Protein AF-A0A218Z227-F1 (afdb_monomer)

InterPro domains:
  IPR012337 Ribonuclease H-like superfamily [SSF53098] (344-523)
  IPR013520 Ribonuclease H-like domain [PF00929] (346-518)
  IPR013520 Ribonuclease H-like domain [SM00479] (343-527)
  IPR015943 WD40/YVTN repeat-like-containing domain superfamily [G3DSA:2.130.10.10] (1-187)
  IPR036322 WD40-repeat-containing domain superfamily [SSF50978] (3-180)
  IPR036397 Ribonuclease H superfamily [G3DSA:3.30.420.10] (340-542)
  IPR048841 PAN2-PAN3 deadenylation complex catalytic subunit PAN2, N-terminal [PF20770] (21-177)
  IPR050785 PAN2-PAN3 complex catalytic subunit [PTHR15728] (319-557)

Organism: NCBI:txid2795749

Structure (mmCIF, N/CA/C/O backbone):
data_AF-A0A218Z227-F1
#
_entry.id   AF-A0A218Z227-F1
#
loop_
_atom_site.group_PDB
_atom_site.id
_atom_site.type_symbol
_atom_site.label_atom_id
_atom_site.label_alt_id
_atom_site.label_comp_id
_atom_site.label_asym_id
_atom_site.label_entity_id
_atom_site.label_seq_id
_atom_site.pdbx_PDB_ins_code
_atom_site.Cartn_x
_atom_site.Cartn_y
_atom_site.Cartn_z
_atom_site.occupancy
_atom_site.B_iso_or_equiv
_atom_site.auth_seq_id
_atom_site.auth_comp_id
_atom_site.auth_asym_id
_atom_site.auth_atom_id
_atom_site.pdbx_PDB_model_num
ATOM 1 N N . MET A 1 1 ? -25.440 9.801 22.089 1.00 90.06 1 MET A N 1
ATOM 2 C CA . MET A 1 1 ? -24.996 8.401 22.294 1.00 90.06 1 MET A CA 1
ATOM 3 C C . MET A 1 1 ? -24.202 7.919 21.086 1.00 90.06 1 MET A C 1
ATOM 5 O O . MET A 1 1 ? -24.587 8.231 19.963 1.00 90.06 1 MET A O 1
ATOM 9 N N . PHE A 1 2 ? -23.131 7.155 21.303 1.00 93.50 2 PHE A N 1
ATOM 10 C CA . PHE A 1 2 ? -22.362 6.497 20.241 1.00 93.50 2 PHE A CA 1
ATOM 11 C C . PHE A 1 2 ? -22.482 4.979 20.383 1.00 93.50 2 PHE A C 1
ATOM 13 O O . PHE A 1 2 ? -22.429 4.462 21.496 1.00 93.50 2 PHE A O 1
ATOM 20 N N . VAL A 1 3 ? -22.649 4.280 19.264 1.00 93.44 3 VAL A N 1
ATOM 21 C CA . VAL A 1 3 ? -22.592 2.817 19.182 1.00 93.44 3 VAL A CA 1
ATOM 22 C C . VAL A 1 3 ? -21.236 2.456 18.592 1.00 93.44 3 VAL A C 1
ATOM 24 O O . VAL A 1 3 ? -20.914 2.925 17.501 1.00 93.44 3 VAL A O 1
ATOM 27 N N . ILE A 1 4 ? -20.450 1.656 19.310 1.00 95.56 4 ILE A N 1
ATOM 28 C CA . ILE A 1 4 ? -19.076 1.290 18.945 1.00 95.56 4 ILE A CA 1
ATOM 29 C C . ILE A 1 4 ? -19.024 -0.210 18.649 1.00 95.56 4 ILE A C 1
ATOM 31 O O . ILE A 1 4 ? -19.556 -1.012 19.416 1.00 95.56 4 ILE A O 1
ATOM 35 N N . ASP A 1 5 ? -18.395 -0.571 17.533 1.00 94.81 5 ASP A N 1
ATOM 36 C CA . ASP A 1 5 ? -18.011 -1.946 17.215 1.00 94.81 5 ASP A CA 1
ATOM 37 C C . ASP A 1 5 ? -16.728 -2.269 17.997 1.00 94.81 5 ASP A C 1
ATOM 39 O O . ASP A 1 5 ? -15.672 -1.691 17.724 1.00 94.81 5 ASP A O 1
ATOM 43 N N . VAL A 1 6 ? -16.845 -3.134 19.010 1.00 95.94 6 VAL A N 1
ATOM 44 C CA . VAL A 1 6 ? -15.759 -3.449 19.955 1.00 95.94 6 VAL A CA 1
ATOM 45 C C . VAL A 1 6 ? -14.629 -4.222 19.275 1.00 95.94 6 VAL A C 1
ATOM 47 O O . VAL A 1 6 ? -13.470 -3.986 19.600 1.00 95.94 6 VAL A O 1
ATOM 50 N N . GLU A 1 7 ? -14.935 -5.082 18.300 1.00 95.75 7 GLU A N 1
ATOM 51 C CA . GLU A 1 7 ? -13.918 -5.870 17.592 1.00 95.75 7 GLU A CA 1
ATOM 52 C C . GLU A 1 7 ? -13.075 -4.991 16.664 1.00 95.75 7 GLU A C 1
ATOM 54 O O . GLU A 1 7 ? -11.865 -5.170 16.553 1.00 95.75 7 GLU A O 1
ATOM 59 N N . LYS A 1 8 ? -13.707 -4.010 16.010 1.00 94.56 8 LYS A N 1
ATOM 60 C CA . LYS A 1 8 ? -13.026 -3.111 15.062 1.00 94.56 8 LYS A CA 1
ATOM 61 C C . LYS A 1 8 ? -12.490 -1.830 15.692 1.00 94.56 8 LYS A C 1
ATOM 63 O O . LYS A 1 8 ? -11.791 -1.080 15.016 1.00 94.56 8 LYS A O 1
ATOM 68 N N . GLY A 1 9 ? -12.880 -1.520 16.927 1.00 94.69 9 GLY A N 1
ATOM 69 C CA . GLY A 1 9 ? -12.544 -0.258 17.588 1.00 94.69 9 GLY A CA 1
ATOM 70 C C . GLY A 1 9 ? -13.075 0.978 16.850 1.00 94.69 9 GLY A C 1
ATOM 71 O O . GLY A 1 9 ? -12.424 2.020 16.845 1.00 94.69 9 GLY A O 1
ATOM 72 N N . SER A 1 10 ? -14.234 0.874 16.187 1.00 95.31 10 SER A N 1
ATOM 73 C CA . SER A 1 10 ? -14.771 1.940 15.324 1.00 95.31 10 SER A CA 1
ATOM 74 C C . SER A 1 10 ? -16.199 2.347 15.696 1.00 95.31 10 SER A C 1
ATOM 76 O O . SER A 1 10 ? -16.982 1.547 16.210 1.00 95.31 10 SER A O 1
ATOM 78 N N . ILE A 1 11 ? -16.554 3.612 15.445 1.00 95.38 11 ILE A N 1
ATOM 79 C CA . ILE A 1 11 ? -17.903 4.132 15.709 1.00 95.38 11 ILE A CA 1
ATOM 80 C C . ILE A 1 11 ? -18.845 3.645 14.604 1.00 95.38 11 ILE A C 1
ATOM 82 O O . ILE A 1 11 ? -18.724 4.053 13.452 1.00 95.38 11 ILE A O 1
ATOM 86 N N . ALA A 1 12 ? -19.816 2.806 14.963 1.00 92.69 12 ALA A N 1
ATOM 87 C CA . ALA A 1 12 ? -20.803 2.259 14.040 1.00 92.69 12 ALA A CA 1
ATOM 88 C C . ALA A 1 12 ? -21.968 3.227 13.780 1.00 92.69 12 ALA A C 1
ATOM 90 O O . ALA A 1 12 ? -22.428 3.354 12.646 1.00 92.69 12 ALA A O 1
ATOM 91 N N . LYS A 1 13 ? -22.489 3.888 14.827 1.00 92.31 13 LYS A N 1
ATOM 92 C CA . LYS A 1 13 ? -23.630 4.820 14.723 1.00 92.31 13 LYS A CA 1
ATOM 93 C C . LYS A 1 13 ? -23.531 5.951 15.744 1.00 92.31 13 LYS A C 1
ATOM 95 O O . LYS A 1 13 ? -23.105 5.737 16.878 1.00 92.31 13 LYS A O 1
ATOM 100 N N . GLN A 1 14 ? -24.011 7.134 15.368 1.00 94.31 14 GLN A N 1
ATOM 101 C CA . GLN A 1 14 ? -24.204 8.273 16.265 1.00 94.31 14 GLN A CA 1
ATOM 102 C C . GLN A 1 14 ? -25.697 8.584 16.384 1.00 94.31 14 GLN A C 1
ATOM 104 O O . GLN A 1 14 ? -26.396 8.687 15.380 1.00 94.31 14 GLN A O 1
ATOM 109 N N . ILE A 1 15 ? -26.182 8.717 17.618 1.00 92.00 15 ILE A N 1
ATOM 110 C CA . ILE A 1 15 ? -27.600 8.912 17.939 1.00 92.00 15 ILE A CA 1
ATOM 111 C C . ILE A 1 15 ? -27.729 10.154 18.822 1.00 92.00 15 ILE A C 1
ATOM 113 O O . ILE A 1 15 ? -27.072 10.248 19.866 1.00 92.00 15 ILE A O 1
ATOM 117 N N . SER A 1 16 ? -28.569 11.106 18.415 1.00 90.88 16 SER A N 1
ATOM 118 C CA . SER A 1 16 ? -28.912 12.280 19.219 1.00 90.88 16 SER A CA 1
ATOM 119 C C . SER A 1 16 ? -29.872 11.898 20.350 1.00 90.88 16 SER A C 1
ATOM 121 O O . SER A 1 16 ? -30.794 11.108 20.163 1.00 90.88 16 SER A O 1
ATOM 123 N N . THR A 1 17 ? -29.640 12.436 21.546 1.00 88.75 17 THR A N 1
ATOM 124 C CA . THR A 1 17 ? -30.449 12.171 22.746 1.00 88.75 17 THR A CA 1
ATOM 125 C C . THR A 1 17 ? -30.931 13.485 23.348 1.00 88.75 17 THR A C 1
ATOM 127 O O . THR A 1 17 ? -30.180 14.457 23.354 1.00 88.75 17 THR A O 1
ATOM 130 N N . SER A 1 18 ? -32.176 13.522 23.835 1.00 85.88 18 SER A N 1
ATOM 131 C CA . SER A 1 18 ? -32.796 14.713 24.441 1.00 85.88 18 SER A CA 1
ATOM 132 C C . SER A 1 18 ? -32.270 15.018 25.842 1.00 85.88 18 SER A C 1
ATOM 134 O O . SER A 1 18 ? -32.088 16.179 26.198 1.00 85.88 18 SER A O 1
ATOM 136 N N . ASP A 1 19 ? -32.031 13.974 26.635 1.00 88.44 19 ASP A N 1
ATOM 137 C CA . ASP A 1 19 ? -31.562 14.076 28.013 1.00 88.44 19 ASP A CA 1
ATOM 138 C C . ASP A 1 19 ? -30.113 13.592 28.148 1.00 88.44 19 ASP A C 1
ATOM 140 O O . ASP A 1 19 ? -29.600 12.824 27.326 1.00 88.44 19 ASP A O 1
ATOM 144 N N . HIS A 1 20 ? -29.461 14.051 29.219 1.00 92.12 20 HIS A N 1
ATOM 145 C CA . HIS A 1 20 ? -28.138 13.595 29.632 1.00 92.12 20 HIS A CA 1
ATOM 146 C C . HIS A 1 20 ? -28.282 12.398 30.574 1.00 92.12 20 HIS A C 1
ATOM 148 O O . HIS A 1 20 ? -28.975 12.481 31.593 1.00 92.12 20 HIS A O 1
ATOM 154 N N . TYR A 1 21 ? -27.619 11.296 30.227 1.00 94.56 21 TYR A N 1
ATOM 155 C CA . TYR A 1 21 ? -27.665 10.049 30.984 1.00 94.56 21 TYR A CA 1
ATOM 156 C C . TYR A 1 21 ? -26.448 9.909 31.901 1.00 94.56 21 TYR A C 1
ATOM 158 O O . TYR A 1 21 ? -25.323 10.128 31.456 1.00 94.56 21 TYR A O 1
ATOM 166 N N . THR A 1 22 ? -26.673 9.534 33.161 1.00 93.31 22 THR A N 1
ATOM 167 C CA . THR A 1 22 ? -25.618 9.332 34.173 1.00 93.31 22 THR A CA 1
ATOM 168 C C . THR A 1 22 ? -25.203 7.870 34.293 1.00 93.31 22 THR A C 1
ATOM 170 O O . THR A 1 22 ? -24.021 7.575 34.432 1.00 93.31 22 THR A O 1
ATOM 173 N N . MET A 1 23 ? -26.165 6.947 34.216 1.00 93.56 23 MET A N 1
ATOM 174 C CA . MET A 1 23 ? -25.944 5.509 34.374 1.00 93.56 23 MET A CA 1
ATOM 175 C C . MET A 1 23 ? -26.771 4.736 33.350 1.00 93.56 23 MET A C 1
ATOM 177 O O . MET A 1 23 ? -27.899 5.120 33.037 1.00 93.56 23 MET A O 1
ATOM 181 N N . MET A 1 24 ? -26.228 3.628 32.846 1.00 94.94 24 MET A N 1
ATOM 182 C CA . MET A 1 24 ? -26.947 2.712 31.963 1.00 94.94 24 MET A CA 1
ATOM 183 C C . MET A 1 24 ? -26.770 1.273 32.431 1.00 94.94 24 MET A C 1
ATOM 185 O O . MET A 1 24 ? -25.652 0.826 32.679 1.00 94.94 24 MET A O 1
ATOM 189 N N . LYS A 1 25 ? -27.878 0.539 32.513 1.00 95.31 25 LYS A N 1
ATOM 190 C CA . LYS A 1 25 ? -27.896 -0.905 32.767 1.00 95.31 25 LYS A CA 1
ATOM 191 C C . LYS A 1 25 ? -28.731 -1.586 31.694 1.00 95.31 25 LYS A C 1
ATOM 193 O O . LYS A 1 25 ? -29.667 -0.995 31.152 1.00 95.31 25 LYS A O 1
ATOM 198 N N . ARG A 1 26 ? -28.371 -2.819 31.346 1.00 94.06 26 ARG A N 1
ATOM 199 C CA . ARG A 1 26 ? -29.041 -3.577 30.289 1.00 94.06 26 ARG A CA 1
ATOM 200 C C . ARG A 1 26 ? -29.678 -4.827 30.873 1.00 94.06 26 ARG A C 1
ATOM 202 O O . ARG A 1 26 ? -28.990 -5.675 31.420 1.00 94.06 26 ARG A O 1
ATOM 209 N N . SER A 1 27 ? -30.975 -4.953 30.630 1.00 92.25 27 SER A N 1
ATOM 210 C CA . SER A 1 27 ? -31.736 -6.190 30.784 1.00 92.25 27 SER A CA 1
ATOM 211 C C . SER A 1 27 ? -32.353 -6.509 29.413 1.00 92.25 27 SER A C 1
ATOM 213 O O . SER A 1 27 ? -31.645 -6.502 28.402 1.00 92.25 27 SER A O 1
ATOM 215 N N . ARG A 1 28 ? -33.673 -6.693 29.329 1.00 91.81 28 ARG A N 1
ATOM 216 C CA . ARG A 1 28 ? -34.422 -6.708 28.058 1.00 91.81 28 ARG A CA 1
ATOM 217 C C . ARG A 1 28 ? -34.311 -5.388 27.287 1.00 91.81 28 ARG A C 1
ATOM 219 O O . ARG A 1 28 ? -34.192 -5.385 26.065 1.00 91.81 28 ARG A O 1
ATOM 226 N N . TYR A 1 29 ? -34.333 -4.280 28.020 1.00 95.25 29 TYR A N 1
ATOM 227 C CA . TYR A 1 29 ? -34.197 -2.922 27.506 1.00 95.25 29 TYR A CA 1
ATOM 228 C C . TYR A 1 29 ? -32.927 -2.267 28.053 1.00 95.25 29 TYR A C 1
ATOM 230 O O . TYR A 1 29 ? -32.367 -2.704 29.064 1.00 95.25 29 TYR A O 1
ATOM 238 N N . ILE A 1 30 ? -32.476 -1.206 27.388 1.00 95.38 30 ILE A N 1
ATOM 239 C CA . ILE A 1 30 ? -31.436 -0.325 27.917 1.00 95.38 30 ILE A CA 1
ATOM 240 C C . ILE A 1 30 ? -32.126 0.653 28.867 1.00 95.38 30 ILE A C 1
ATOM 242 O O . ILE A 1 30 ? -32.952 1.457 28.444 1.00 95.38 30 ILE A O 1
ATOM 246 N N . CYS A 1 31 ? -31.808 0.563 30.151 1.00 95.94 31 CYS A N 1
ATOM 247 C CA . CYS A 1 31 ? -32.353 1.429 31.188 1.00 95.94 31 CYS A CA 1
ATOM 248 C C . CYS A 1 31 ? -31.333 2.534 31.443 1.00 95.94 31 CYS A C 1
ATOM 250 O O . CYS A 1 31 ? -30.226 2.247 31.901 1.00 95.94 31 CYS A O 1
ATOM 252 N N . ALA A 1 32 ? -31.679 3.773 31.100 1.00 95.75 32 ALA A N 1
ATOM 253 C CA . ALA A 1 32 ? -30.784 4.918 31.185 1.00 95.75 32 ALA A CA 1
ATOM 254 C C . ALA A 1 32 ? -31.310 5.941 32.202 1.00 95.75 32 ALA A C 1
ATOM 256 O O . ALA A 1 32 ? -32.362 6.547 31.998 1.00 95.75 32 ALA A O 1
ATOM 257 N N . ALA A 1 33 ? -30.575 6.126 33.296 1.00 95.56 33 ALA A N 1
ATOM 258 C CA . ALA A 1 33 ? -30.894 7.087 34.346 1.00 95.56 33 ALA A CA 1
ATOM 259 C C . ALA A 1 33 ? -30.551 8.513 33.897 1.00 95.56 33 ALA A C 1
ATOM 261 O O . ALA A 1 33 ? -29.473 8.753 33.348 1.00 95.56 33 ALA A O 1
ATOM 262 N N . THR A 1 34 ? -31.457 9.460 34.131 1.00 94.00 34 THR A N 1
ATOM 263 C CA . THR A 1 34 ? -31.251 10.888 33.867 1.00 94.00 34 THR A CA 1
ATOM 264 C C . THR A 1 34 ? -30.859 11.633 35.144 1.00 94.00 34 THR A C 1
ATOM 266 O O . THR A 1 34 ? -31.060 11.160 36.263 1.00 94.00 34 THR A O 1
ATOM 269 N N . GLN A 1 35 ? -30.365 12.861 34.989 1.00 89.88 35 GLN A N 1
ATOM 270 C CA . GLN A 1 35 ? -30.071 13.757 36.116 1.00 89.88 35 GLN A CA 1
ATOM 271 C C . GLN A 1 35 ? -31.321 14.247 36.875 1.00 89.88 35 GLN A C 1
ATOM 273 O O . GLN A 1 35 ? -31.176 14.878 37.914 1.00 89.88 35 GLN A O 1
ATOM 278 N N . LYS A 1 36 ? -32.532 13.992 36.357 1.00 88.62 36 LYS A N 1
ATOM 279 C CA . LYS A 1 36 ? -33.807 14.494 36.903 1.00 88.62 36 LYS A CA 1
ATOM 280 C C . LYS A 1 36 ? -34.544 13.467 37.776 1.00 88.62 36 LYS A C 1
ATOM 282 O O . LYS A 1 36 ? -35.709 13.682 38.093 1.00 88.62 36 LYS A O 1
ATOM 287 N N . GLY A 1 37 ? -33.929 12.321 38.084 1.00 90.44 37 GLY A N 1
ATOM 288 C CA . GLY A 1 37 ? -34.587 11.265 38.866 1.00 90.44 37 GLY A CA 1
ATOM 289 C C . GLY A 1 37 ? -35.471 10.335 38.026 1.00 90.44 37 GLY A C 1
ATOM 290 O O . GLY A 1 37 ? -36.204 9.507 38.572 1.00 90.44 37 GLY A O 1
ATOM 291 N N . THR A 1 38 ? -35.406 10.450 36.695 1.00 94.44 38 THR A N 1
ATOM 292 C CA . THR A 1 38 ? -36.179 9.630 35.753 1.00 94.44 38 THR A CA 1
ATOM 293 C C . THR A 1 38 ? -35.300 8.584 35.071 1.00 94.44 38 THR A C 1
ATOM 295 O O . THR A 1 38 ? -34.110 8.804 34.846 1.00 94.44 38 THR A O 1
ATOM 298 N N . ILE A 1 39 ? -35.885 7.441 34.718 1.00 95.62 39 ILE A N 1
ATOM 299 C CA . ILE A 1 39 ? -35.232 6.351 33.989 1.00 95.62 39 ILE A CA 1
ATOM 300 C C . ILE A 1 39 ? -35.925 6.204 32.637 1.00 95.62 39 ILE A C 1
ATOM 302 O O . ILE A 1 39 ? -37.114 5.883 32.558 1.00 95.62 39 ILE A O 1
ATOM 306 N N . ASN A 1 40 ? -35.170 6.425 31.564 1.00 95.31 40 ASN A N 1
ATOM 307 C CA . ASN A 1 40 ? -35.628 6.207 30.199 1.00 95.31 40 ASN A CA 1
ATOM 308 C C . ASN A 1 40 ? -35.368 4.745 29.817 1.00 95.31 40 ASN A C 1
ATOM 310 O O . ASN A 1 40 ? -34.228 4.280 29.828 1.00 95.31 40 ASN A O 1
ATOM 314 N N . ILE A 1 41 ? -36.430 4.022 29.465 1.00 95.69 41 ILE A N 1
ATOM 315 C CA . ILE A 1 41 ? -36.379 2.633 29.005 1.00 95.69 41 ILE A CA 1
ATOM 316 C C . ILE A 1 41 ? -36.312 2.651 27.478 1.00 95.69 41 ILE A C 1
ATOM 318 O O . ILE A 1 41 ? -37.253 3.089 26.813 1.00 95.69 41 ILE A O 1
ATOM 322 N N . ILE A 1 42 ? -35.189 2.203 26.924 1.00 94.69 42 ILE A N 1
ATOM 323 C CA . ILE A 1 42 ? -34.827 2.341 25.510 1.00 94.69 42 ILE A CA 1
ATOM 324 C C . ILE A 1 42 ? -34.742 0.958 24.852 1.00 94.69 42 ILE A C 1
ATOM 326 O O . ILE A 1 42 ? -34.135 0.028 25.388 1.00 94.69 42 ILE A O 1
ATOM 330 N N . ASP A 1 43 ? -35.327 0.826 23.663 1.00 93.81 43 ASP A N 1
ATOM 331 C CA . ASP A 1 43 ? -35.229 -0.378 22.830 1.00 93.81 43 ASP A CA 1
ATOM 332 C C . ASP A 1 43 ? -33.792 -0.575 22.298 1.00 93.81 43 ASP A C 1
ATOM 334 O O . ASP A 1 43 ? -33.285 0.317 21.616 1.00 93.81 43 ASP A O 1
ATOM 338 N N . PRO A 1 44 ? -33.114 -1.713 22.556 1.00 92.00 44 PRO A N 1
ATOM 339 C CA . PRO A 1 44 ? -31.746 -1.944 22.091 1.00 92.00 44 PRO A CA 1
ATOM 340 C C . PRO A 1 44 ? -31.611 -2.078 20.568 1.00 92.00 44 PRO A C 1
ATOM 342 O O . PRO A 1 44 ? -30.512 -1.883 20.053 1.00 92.00 44 PRO A O 1
ATOM 345 N N . ALA A 1 45 ? -32.682 -2.425 19.845 1.00 90.69 45 ALA A N 1
ATOM 346 C CA . ALA A 1 45 ? -32.631 -2.571 18.390 1.00 90.69 45 ALA A CA 1
ATOM 347 C C . ALA A 1 45 ? -32.828 -1.227 17.670 1.00 90.69 45 ALA A C 1
ATOM 349 O O . ALA A 1 45 ? -32.064 -0.879 16.768 1.00 90.69 45 ALA A O 1
ATOM 350 N N . GLY A 1 46 ? -33.858 -0.469 18.065 1.00 87.88 46 GLY A N 1
ATOM 351 C CA . GLY A 1 46 ? -34.220 0.804 17.438 1.00 87.88 46 GLY A CA 1
ATOM 352 C C . GLY A 1 46 ? -33.723 2.066 18.149 1.00 87.88 46 GLY A C 1
ATOM 353 O O . GLY A 1 46 ? -33.908 3.152 17.610 1.00 87.88 46 GLY A O 1
ATOM 354 N N . PHE A 1 47 ? -33.148 1.957 19.351 1.00 91.62 47 PHE A N 1
ATOM 355 C CA . PHE A 1 47 ? -32.711 3.074 20.211 1.00 91.62 47 PHE A CA 1
ATOM 356 C C . PHE A 1 47 ? -33.778 4.144 20.489 1.00 91.62 47 PHE A C 1
ATOM 358 O O . PHE A 1 47 ? -33.474 5.300 20.780 1.00 91.62 47 PHE A O 1
ATOM 365 N N . ARG A 1 48 ? -35.047 3.748 20.426 1.00 92.19 48 ARG A N 1
ATOM 366 C CA . ARG A 1 48 ? -36.211 4.593 20.702 1.00 92.19 48 ARG A CA 1
ATOM 367 C C . ARG A 1 48 ? -36.646 4.421 22.152 1.00 92.19 48 ARG A C 1
ATOM 369 O O . ARG A 1 48 ? -36.611 3.312 22.685 1.00 92.19 48 ARG A O 1
ATOM 376 N N . ILE A 1 49 ? -37.045 5.524 22.782 1.00 93.19 49 ILE A N 1
ATOM 377 C CA . ILE A 1 49 ? -37.551 5.522 24.157 1.00 93.19 49 ILE A CA 1
ATOM 378 C C . ILE A 1 49 ? -38.943 4.887 24.140 1.00 93.19 49 ILE A C 1
ATOM 380 O O . ILE A 1 49 ? -39.858 5.405 23.505 1.00 93.19 49 ILE A O 1
ATOM 384 N N . VAL A 1 50 ? -39.086 3.752 24.820 1.00 93.75 50 VAL A N 1
ATOM 385 C CA . VAL A 1 50 ? -40.344 3.006 24.942 1.00 93.75 50 VAL A CA 1
ATOM 386 C C . VAL A 1 50 ? -41.188 3.580 26.073 1.00 93.75 50 VAL A C 1
ATOM 388 O O . VAL A 1 50 ? -42.397 3.743 25.933 1.00 93.75 50 VAL A O 1
ATOM 391 N N . LYS A 1 51 ? -40.553 3.885 27.209 1.00 94.19 51 LYS A N 1
ATOM 392 C CA . LYS A 1 51 ? -41.227 4.419 28.392 1.00 94.19 51 LYS A CA 1
ATOM 393 C C . LYS A 1 51 ? -40.276 5.273 29.220 1.00 94.19 51 LYS A C 1
ATOM 395 O O . LYS A 1 51 ? -39.088 4.979 29.305 1.00 94.19 51 LYS A O 1
ATOM 400 N N . VAL A 1 52 ? -40.824 6.310 29.841 1.00 95.00 52 VAL A N 1
ATOM 401 C CA . VAL A 1 52 ? -40.135 7.138 30.834 1.00 95.00 52 VAL A CA 1
ATOM 402 C C . VAL A 1 52 ? -40.732 6.808 32.196 1.00 95.00 52 VAL A C 1
ATOM 404 O O . VAL A 1 52 ? -41.950 6.879 32.371 1.00 95.00 52 VAL A O 1
ATOM 407 N N . TRP A 1 53 ? -39.890 6.401 33.143 1.00 95.00 53 TRP A N 1
ATOM 408 C CA . TRP A 1 53 ? -40.291 6.083 34.509 1.00 95.00 53 TRP A CA 1
ATOM 409 C C . TRP A 1 53 ? -39.736 7.126 35.481 1.00 95.00 53 TRP A C 1
ATOM 411 O O . TRP A 1 53 ? -38.527 7.314 35.575 1.00 95.00 53 TRP A O 1
ATOM 421 N N . ASN A 1 54 ? -40.616 7.808 36.213 1.00 93.69 54 ASN A N 1
ATOM 422 C CA . ASN A 1 54 ? -40.227 8.765 37.250 1.00 93.69 54 ASN A CA 1
ATOM 423 C C . ASN A 1 54 ? -40.019 8.005 38.566 1.00 93.69 54 ASN A C 1
ATOM 425 O O . ASN A 1 54 ? -40.985 7.759 39.286 1.00 93.69 54 ASN A O 1
ATOM 429 N N . ALA A 1 55 ? -38.782 7.580 38.828 1.00 91.69 55 ALA A N 1
ATOM 430 C CA . ALA A 1 55 ? -38.451 6.749 39.983 1.00 91.69 55 ALA A CA 1
ATOM 431 C C . ALA A 1 55 ? -38.253 7.578 41.259 1.00 91.69 55 ALA A C 1
ATOM 433 O O . ALA A 1 55 ? -38.780 7.222 42.306 1.00 91.69 55 ALA A O 1
ATOM 434 N N . HIS A 1 56 ? -37.542 8.703 41.154 1.00 92.25 56 HIS A N 1
ATOM 435 C CA . HIS A 1 56 ? -37.192 9.563 42.285 1.00 92.25 56 HIS A CA 1
ATOM 436 C C . HIS A 1 56 ? -37.481 11.032 41.956 1.00 92.25 56 HIS A C 1
ATOM 438 O O . HIS A 1 56 ? -37.605 11.408 40.790 1.00 92.25 56 HIS A O 1
ATOM 444 N N . SER A 1 57 ? -37.599 11.883 42.978 1.00 87.56 57 SER A N 1
ATOM 445 C CA . SER A 1 57 ? -37.948 13.299 42.792 1.00 87.56 57 SER A CA 1
ATOM 446 C C . SER A 1 57 ? -36.781 14.176 42.335 1.00 87.56 57 SER A C 1
ATOM 448 O O . SER A 1 57 ? -37.023 15.244 41.774 1.00 87.56 57 SER A O 1
ATOM 450 N N . SER A 1 58 ? -35.534 13.762 42.594 1.00 87.06 58 SER A N 1
ATOM 451 C CA . SER A 1 58 ? -34.350 14.574 42.290 1.00 87.06 58 SER A CA 1
ATOM 452 C C . SER A 1 58 ? -33.276 13.821 41.508 1.00 87.06 58 SER A C 1
ATOM 454 O O . SER A 1 58 ? -33.153 14.022 40.306 1.00 87.06 58 SER A O 1
ATOM 456 N N . LEU A 1 59 ? -32.505 12.957 42.165 1.00 90.00 59 LEU A N 1
ATOM 457 C CA . LEU A 1 59 ? -31.356 12.259 41.595 1.00 90.00 59 LEU A CA 1
ATOM 458 C C . LEU A 1 59 ? -31.489 10.755 41.831 1.00 90.00 59 LEU A C 1
ATOM 460 O O . LEU A 1 59 ? -32.005 10.324 42.861 1.00 90.00 59 LEU A O 1
ATOM 464 N N . ILE A 1 60 ? -30.977 9.972 40.887 1.00 93.56 60 ILE A N 1
ATOM 465 C CA . ILE A 1 60 ? -30.774 8.530 41.042 1.00 93.56 60 ILE A CA 1
ATOM 466 C C . ILE A 1 60 ? -29.337 8.317 41.507 1.00 93.56 60 ILE A C 1
ATOM 468 O O . ILE A 1 60 ? -28.407 8.737 40.820 1.00 93.56 60 ILE A O 1
ATOM 472 N N . HIS A 1 61 ? -29.177 7.711 42.678 1.00 92.06 61 HIS A N 1
ATOM 473 C CA . HIS A 1 61 ? -27.875 7.454 43.285 1.00 92.06 61 HIS A CA 1
ATOM 474 C C . HIS A 1 61 ? -27.265 6.154 42.752 1.00 92.06 61 HIS A C 1
ATOM 476 O O . HIS A 1 61 ? -26.094 6.122 42.390 1.00 92.06 61 HIS A O 1
ATOM 482 N N . ASP A 1 62 ? -28.070 5.092 42.656 1.00 94.62 62 ASP A N 1
ATOM 483 C CA . ASP A 1 62 ? -27.651 3.813 42.088 1.00 94.62 62 ASP A CA 1
ATOM 484 C C . ASP A 1 62 ? -28.836 3.105 41.422 1.00 94.62 62 ASP A C 1
ATOM 486 O O . ASP A 1 62 ? -29.997 3.296 41.797 1.00 94.62 62 ASP A O 1
ATOM 490 N N . MET A 1 63 ? -28.547 2.296 40.409 1.00 95.06 63 MET A N 1
ATOM 491 C CA . MET A 1 63 ? -29.547 1.561 39.642 1.00 95.06 63 MET A CA 1
ATOM 492 C C . MET A 1 63 ? -28.958 0.247 39.150 1.00 95.06 63 MET A C 1
ATOM 494 O O . MET A 1 63 ? -27.832 0.202 38.647 1.00 95.06 63 MET A O 1
ATOM 498 N N . ASP A 1 64 ? -29.769 -0.803 39.201 1.00 95.81 64 ASP A N 1
ATOM 499 C CA . ASP A 1 64 ? -29.466 -2.081 38.574 1.00 95.81 64 ASP A CA 1
ATOM 500 C C . ASP A 1 64 ? -30.671 -2.602 37.786 1.00 95.81 64 ASP A C 1
ATOM 502 O O . ASP A 1 64 ? -31.822 -2.266 38.075 1.00 95.81 64 ASP A O 1
ATOM 506 N N . ALA A 1 65 ? -30.396 -3.385 36.746 1.00 94.62 65 ALA A N 1
ATOM 507 C CA . ALA A 1 65 ? -31.428 -3.967 35.900 1.00 94.62 65 ALA A CA 1
ATOM 508 C C . ALA A 1 65 ? -31.023 -5.374 35.460 1.00 94.62 65 ALA A C 1
ATOM 510 O O . ALA A 1 65 ? -30.146 -5.536 34.611 1.00 94.62 65 ALA A O 1
ATOM 511 N N . GLN A 1 66 ? -31.692 -6.386 36.005 1.00 92.94 66 GLN A N 1
ATOM 512 C CA . GLN A 1 66 ? -31.493 -7.797 35.671 1.00 92.94 66 GLN A CA 1
ATOM 513 C C . GLN A 1 66 ? -32.847 -8.523 35.672 1.00 92.94 66 GLN A C 1
ATOM 515 O O . GLN A 1 66 ? -33.804 -8.061 36.283 1.00 92.94 66 GLN A O 1
ATOM 520 N N . ASN A 1 67 ? -32.953 -9.636 34.940 1.00 89.75 67 ASN A N 1
ATOM 521 C CA . ASN A 1 67 ? -34.123 -10.534 34.940 1.00 89.75 67 ASN A CA 1
ATOM 522 C C . ASN A 1 67 ? -35.503 -9.839 34.857 1.00 89.75 67 ASN A C 1
ATOM 524 O O . ASN A 1 67 ? -36.398 -10.147 35.637 1.00 89.75 67 ASN A O 1
ATOM 528 N N . ASP A 1 68 ? -35.684 -8.921 33.902 1.00 91.75 68 ASP A N 1
ATOM 529 C CA . ASP A 1 68 ? -36.924 -8.146 33.716 1.00 91.75 68 ASP A CA 1
ATOM 530 C C . ASP A 1 68 ? -37.344 -7.235 34.900 1.00 91.75 68 ASP A C 1
ATOM 532 O O . ASP A 1 68 ? -38.456 -6.713 34.900 1.00 91.75 68 ASP A O 1
ATOM 536 N N . PHE A 1 69 ? -36.460 -6.942 35.857 1.00 93.31 69 PHE A N 1
ATOM 537 C CA . PHE A 1 69 ? -36.680 -5.914 36.880 1.00 93.31 69 PHE A CA 1
ATOM 538 C C . PHE A 1 69 ? -35.679 -4.764 36.748 1.00 93.31 69 PHE A C 1
ATOM 540 O O . PHE A 1 69 ? -34.538 -4.953 36.325 1.00 93.31 69 PHE A O 1
ATOM 547 N N . ILE A 1 70 ? -36.118 -3.564 37.124 1.00 95.50 70 ILE A N 1
ATOM 548 C CA . ILE A 1 70 ? -35.252 -2.423 37.428 1.00 95.50 70 ILE A CA 1
ATOM 549 C C . ILE A 1 70 ? -35.437 -2.107 38.902 1.00 95.50 70 ILE A C 1
ATOM 551 O O . ILE A 1 70 ? -36.562 -2.022 39.394 1.00 95.50 70 ILE A O 1
ATOM 555 N N . VAL A 1 71 ? -34.327 -1.895 39.583 1.00 95.06 71 VAL A N 1
ATOM 556 C CA . VAL A 1 71 ? -34.282 -1.456 40.971 1.00 95.06 71 VAL A CA 1
ATOM 557 C C . VAL A 1 71 ? -33.451 -0.184 41.039 1.00 95.06 71 VAL A C 1
ATOM 559 O O . VAL A 1 71 ? -32.379 -0.108 40.434 1.00 95.06 71 VAL A O 1
ATOM 562 N N . SER A 1 72 ? -33.958 0.834 41.729 1.00 95.62 72 SER A N 1
ATOM 563 C CA . SER A 1 72 ? -33.287 2.128 41.848 1.00 95.62 72 SER A CA 1
ATOM 564 C C . SER A 1 72 ? -33.329 2.674 43.272 1.00 95.62 72 SER A C 1
ATOM 566 O O . SER A 1 72 ? -34.334 2.566 43.983 1.00 95.62 72 SER A O 1
ATOM 568 N N . CYS A 1 73 ? -32.215 3.289 43.655 1.00 94.12 73 CYS A N 1
ATOM 569 C CA . CYS A 1 73 ? -32.063 4.109 44.845 1.00 94.12 73 CYS A CA 1
ATOM 570 C C . CYS A 1 73 ? -31.811 5.546 44.405 1.00 94.12 73 CYS A C 1
ATOM 572 O O . CYS A 1 73 ? -31.116 5.805 43.418 1.00 94.12 73 CYS A O 1
ATOM 574 N N . GLY A 1 74 ? -32.339 6.495 45.158 1.00 91.19 74 GLY A N 1
ATOM 575 C CA . GLY A 1 74 ? -32.243 7.899 44.811 1.00 91.19 74 GLY A CA 1
ATOM 576 C C . GLY A 1 74 ? -32.318 8.784 46.029 1.00 91.19 74 GLY A C 1
ATOM 577 O O . GLY A 1 74 ? -32.361 8.319 47.168 1.00 91.19 74 GLY A O 1
ATOM 578 N N . CYS A 1 75 ? -32.298 10.078 45.755 1.00 88.12 75 CYS A N 1
ATOM 579 C CA . CYS A 1 75 ? -32.365 11.102 46.776 1.00 88.12 75 CYS A CA 1
ATOM 580 C C . CYS A 1 75 ? -33.657 11.904 46.643 1.00 88.12 75 CYS A C 1
ATOM 582 O O . CYS A 1 75 ? -34.130 12.205 45.539 1.00 88.12 75 CYS A O 1
ATOM 584 N N . GLN A 1 76 ? -34.154 12.363 47.783 1.00 84.94 76 GLN A N 1
ATOM 585 C CA . GLN A 1 76 ? -35.144 13.421 47.872 1.00 84.94 76 GLN A CA 1
ATOM 586 C C . GLN A 1 76 ? -34.463 14.743 48.210 1.00 84.94 76 GLN A C 1
ATOM 588 O O . GLN A 1 76 ? -33.613 14.830 49.100 1.00 84.94 76 GLN A O 1
ATOM 593 N N . LEU A 1 77 ? -34.880 15.798 47.513 1.00 80.94 77 LEU A N 1
ATOM 594 C CA . LEU A 1 77 ? -34.487 17.162 47.828 1.00 80.94 77 LEU A CA 1
ATOM 595 C C . LEU A 1 77 ? -35.578 17.811 48.687 1.00 80.94 77 LEU A C 1
ATOM 597 O O . LEU A 1 77 ? -36.706 17.999 48.227 1.00 80.94 77 LEU A O 1
ATOM 601 N N . ARG A 1 78 ? -35.248 18.179 49.929 1.00 75.44 78 ARG A N 1
ATOM 602 C CA . ARG A 1 78 ? -36.082 19.081 50.741 1.00 75.44 78 ARG A CA 1
ATOM 603 C C . ARG A 1 78 ? -35.544 20.503 50.612 1.00 75.44 78 ARG A C 1
ATOM 605 O O . ARG A 1 78 ? -34.334 20.706 50.628 1.00 75.44 78 ARG A O 1
ATOM 612 N N . GLN A 1 79 ? -36.437 21.483 50.468 1.00 69.19 79 GLN A N 1
ATOM 613 C CA . GLN A 1 79 ? -36.062 22.892 50.292 1.00 69.19 79 GLN A CA 1
ATOM 614 C C . GLN A 1 79 ? -35.080 23.342 51.392 1.00 69.19 79 GLN A C 1
ATOM 616 O O . GLN A 1 79 ? -35.427 23.337 52.571 1.00 69.19 79 GLN A O 1
ATOM 621 N N . GLY A 1 80 ? -33.854 23.708 50.998 1.00 68.50 80 GLY A N 1
ATOM 622 C CA . GLY A 1 80 ? -32.812 24.229 51.895 1.00 68.50 80 GLY A CA 1
ATOM 623 C C . GLY A 1 80 ? -32.019 23.193 52.707 1.00 68.50 80 GLY A C 1
ATOM 624 O O . GLY A 1 80 ? -31.222 23.594 53.550 1.00 68.50 80 GLY A O 1
ATOM 625 N N . GLN A 1 81 ? -32.208 21.890 52.478 1.00 74.44 81 GLN A N 1
ATOM 626 C CA . GLN A 1 81 ? -31.468 20.806 53.143 1.00 74.44 81 GLN A CA 1
ATOM 627 C C . GLN A 1 81 ? -30.589 20.040 52.135 1.00 74.44 81 GLN A C 1
ATOM 629 O O . GLN A 1 81 ? -30.900 20.040 50.940 1.00 74.44 81 GLN A O 1
ATOM 634 N N . PRO A 1 82 ? -29.497 19.388 52.585 1.00 77.56 82 PRO A N 1
ATOM 635 C CA . PRO A 1 82 ? -28.704 18.503 51.732 1.00 77.56 82 PRO A CA 1
ATOM 636 C C . PRO A 1 82 ? -29.557 17.350 51.180 1.00 77.56 82 PRO A C 1
ATOM 638 O O . PRO A 1 82 ? -30.622 17.038 51.714 1.00 77.56 82 PRO A O 1
ATOM 641 N N . TYR A 1 83 ? -29.092 16.715 50.101 1.00 81.81 83 TYR A N 1
ATOM 642 C CA . TYR A 1 83 ? -29.747 15.535 49.533 1.00 81.81 83 TYR A CA 1
ATOM 643 C C . TYR A 1 83 ? -29.863 14.431 50.589 1.00 81.81 83 TYR A C 1
ATOM 645 O O . TYR A 1 83 ? -28.858 14.019 51.168 1.00 81.81 83 TYR A O 1
ATOM 653 N N . ILE A 1 84 ? -31.084 13.950 50.825 1.00 88.31 84 ILE A N 1
ATOM 654 C CA . ILE A 1 84 ? -31.356 12.843 51.747 1.00 88.31 84 ILE A CA 1
ATOM 655 C C . ILE A 1 84 ? -31.643 11.602 50.905 1.00 88.31 84 ILE A C 1
ATOM 657 O O . ILE A 1 84 ? -32.438 11.672 49.967 1.00 88.31 84 ILE A O 1
ATOM 661 N N . LEU A 1 85 ? -30.997 10.482 51.234 1.00 88.94 85 LEU A N 1
ATOM 662 C CA . LEU A 1 85 ? -31.259 9.198 50.586 1.00 88.94 85 LEU A CA 1
ATOM 663 C C . LEU A 1 85 ? -32.684 8.724 50.866 1.00 88.94 85 LEU A C 1
ATOM 665 O O . LEU A 1 85 ? -33.192 8.853 51.982 1.00 88.94 85 LEU A O 1
ATOM 669 N N . ASP A 1 86 ? -33.305 8.127 49.857 1.00 90.38 86 ASP A N 1
ATOM 670 C CA . ASP A 1 86 ? -34.631 7.557 50.001 1.00 90.38 86 ASP A CA 1
ATOM 671 C C . ASP A 1 86 ? -34.629 6.365 50.960 1.00 90.38 86 ASP A C 1
ATOM 673 O O . ASP A 1 86 ? -33.759 5.490 50.956 1.00 90.38 86 ASP A O 1
ATOM 677 N N . VAL A 1 87 ? -35.675 6.322 51.782 1.00 91.31 87 VAL A N 1
ATOM 678 C CA . VAL A 1 87 ? -35.946 5.246 52.746 1.00 91.31 87 VAL A CA 1
ATOM 679 C C . VAL A 1 87 ? -36.668 4.070 52.065 1.00 91.31 87 VAL A C 1
ATOM 681 O O . VAL A 1 87 ? -37.186 3.161 52.710 1.00 91.31 87 VAL A O 1
ATOM 684 N N . MET A 1 88 ? -36.768 4.101 50.738 1.00 91.31 88 MET A N 1
ATOM 685 C CA . MET A 1 88 ? -37.474 3.120 49.927 1.00 91.31 88 MET A CA 1
ATOM 686 C C . MET A 1 88 ? -36.685 2.853 48.650 1.00 91.31 88 MET A C 1
ATOM 688 O O . MET A 1 88 ? -36.211 3.781 47.999 1.00 91.31 88 MET A O 1
ATOM 692 N N . VAL A 1 89 ? -36.594 1.582 48.275 1.00 93.44 89 VAL A N 1
ATOM 693 C CA . VAL A 1 89 ? -36.050 1.151 46.988 1.00 93.44 89 VAL A CA 1
ATOM 694 C C . VAL A 1 89 ? -37.200 1.025 46.005 1.00 93.44 89 VAL A C 1
ATOM 696 O O . VAL A 1 89 ? -38.167 0.298 46.249 1.00 93.44 89 VAL A O 1
ATOM 699 N N . HIS A 1 90 ? -37.103 1.741 44.892 1.00 94.62 90 HIS A N 1
ATOM 700 C CA . HIS A 1 90 ? -38.120 1.718 43.854 1.00 94.62 90 HIS A CA 1
ATOM 701 C C . HIS A 1 90 ? -37.883 0.540 42.909 1.00 94.62 90 HIS A C 1
ATOM 703 O O . HIS A 1 90 ? -36.752 0.261 42.515 1.00 94.62 90 HIS A O 1
ATOM 709 N N . VAL A 1 91 ? -38.964 -0.155 42.554 1.00 94.88 91 VAL A N 1
ATOM 710 C CA . VAL A 1 91 ? -38.928 -1.376 41.742 1.00 94.88 91 VAL A CA 1
ATOM 711 C C . VAL A 1 91 ? -39.834 -1.193 40.533 1.00 94.88 91 VAL A C 1
ATOM 713 O O . VAL A 1 91 ? -40.971 -0.738 40.662 1.00 94.88 91 VAL A O 1
ATOM 716 N N . PHE A 1 92 ? -39.356 -1.573 39.355 1.00 95.06 92 PHE A N 1
ATOM 717 C CA . PHE A 1 92 ? -40.118 -1.519 38.114 1.00 95.06 92 PHE A CA 1
ATOM 718 C C . PHE A 1 92 ? -40.042 -2.853 37.378 1.00 95.06 92 PHE A C 1
ATOM 720 O O . PHE A 1 92 ? -38.960 -3.398 37.172 1.00 95.06 92 PHE A O 1
ATOM 727 N N . ASP A 1 93 ? -41.196 -3.365 36.964 1.00 93.75 93 ASP A N 1
ATOM 728 C CA . ASP A 1 93 ? -41.322 -4.593 36.187 1.00 93.75 93 ASP A CA 1
ATOM 729 C C . ASP A 1 93 ? -41.261 -4.265 34.683 1.00 93.75 93 ASP A C 1
ATOM 731 O O . ASP A 1 93 ? -42.159 -3.622 34.130 1.00 93.75 93 ASP A O 1
ATOM 735 N N . LEU A 1 94 ? -40.196 -4.714 34.010 1.00 92.50 94 LEU A N 1
ATOM 736 C CA . LEU A 1 94 ? -39.979 -4.548 32.567 1.00 92.50 94 LEU A CA 1
ATOM 737 C C . LEU A 1 94 ? -40.847 -5.474 31.713 1.00 92.50 94 LEU A C 1
ATOM 739 O O . LEU A 1 94 ? -41.036 -5.196 30.529 1.00 92.50 94 LEU A O 1
ATOM 743 N N . LYS 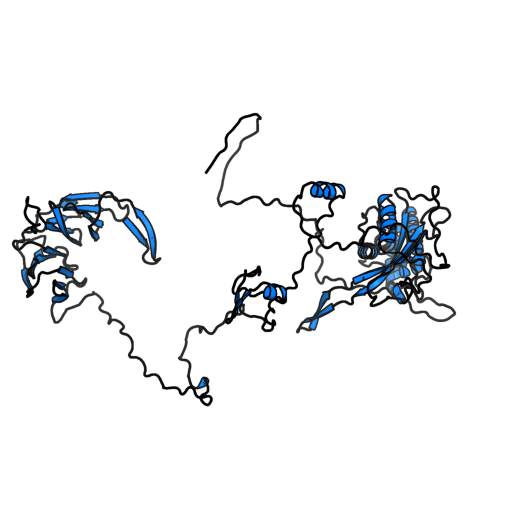A 1 95 ? -41.361 -6.574 32.271 1.00 91.06 95 LYS A N 1
ATOM 744 C CA . LYS A 1 95 ? -42.225 -7.511 31.547 1.00 91.06 95 LYS A CA 1
ATOM 745 C C . LYS A 1 95 ? -43.610 -6.913 31.345 1.00 91.06 95 LYS A C 1
ATOM 747 O O . LYS A 1 95 ? -44.143 -6.966 30.240 1.00 91.06 95 LYS A O 1
ATOM 752 N N . ASN A 1 96 ? -44.168 -6.329 32.404 1.00 91.50 96 ASN A N 1
ATOM 753 C CA . ASN A 1 96 ? -45.494 -5.707 32.377 1.00 91.50 96 ASN A CA 1
ATOM 754 C C . ASN A 1 96 ? -45.444 -4.190 32.142 1.00 91.50 96 ASN A C 1
ATOM 756 O O . ASN A 1 96 ? -46.478 -3.571 31.900 1.00 91.50 96 ASN A O 1
ATOM 760 N N . MET A 1 97 ? -44.251 -3.586 32.178 1.00 91.44 97 MET A N 1
ATOM 761 C CA . MET A 1 97 ? -44.025 -2.143 32.056 1.00 91.44 97 MET A CA 1
ATOM 762 C C . MET A 1 97 ? -44.769 -1.341 33.133 1.00 91.44 97 MET A C 1
ATOM 764 O O . MET A 1 97 ? -45.310 -0.269 32.849 1.00 91.44 97 MET A O 1
ATOM 768 N N . VAL A 1 98 ? -44.804 -1.836 34.370 1.00 93.50 98 VAL A N 1
ATOM 769 C CA . VAL A 1 98 ? -45.516 -1.221 35.503 1.00 93.50 98 VAL A CA 1
ATOM 770 C C . VAL A 1 98 ? -44.569 -1.080 36.695 1.00 93.50 98 VAL A C 1
ATOM 772 O O . VAL A 1 98 ? -43.710 -1.927 36.923 1.00 93.50 98 VAL A O 1
ATOM 775 N N . ALA A 1 99 ? -44.713 0.011 37.450 1.00 92.62 99 ALA A N 1
ATOM 776 C CA . ALA A 1 99 ? -43.988 0.191 38.702 1.00 92.62 99 ALA A CA 1
ATOM 777 C C . ALA A 1 99 ? -44.576 -0.730 39.782 1.00 92.62 99 ALA A C 1
ATOM 779 O O . ALA A 1 99 ? -45.788 -0.731 40.003 1.00 92.62 99 ALA A O 1
ATOM 780 N N . SER A 1 100 ? -43.717 -1.498 40.442 1.00 90.88 100 SER A N 1
ATOM 781 C CA . SER A 1 100 ? -44.086 -2.399 41.534 1.00 90.88 100 SER A CA 1
ATOM 782 C C . SER A 1 100 ? -44.097 -1.658 42.874 1.00 90.88 100 SER A C 1
ATOM 784 O O . SER A 1 100 ? -43.622 -0.525 42.980 1.00 90.88 100 SER A O 1
ATOM 786 N N . SER A 1 101 ? -44.637 -2.297 43.918 1.00 90.00 101 SER A N 1
ATOM 787 C CA . SER A 1 101 ? -44.586 -1.736 45.274 1.00 90.00 101 SER A CA 1
ATOM 788 C C . SER A 1 101 ? -43.127 -1.529 45.706 1.00 90.00 101 SER A C 1
ATOM 790 O O . SER A 1 101 ? -42.339 -2.472 45.599 1.00 90.00 101 SER A O 1
ATOM 792 N N . PRO A 1 102 ? -42.750 -0.335 46.199 1.00 91.94 102 PRO A N 1
ATOM 793 C CA . PRO A 1 102 ? -41.390 -0.075 46.651 1.00 91.94 102 PRO A CA 1
ATOM 794 C C . PRO A 1 102 ? -41.062 -0.870 47.923 1.00 91.94 102 PRO A C 1
ATOM 796 O O . PRO A 1 102 ? -41.939 -1.156 48.742 1.00 91.94 102 PRO A O 1
ATOM 799 N N . VAL A 1 103 ? -39.787 -1.221 48.085 1.00 92.19 103 VAL A N 1
ATOM 800 C CA . VAL A 1 103 ? -39.274 -1.995 49.224 1.00 92.19 103 VAL A CA 1
ATOM 801 C C . VAL A 1 103 ? -38.779 -1.032 50.308 1.00 92.19 103 VAL A C 1
ATOM 803 O O . VAL A 1 103 ? -37.921 -0.198 50.016 1.00 92.19 103 VAL A O 1
ATOM 806 N N . PRO A 1 104 ? -39.274 -1.115 51.556 1.00 91.75 104 PRO A N 1
ATOM 807 C CA . PRO A 1 104 ? -38.843 -0.219 52.623 1.00 91.75 104 PRO A CA 1
ATOM 808 C C . PRO A 1 104 ? -37.420 -0.547 53.097 1.00 91.75 104 PRO A C 1
ATOM 810 O O . PRO A 1 104 ? -37.093 -1.699 53.376 1.00 91.75 104 PRO A O 1
ATOM 813 N N . PHE A 1 105 ? -36.589 0.483 53.251 1.00 92.12 105 PHE A N 1
ATOM 814 C CA . PHE A 1 105 ? -35.233 0.393 53.788 1.00 92.12 105 PHE A CA 1
ATOM 815 C C . PHE A 1 105 ? -34.952 1.581 54.737 1.00 92.12 105 PHE A C 1
ATOM 817 O O . PHE A 1 105 ? -34.461 2.627 54.308 1.00 92.12 105 PHE A O 1
ATOM 824 N N . PRO A 1 106 ? -35.254 1.434 56.045 1.00 88.88 106 PRO A N 1
ATOM 825 C CA . PRO A 1 106 ? -35.168 2.506 57.045 1.00 88.88 106 PRO A CA 1
ATOM 826 C C . PRO A 1 106 ? -33.815 3.221 57.149 1.00 88.88 106 PRO A C 1
ATOM 828 O O . PRO A 1 106 ? -33.768 4.394 57.504 1.00 88.88 106 PRO A O 1
ATOM 831 N N . ALA A 1 107 ? -32.718 2.526 56.843 1.00 86.75 107 ALA A N 1
ATOM 832 C CA . ALA A 1 107 ? -31.359 3.034 57.014 1.00 86.75 107 ALA A CA 1
ATOM 833 C C . ALA A 1 107 ? -30.869 3.950 55.873 1.00 86.75 107 ALA A C 1
ATOM 835 O O . ALA A 1 107 ? -29.715 4.372 55.899 1.00 86.75 107 ALA A O 1
ATOM 836 N N . GLY A 1 108 ? -31.723 4.250 54.886 1.00 91.44 108 GLY A N 1
ATOM 837 C CA . GLY A 1 108 ? -31.380 5.052 53.708 1.00 91.44 108 GLY A CA 1
ATOM 838 C C . GLY A 1 108 ? -30.620 4.232 52.665 1.00 91.44 108 GLY A C 1
ATOM 839 O O . GLY A 1 108 ? -29.472 3.836 52.874 1.00 91.44 108 GLY A O 1
ATOM 840 N N . ALA A 1 109 ? -31.275 3.937 51.544 1.00 92.56 109 ALA A N 1
ATOM 841 C CA . ALA A 1 109 ? -30.737 3.025 50.546 1.00 92.56 109 ALA A CA 1
ATOM 842 C C . ALA A 1 109 ? -29.744 3.770 49.642 1.00 92.56 109 ALA A C 1
ATOM 844 O O . ALA A 1 109 ? -30.134 4.641 48.869 1.00 92.56 109 ALA A O 1
ATOM 845 N N . ALA A 1 110 ? -28.456 3.447 49.761 1.00 92.56 110 ALA A N 1
ATOM 846 C CA . ALA A 1 110 ? -27.392 4.151 49.048 1.00 92.56 110 ALA A CA 1
ATOM 847 C C . ALA A 1 110 ? -27.009 3.427 47.759 1.00 92.56 110 ALA A C 1
ATOM 849 O O . ALA A 1 110 ? -26.989 4.018 46.682 1.00 92.56 110 ALA A O 1
ATOM 850 N N . TYR A 1 111 ? -26.751 2.127 47.871 1.00 94.88 111 TYR A N 1
ATOM 851 C CA . TYR A 1 111 ? -26.339 1.293 46.753 1.00 94.88 111 TYR A CA 1
ATOM 852 C C . TYR A 1 111 ? -27.157 0.016 46.704 1.00 94.88 111 TYR A C 1
ATOM 854 O O . TYR A 1 111 ? -27.694 -0.436 47.721 1.00 94.88 111 TYR A O 1
ATOM 862 N N . LEU A 1 112 ? -27.247 -0.573 45.519 1.00 95.00 112 LEU A N 1
ATOM 863 C CA . LEU A 1 112 ? -28.008 -1.791 45.315 1.00 95.00 112 LEU A CA 1
ATOM 864 C C . LEU A 1 112 ? -27.428 -2.636 44.182 1.00 95.00 112 LEU A C 1
ATOM 866 O O . LEU A 1 112 ? -26.973 -2.112 43.168 1.00 95.00 112 LEU A O 1
ATOM 870 N N . ARG A 1 113 ? -27.510 -3.959 44.304 1.00 95.69 113 ARG A N 1
ATOM 871 C CA . ARG A 1 113 ? -27.238 -4.890 43.199 1.00 95.69 113 ARG A CA 1
ATOM 872 C C . ARG A 1 113 ? -28.226 -6.044 43.217 1.00 95.69 113 ARG A C 1
ATOM 874 O O . ARG A 1 113 ? -28.564 -6.563 44.281 1.00 95.69 113 ARG A O 1
ATOM 881 N N . MET A 1 114 ? -28.693 -6.448 42.044 1.00 94.50 114 MET A N 1
ATOM 882 C CA . MET A 1 114 ? -29.480 -7.665 41.883 1.00 94.50 114 MET A CA 1
ATOM 883 C C . MET A 1 114 ? -28.574 -8.892 41.906 1.00 94.50 114 MET A C 1
ATOM 885 O O . MET A 1 114 ? -27.437 -8.859 41.435 1.00 94.50 114 MET A O 1
ATOM 889 N N . HIS A 1 115 ? -29.074 -9.990 42.466 1.00 94.19 115 HIS A N 1
ATOM 890 C CA . HIS A 1 115 ? -28.315 -11.228 42.521 1.00 94.19 115 HIS A CA 1
ATOM 891 C C . HIS A 1 115 ? -28.372 -11.970 41.172 1.00 94.19 115 HIS A C 1
ATOM 893 O O . HIS A 1 115 ? -29.457 -12.381 40.757 1.00 94.19 115 HIS A O 1
ATOM 899 N N . PRO A 1 116 ? -27.229 -12.283 40.531 1.00 91.94 116 PRO A N 1
ATOM 900 C CA . PRO A 1 116 ? -27.206 -12.777 39.148 1.00 91.94 116 PRO A CA 1
ATOM 901 C C . PRO A 1 116 ? -27.861 -14.155 38.961 1.00 91.94 116 PRO A C 1
ATOM 903 O O . PRO A 1 116 ? -28.403 -14.449 37.899 1.00 91.94 116 PRO A O 1
ATOM 906 N N . ARG A 1 117 ? -27.851 -15.011 39.996 1.00 89.94 117 ARG A N 1
ATOM 907 C CA . ARG A 1 117 ? -28.526 -16.329 39.974 1.00 89.94 117 ARG A CA 1
ATOM 908 C C . ARG A 1 117 ? -29.924 -16.345 40.604 1.00 89.94 117 ARG A C 1
ATOM 910 O O . ARG A 1 117 ? -30.658 -17.306 40.412 1.00 89.94 117 ARG A O 1
ATOM 917 N N . MET A 1 118 ? -30.283 -15.327 41.389 1.00 90.75 118 MET A N 1
ATOM 918 C CA . MET A 1 118 ? -31.558 -15.277 42.118 1.00 90.75 118 MET A CA 1
ATOM 919 C C . MET A 1 118 ? -32.334 -14.075 41.593 1.00 90.75 118 MET A C 1
ATOM 921 O O . MET A 1 118 ? -32.185 -12.965 42.091 1.00 90.75 118 MET A O 1
ATOM 925 N N . SER A 1 119 ? -33.152 -14.312 40.570 1.00 87.75 119 SER A N 1
ATOM 926 C CA . SER A 1 119 ? -33.733 -13.277 39.704 1.00 87.75 119 SER A CA 1
ATOM 927 C C . SER A 1 119 ? -34.587 -12.217 40.404 1.00 87.75 119 SER A C 1
ATOM 929 O O . SER A 1 119 ? -34.793 -11.148 39.841 1.00 87.75 119 SER A O 1
ATOM 931 N N . THR A 1 120 ? -35.116 -12.502 41.596 1.00 91.31 120 THR A N 1
ATOM 932 C CA . THR A 1 120 ? -35.946 -11.570 42.379 1.00 91.31 120 THR A CA 1
ATOM 933 C C . THR A 1 120 ? -35.241 -11.057 43.631 1.00 91.31 120 THR A C 1
ATOM 935 O O . THR A 1 120 ? -35.822 -10.285 44.380 1.00 91.31 120 THR A O 1
ATOM 938 N N . THR A 1 121 ? -34.004 -11.477 43.900 1.00 94.12 121 THR A N 1
ATOM 939 C CA . THR A 1 121 ? -33.279 -11.062 45.104 1.00 94.12 121 THR A CA 1
ATOM 940 C C . THR A 1 121 ? -32.435 -9.828 44.820 1.00 94.12 121 THR A C 1
ATOM 942 O O . THR A 1 121 ? -31.608 -9.822 43.908 1.00 94.12 121 THR A O 1
ATOM 945 N N . VAL A 1 122 ? -32.604 -8.798 45.645 1.00 94.31 122 VAL A N 1
ATOM 946 C CA . VAL A 1 122 ? -31.811 -7.569 45.622 1.00 94.31 122 VAL A CA 1
ATOM 947 C C . VAL A 1 122 ? -31.017 -7.438 46.917 1.00 94.31 122 VAL A C 1
ATOM 949 O O . VAL A 1 122 ? -31.494 -7.757 48.006 1.00 94.31 122 VAL A O 1
ATOM 952 N N . ILE A 1 123 ? -29.780 -6.977 46.793 1.00 94.88 123 ILE A N 1
ATOM 953 C CA . ILE A 1 123 ? -28.908 -6.635 47.908 1.00 94.88 123 ILE A CA 1
ATOM 954 C C . ILE A 1 123 ? -28.876 -5.116 47.984 1.00 94.88 123 ILE A C 1
ATOM 956 O O . ILE A 1 123 ? -28.406 -4.468 47.054 1.00 94.88 123 ILE A O 1
ATOM 960 N N . VAL A 1 124 ? -29.391 -4.558 49.074 1.00 94.81 124 VAL A N 1
ATOM 961 C CA . VAL A 1 124 ? -29.469 -3.113 49.321 1.00 94.81 124 VAL A CA 1
ATOM 962 C C . VAL A 1 124 ? -28.508 -2.764 50.444 1.00 94.81 124 VAL A C 1
ATOM 964 O O . VAL A 1 124 ? -28.496 -3.451 51.465 1.00 94.81 124 VAL A O 1
ATOM 967 N N . VAL A 1 125 ? -27.709 -1.714 50.274 1.00 94.62 125 VAL A N 1
ATOM 968 C CA . VAL A 1 125 ? -26.674 -1.316 51.235 1.00 94.62 125 VAL A CA 1
ATOM 969 C C . VAL A 1 125 ? -26.789 0.168 51.579 1.00 94.62 125 VAL A C 1
ATOM 971 O O . VAL A 1 125 ? -26.965 1.012 50.698 1.00 94.62 125 VAL A O 1
ATOM 974 N N . SER A 1 126 ? -26.707 0.488 52.873 1.00 94.06 126 SER A N 1
ATOM 975 C CA . SER A 1 126 ? -26.645 1.864 53.379 1.00 94.06 126 SER A CA 1
ATOM 976 C C . SER A 1 126 ? -25.229 2.437 53.283 1.00 94.06 126 SER A C 1
ATOM 978 O O . SER A 1 126 ? -24.250 1.698 53.179 1.00 94.06 126 SER A O 1
ATOM 980 N N . GLN A 1 127 ? -25.085 3.761 53.400 1.00 91.25 127 GLN A N 1
ATOM 981 C CA . GLN A 1 127 ? -23.758 4.401 53.426 1.00 91.25 127 GLN A CA 1
ATOM 982 C C . GLN A 1 127 ? -22.879 3.913 54.590 1.00 91.25 127 GLN A C 1
ATOM 984 O O . GLN A 1 127 ? -21.659 3.966 54.483 1.00 91.25 127 GLN A O 1
ATOM 989 N N . HIS A 1 128 ? -23.479 3.396 55.667 1.00 91.12 128 HIS A N 1
ATOM 990 C CA . HIS A 1 128 ? -22.793 2.922 56.876 1.00 91.12 128 HIS A CA 1
ATOM 991 C C . HIS A 1 128 ? -22.624 1.392 56.934 1.00 91.12 128 HIS A C 1
ATOM 993 O O . HIS A 1 128 ? -22.426 0.828 58.009 1.00 91.12 128 HIS A O 1
ATOM 999 N N . GLY A 1 129 ? -22.767 0.686 55.807 1.00 89.56 129 GLY A N 1
ATOM 1000 C CA . GLY A 1 129 ? -22.485 -0.752 55.744 1.00 89.56 129 GLY A CA 1
ATOM 1001 C C . GLY A 1 129 ? -23.581 -1.677 56.259 1.00 89.56 129 GLY A C 1
ATOM 1002 O O . GLY A 1 129 ? -23.343 -2.878 56.388 1.00 89.56 129 GLY A O 1
ATOM 1003 N N . GLN A 1 130 ? -24.793 -1.172 56.501 1.00 93.56 130 GLN A N 1
ATOM 1004 C CA . GLN A 1 130 ? -25.936 -2.045 56.756 1.00 93.56 130 GLN A CA 1
ATOM 1005 C C . GLN A 1 130 ? -26.463 -2.593 55.428 1.00 93.56 130 GLN A C 1
ATOM 1007 O O . GLN A 1 130 ? -26.901 -1.833 54.569 1.00 93.56 130 GLN A O 1
ATOM 1012 N N . MET A 1 131 ? -26.443 -3.913 55.271 1.00 93.38 131 MET A N 1
ATOM 1013 C CA . MET A 1 131 ? -26.845 -4.621 54.059 1.00 93.38 131 MET A CA 1
ATOM 1014 C C . MET A 1 131 ? -28.102 -5.456 54.302 1.00 93.38 131 MET A C 1
ATOM 1016 O O . MET A 1 131 ? -28.160 -6.244 55.245 1.00 93.38 131 MET A O 1
ATOM 1020 N N . HIS A 1 132 ? -29.111 -5.320 53.446 1.00 93.56 132 HIS A N 1
ATOM 1021 C CA . HIS A 1 132 ? -30.319 -6.144 53.455 1.00 93.56 132 HIS A CA 1
ATOM 1022 C C . HIS A 1 132 ? -30.392 -6.942 52.159 1.00 93.56 132 HIS A C 1
ATOM 1024 O O . HIS A 1 132 ? -30.364 -6.380 51.068 1.00 93.56 132 HIS A O 1
ATOM 1030 N N . ILE A 1 133 ? -30.505 -8.259 52.283 1.00 94.00 133 ILE A N 1
ATOM 1031 C CA . ILE A 1 133 ? -30.797 -9.158 51.168 1.00 94.00 133 ILE A CA 1
ATOM 1032 C C . ILE A 1 133 ? -32.308 -9.374 51.181 1.00 94.00 133 ILE A C 1
ATOM 1034 O O . ILE A 1 133 ? -32.824 -10.007 52.106 1.00 94.00 133 ILE A O 1
ATOM 1038 N N . VAL A 1 134 ? -33.007 -8.811 50.201 1.00 93.06 134 VAL A N 1
ATOM 1039 C CA . VAL A 1 134 ? -34.472 -8.773 50.139 1.00 93.06 134 VAL A CA 1
ATOM 1040 C C . VAL A 1 134 ? -34.955 -9.481 48.881 1.00 93.06 134 VAL A C 1
ATOM 1042 O O . VAL A 1 134 ? -34.369 -9.325 47.813 1.00 93.06 134 VAL A O 1
ATOM 1045 N N . ASP A 1 135 ? -36.037 -10.245 48.997 1.00 92.62 135 ASP A N 1
ATOM 1046 C CA . ASP A 1 135 ? -36.763 -10.772 47.843 1.00 92.62 135 ASP A CA 1
ATOM 1047 C C . ASP A 1 135 ? -37.839 -9.767 47.409 1.00 92.62 135 ASP A C 1
ATOM 1049 O O . ASP A 1 135 ? -38.711 -9.398 48.196 1.00 92.62 135 ASP A O 1
ATOM 1053 N N . LEU A 1 136 ? -37.794 -9.329 46.151 1.00 89.38 136 LEU A N 1
ATOM 1054 C CA . LEU A 1 136 ? -38.738 -8.374 45.566 1.00 89.38 136 LEU A CA 1
ATOM 1055 C C . LEU A 1 136 ? -40.185 -8.888 45.595 1.00 89.38 136 LEU A C 1
ATOM 1057 O O . LEU A 1 136 ? -41.115 -8.088 45.668 1.00 89.38 136 LEU A O 1
ATOM 1061 N N . MET A 1 137 ? -40.386 -10.211 45.565 1.00 88.56 137 MET A N 1
ATOM 1062 C CA . MET A 1 137 ? -41.720 -10.820 45.642 1.00 88.56 137 MET A CA 1
ATOM 1063 C C . MET A 1 137 ? -42.241 -10.921 47.081 1.00 88.56 137 MET A C 1
ATOM 1065 O O . MET A 1 137 ? -43.450 -11.013 47.292 1.00 88.56 137 MET A O 1
ATOM 1069 N N . ASN A 1 138 ? -41.349 -10.895 48.076 1.00 89.50 138 ASN A N 1
ATOM 1070 C CA . ASN A 1 138 ? -41.699 -10.935 49.493 1.00 89.50 138 ASN A CA 1
ATOM 1071 C C . ASN A 1 138 ? -40.795 -9.997 50.320 1.00 89.50 138 ASN A C 1
ATOM 1073 O O . ASN A 1 138 ? -39.881 -10.467 51.010 1.00 89.50 138 ASN A O 1
ATOM 1077 N N . PRO A 1 139 ? -41.076 -8.677 50.315 1.00 85.50 139 PRO A N 1
ATOM 1078 C CA . PRO A 1 139 ? -40.251 -7.677 50.999 1.00 85.50 139 PRO A CA 1
ATOM 1079 C C . PRO A 1 139 ? -40.121 -7.886 52.514 1.00 85.50 139 PRO A C 1
ATOM 1081 O O . PRO A 1 139 ? -39.167 -7.410 53.125 1.00 85.50 139 PRO A O 1
ATOM 1084 N N . ASN A 1 140 ? -41.059 -8.617 53.127 1.00 86.25 140 ASN A N 1
ATOM 1085 C CA . ASN A 1 140 ? -41.054 -8.901 54.563 1.00 86.25 140 ASN A CA 1
ATOM 1086 C C . ASN A 1 140 ? -39.964 -9.910 54.966 1.00 86.25 140 ASN A C 1
ATOM 1088 O O . ASN A 1 140 ? -39.582 -9.970 56.131 1.00 86.25 140 ASN A O 1
ATOM 1092 N N . SER A 1 141 ? -39.461 -10.711 54.022 1.00 87.06 141 SER A N 1
ATOM 1093 C CA . SER A 1 141 ? -38.417 -11.711 54.258 1.00 87.06 141 SER A CA 1
ATOM 1094 C C . SER A 1 141 ? -37.035 -11.146 53.912 1.00 87.06 141 SER A C 1
ATOM 1096 O O . SER A 1 141 ? -36.411 -11.562 52.933 1.00 87.06 141 SER A O 1
ATOM 1098 N N . SER A 1 142 ? -36.539 -10.199 54.713 1.00 87.88 142 SER A N 1
ATOM 1099 C CA . SER A 1 142 ? -35.204 -9.614 54.539 1.00 87.88 142 SER A CA 1
ATOM 1100 C C . SER A 1 142 ? -34.158 -10.256 55.461 1.00 87.88 142 SER A C 1
ATOM 1102 O O . SER A 1 142 ? -34.392 -10.495 56.646 1.00 87.88 142 SER A O 1
ATOM 1104 N N . LYS A 1 143 ? -32.966 -10.548 54.924 1.00 91.44 143 LYS A N 1
ATOM 1105 C CA . LYS A 1 143 ? -31.799 -10.975 55.715 1.00 91.44 143 LYS A CA 1
ATOM 1106 C C . LYS A 1 143 ? -30.860 -9.794 55.897 1.00 91.44 143 LYS A C 1
ATOM 1108 O O . LYS A 1 143 ? -30.292 -9.303 54.924 1.00 91.44 143 LYS A O 1
ATOM 1113 N N . ILE A 1 144 ? -30.673 -9.374 57.141 1.00 92.25 144 ILE A N 1
ATOM 1114 C CA . ILE A 1 144 ? -29.832 -8.227 57.488 1.00 92.25 144 ILE A CA 1
ATOM 1115 C C . ILE A 1 144 ? -28.418 -8.714 57.814 1.00 92.25 144 ILE A C 1
ATOM 1117 O O . ILE A 1 144 ? -28.237 -9.680 58.554 1.00 92.25 144 ILE A O 1
ATOM 1121 N N . LYS A 1 145 ? -27.413 -8.043 57.256 1.00 92.00 145 LYS A N 1
ATOM 1122 C CA . LYS A 1 145 ? -25.988 -8.245 57.530 1.00 92.00 145 LYS A CA 1
ATOM 1123 C C . LYS A 1 145 ? -25.319 -6.884 57.717 1.00 92.00 145 LYS A C 1
ATOM 1125 O O . LYS A 1 145 ? -25.738 -5.909 57.103 1.00 92.00 145 LYS A O 1
ATOM 1130 N N . GLN A 1 146 ? -24.288 -6.820 58.550 1.00 92.12 146 GLN A N 1
ATOM 1131 C CA . GLN A 1 146 ? -23.545 -5.589 58.813 1.00 92.12 146 GLN A CA 1
ATOM 1132 C C . GLN A 1 146 ? -22.099 -5.753 58.359 1.00 92.12 146 GLN A C 1
ATOM 1134 O O . GLN A 1 146 ? -21.448 -6.736 58.714 1.00 92.12 146 GLN A O 1
ATOM 1139 N N . VAL A 1 147 ? -21.606 -4.779 57.602 1.00 89.19 147 VAL A N 1
ATOM 1140 C CA . VAL A 1 147 ? -20.198 -4.649 57.235 1.00 89.19 147 VAL A CA 1
ATOM 1141 C C . VAL A 1 147 ? -19.527 -3.757 58.274 1.00 89.19 147 VAL A C 1
ATOM 1143 O O . VAL A 1 147 ? -20.007 -2.662 58.566 1.00 89.19 147 VAL A O 1
ATOM 1146 N N . SER A 1 148 ? -18.441 -4.242 58.870 1.00 85.44 148 SER A N 1
ATOM 1147 C CA . SER A 1 148 ? -17.674 -3.498 59.871 1.00 85.44 148 SER A CA 1
ATOM 1148 C C . SER A 1 148 ? -16.753 -2.484 59.187 1.00 85.44 148 SER A C 1
ATOM 1150 O O . SER A 1 148 ? -15.554 -2.721 59.078 1.00 85.44 148 SER A O 1
ATOM 1152 N N . THR A 1 149 ? -17.306 -1.369 58.706 1.00 82.31 149 THR A N 1
ATOM 1153 C CA . THR A 1 149 ? -16.532 -0.229 58.188 1.00 82.31 149 THR A CA 1
ATOM 1154 C C . THR A 1 149 ? -16.667 0.970 59.125 1.00 82.31 149 THR A C 1
ATOM 1156 O O . THR A 1 149 ? -17.741 1.226 59.665 1.00 82.31 149 THR A O 1
ATOM 1159 N N . MET A 1 150 ? -15.572 1.703 59.345 1.00 79.25 150 MET A N 1
ATOM 1160 C CA . MET A 1 150 ? -15.599 2.992 60.063 1.00 79.25 150 MET A CA 1
ATOM 1161 C C . MET A 1 150 ? -15.856 4.171 59.110 1.00 79.25 150 MET A C 1
ATOM 1163 O O . MET A 1 150 ? -16.283 5.241 59.536 1.00 79.25 150 MET A O 1
ATOM 1167 N N . ALA A 1 151 ? -15.637 3.944 57.814 1.00 89.00 151 ALA A N 1
ATOM 1168 C CA . ALA A 1 151 ? -15.851 4.879 56.724 1.00 89.00 151 ALA A CA 1
ATOM 1169 C C . ALA A 1 151 ? -17.150 4.586 55.952 1.00 89.00 151 ALA A C 1
ATOM 1171 O O . ALA A 1 151 ? -17.734 3.501 56.068 1.00 89.00 151 ALA A O 1
ATOM 1172 N N . TYR A 1 152 ? -17.597 5.561 55.151 1.00 90.44 152 TYR A N 1
ATOM 1173 C CA . TYR A 1 152 ? -18.763 5.394 54.287 1.00 90.44 152 TYR A CA 1
ATOM 1174 C C . TYR A 1 152 ? -18.419 4.570 53.044 1.00 90.44 152 TYR A C 1
ATOM 1176 O O . TYR A 1 152 ? -17.324 4.668 52.487 1.00 90.44 152 TYR A O 1
ATOM 1184 N N . ILE A 1 153 ? -19.374 3.757 52.599 1.00 91.56 153 ILE A N 1
ATOM 1185 C CA . ILE A 1 153 ? -19.226 2.942 51.392 1.00 91.56 153 ILE A CA 1
ATOM 1186 C C . ILE A 1 153 ? -19.292 3.841 50.157 1.00 91.56 153 ILE A C 1
ATOM 1188 O O . ILE A 1 153 ? -20.165 4.706 50.043 1.00 91.56 153 ILE A O 1
ATOM 1192 N N . SER A 1 154 ? -18.366 3.624 49.227 1.00 91.19 154 SER A N 1
ATOM 1193 C CA . SER A 1 154 ? -18.258 4.358 47.965 1.00 91.19 154 SER A CA 1
ATOM 1194 C C . SER A 1 154 ? -18.804 3.566 46.774 1.00 91.19 154 SER A C 1
ATOM 1196 O O . SER A 1 154 ? -19.375 4.151 45.858 1.00 91.19 154 SER A O 1
ATOM 1198 N N . MET A 1 155 ? -18.656 2.238 46.772 1.00 91.12 155 MET A N 1
ATOM 1199 C CA . MET A 1 155 ? -19.113 1.380 45.676 1.00 91.12 155 MET A CA 1
ATOM 1200 C C . MET A 1 155 ? -19.398 -0.047 46.142 1.00 91.12 155 MET A C 1
ATOM 1202 O O . MET A 1 155 ? -18.819 -0.534 47.115 1.00 91.12 155 MET A O 1
ATOM 1206 N N . ILE A 1 156 ? -20.267 -0.729 45.400 1.00 94.31 156 ILE A N 1
ATOM 1207 C CA . ILE A 1 156 ? -20.604 -2.136 45.598 1.00 94.31 156 ILE A CA 1
ATOM 1208 C C . ILE A 1 156 ? -20.720 -2.835 44.247 1.00 94.31 156 ILE A C 1
ATOM 1210 O O . ILE A 1 156 ? -21.341 -2.313 43.321 1.00 94.31 156 ILE A O 1
ATOM 1214 N N . GLU A 1 157 ? -20.166 -4.037 44.146 1.00 94.94 157 GLU A N 1
ATOM 1215 C CA . GLU A 1 157 ? -20.381 -4.915 42.998 1.00 94.94 157 GLU A CA 1
ATOM 1216 C C . GLU A 1 157 ? -20.501 -6.371 43.442 1.00 94.94 157 GLU A C 1
ATOM 1218 O O . GLU A 1 157 ? -19.799 -6.834 44.344 1.00 94.94 157 GLU A O 1
ATOM 1223 N N . ILE A 1 158 ? -21.405 -7.100 42.790 1.00 94.75 158 ILE A N 1
ATOM 1224 C CA . ILE A 1 158 ? -21.590 -8.537 42.988 1.00 94.75 158 ILE A CA 1
ATOM 1225 C C . ILE A 1 158 ? -20.902 -9.297 41.861 1.00 94.75 158 ILE A C 1
ATOM 1227 O O . ILE A 1 158 ? -20.987 -8.929 40.689 1.00 94.75 158 ILE A O 1
ATOM 1231 N N . ALA A 1 159 ? -20.221 -10.380 42.213 1.00 94.44 159 ALA A N 1
ATOM 1232 C CA . ALA A 1 159 ? -19.624 -11.255 41.226 1.00 94.44 159 ALA A CA 1
ATOM 1233 C C . ALA A 1 159 ? -20.707 -11.967 40.395 1.00 94.44 159 ALA A C 1
ATOM 1235 O O . ALA A 1 159 ? -21.721 -12.372 40.966 1.00 94.44 159 ALA A O 1
ATOM 1236 N N . PRO A 1 160 ? -20.492 -12.210 39.087 1.00 91.81 160 PRO A N 1
ATOM 1237 C CA . PRO A 1 160 ? -21.436 -12.948 38.239 1.00 91.81 160 PRO A CA 1
ATOM 1238 C C . PRO A 1 160 ? -21.832 -14.335 38.775 1.00 91.81 160 PRO A C 1
ATOM 1240 O O . PRO A 1 160 ? -22.958 -14.778 38.565 1.00 91.81 160 PRO A O 1
ATOM 1243 N N . SER A 1 161 ? -20.945 -15.001 39.523 1.00 91.81 161 SER A N 1
ATOM 1244 C CA . SER A 1 161 ? -21.240 -16.262 40.222 1.00 91.81 161 SER A CA 1
ATOM 1245 C C . SER A 1 161 ? -22.337 -16.139 41.298 1.00 91.81 161 SER A C 1
ATOM 1247 O O . SER A 1 161 ? -22.947 -17.137 41.681 1.00 91.81 161 SER A O 1
ATOM 1249 N N . GLY A 1 162 ? -22.564 -14.933 41.833 1.00 91.25 162 GLY A N 1
ATOM 1250 C CA . GLY A 1 162 ? -23.382 -14.668 43.020 1.00 91.25 162 GLY A CA 1
ATOM 1251 C C . GLY A 1 162 ? -22.740 -15.092 44.350 1.00 91.25 162 GLY A C 1
ATOM 1252 O O . GLY A 1 162 ? -23.351 -14.952 45.405 1.00 91.25 162 GLY A O 1
ATOM 1253 N N . GLU A 1 163 ? -21.515 -15.621 44.333 1.00 91.88 163 GLU A N 1
ATOM 1254 C CA . GLU A 1 163 ? -20.857 -16.205 45.516 1.00 91.88 163 GLU A CA 1
ATOM 1255 C C . GLU A 1 163 ? -19.883 -15.238 46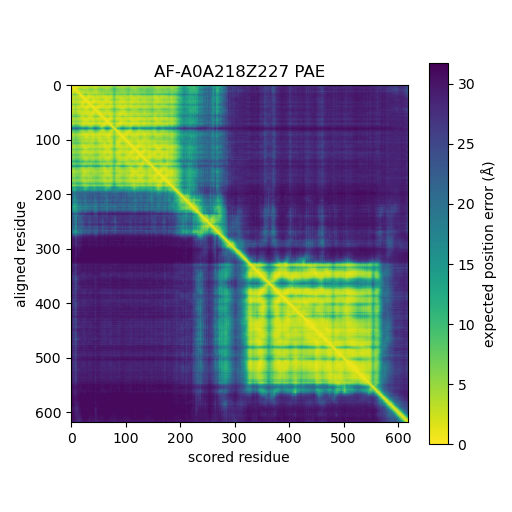.210 1.00 91.88 163 GLU A C 1
ATOM 1257 O O . GLU A 1 163 ? -19.397 -15.532 47.307 1.00 91.88 163 GLU A O 1
ATOM 1262 N N . ALA A 1 164 ? -19.626 -14.081 45.593 1.00 93.56 164 ALA A N 1
ATOM 1263 C CA . ALA A 1 164 ? -18.757 -13.030 46.103 1.00 93.56 164 ALA A CA 1
ATOM 1264 C C . ALA A 1 164 ? -19.384 -11.638 45.910 1.00 93.56 164 ALA A C 1
ATO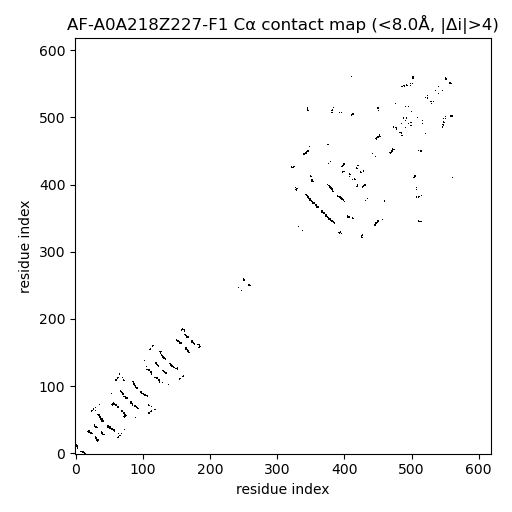M 1266 O O . ALA A 1 164 ? -20.031 -11.370 44.899 1.00 93.56 164 ALA A O 1
ATOM 1267 N N . LEU A 1 165 ? -19.161 -10.748 46.869 1.00 94.12 165 LEU A N 1
ATOM 1268 C CA . LEU A 1 165 ? -19.606 -9.359 46.891 1.00 94.12 165 LEU A CA 1
ATOM 1269 C C . LEU A 1 165 ? -18.428 -8.489 47.330 1.00 94.12 165 LEU A C 1
ATOM 1271 O O . LEU A 1 165 ? -17.822 -8.769 48.360 1.00 94.12 165 LEU A O 1
ATOM 1275 N N . ALA A 1 166 ? -18.110 -7.445 46.577 1.00 95.00 166 ALA A N 1
ATOM 1276 C CA . ALA A 1 166 ? -17.066 -6.491 46.927 1.00 95.00 166 ALA A CA 1
ATOM 1277 C C . ALA A 1 166 ? -17.697 -5.150 47.306 1.00 95.00 166 ALA A C 1
ATOM 1279 O O . ALA A 1 166 ? -18.549 -4.634 46.583 1.00 95.00 166 ALA A O 1
ATOM 1280 N N . LEU A 1 167 ? -17.272 -4.592 48.438 1.00 94.00 167 LEU A N 1
ATOM 1281 C CA . LEU A 1 167 ? -17.665 -3.264 48.903 1.00 94.00 167 LEU A CA 1
ATOM 1282 C C . LEU A 1 167 ? -16.394 -2.440 49.077 1.00 94.00 167 LEU A C 1
ATOM 1284 O O . LEU A 1 167 ? -15.511 -2.863 49.820 1.00 94.00 167 LEU A O 1
ATOM 1288 N N . ALA A 1 168 ? -16.292 -1.288 48.422 1.00 94.19 168 ALA A N 1
ATOM 1289 C CA . ALA A 1 168 ? -15.190 -0.368 48.682 1.00 94.19 168 ALA A CA 1
ATOM 1290 C C . ALA A 1 168 ? -15.660 0.775 49.581 1.00 94.19 168 ALA A C 1
ATOM 1292 O O . ALA A 1 168 ? -16.784 1.267 49.442 1.00 94.19 168 ALA A O 1
ATOM 1293 N N . ASP A 1 169 ? -14.805 1.188 50.506 1.00 92.06 169 ASP A N 1
ATOM 1294 C CA . ASP A 1 169 ? -15.043 2.345 51.365 1.00 92.06 169 ASP A CA 1
ATOM 1295 C C . ASP A 1 169 ? -14.326 3.601 50.838 1.00 92.06 169 ASP A C 1
ATOM 1297 O O . ASP A 1 169 ? -13.704 3.595 49.771 1.00 92.06 169 ASP A O 1
ATOM 1301 N N . SER A 1 170 ? -14.478 4.721 51.542 1.00 92.00 170 SER A N 1
ATOM 1302 C CA . SER A 1 170 ? -13.785 5.975 51.225 1.00 92.00 170 SER A CA 1
ATOM 1303 C C . SER A 1 170 ? -12.323 6.018 51.684 1.00 92.00 170 SER A C 1
ATOM 1305 O O . SER A 1 170 ? -11.635 6.993 51.401 1.00 92.00 170 SER A O 1
ATOM 1307 N N . GLU A 1 171 ? -11.854 4.994 52.400 1.00 92.88 171 GLU A N 1
ATOM 1308 C CA . GLU A 1 171 ? -10.469 4.841 52.869 1.00 92.88 171 GLU A CA 1
ATOM 1309 C C . GLU A 1 171 ? -9.650 3.921 51.949 1.00 92.88 171 GLU A C 1
ATOM 1311 O O . GLU A 1 171 ? -8.533 3.532 52.284 1.00 92.88 171 GLU A O 1
ATOM 1316 N N . CYS A 1 172 ? -10.187 3.606 50.765 1.00 90.56 172 CYS A N 1
ATOM 1317 C CA . CYS A 1 172 ? -9.588 2.726 49.762 1.00 90.56 172 CYS A CA 1
ATOM 1318 C C . CYS A 1 172 ? -9.466 1.252 50.191 1.00 90.56 172 CYS A C 1
ATOM 1320 O O . CYS A 1 172 ? -8.754 0.493 49.528 1.00 90.56 172 CYS A O 1
ATOM 1322 N N . ASN A 1 173 ? -10.171 0.805 51.236 1.00 92.88 173 ASN A N 1
ATOM 1323 C CA . ASN A 1 173 ? -10.252 -0.619 51.549 1.00 92.88 173 ASN A CA 1
ATOM 1324 C C . ASN A 1 173 ? -11.327 -1.289 50.689 1.00 92.88 173 ASN A C 1
ATOM 1326 O O . ASN A 1 173 ? -12.420 -0.754 50.486 1.00 92.88 173 ASN A O 1
ATOM 1330 N N . ILE A 1 174 ? -11.028 -2.504 50.228 1.00 94.06 174 ILE A N 1
ATOM 1331 C CA . ILE A 1 174 ? -11.966 -3.358 49.496 1.00 94.06 174 ILE A CA 1
ATOM 1332 C C . ILE A 1 174 ? -12.339 -4.537 50.393 1.00 94.06 174 ILE A C 1
ATOM 1334 O O . ILE A 1 174 ? -11.541 -5.443 50.634 1.00 94.06 174 ILE A O 1
ATOM 1338 N N . HIS A 1 175 ? -13.575 -4.531 50.880 1.00 92.81 175 HIS A N 1
ATOM 1339 C CA . HIS A 1 175 ? -14.143 -5.574 51.725 1.00 92.81 175 HIS A CA 1
ATOM 1340 C C . HIS A 1 175 ? -14.760 -6.658 50.847 1.00 92.81 175 HIS A C 1
ATOM 1342 O O . HIS A 1 175 ? -15.795 -6.447 50.211 1.00 92.81 175 HIS A O 1
ATOM 1348 N N . LEU A 1 176 ? -14.134 -7.834 50.825 1.00 93.94 176 LEU A N 1
ATOM 1349 C CA . LEU A 1 176 ? -14.622 -8.985 50.075 1.00 93.94 176 LEU A CA 1
ATOM 1350 C C . LEU A 1 176 ? -15.494 -9.884 50.960 1.00 93.94 176 LEU A C 1
ATOM 1352 O O . LEU A 1 176 ? -15.036 -10.454 51.947 1.00 93.94 176 LEU A O 1
ATOM 1356 N N . TRP A 1 177 ? -16.757 -10.032 50.578 1.00 92.50 177 TRP A N 1
ATOM 1357 C CA . TRP A 1 177 ? -17.755 -10.852 51.250 1.00 92.50 177 TRP A CA 1
ATOM 1358 C C . TRP A 1 177 ? -18.103 -12.076 50.412 1.00 92.50 177 TRP A C 1
ATOM 1360 O O . TRP A 1 177 ? -18.399 -11.978 49.229 1.00 92.50 177 TRP A O 1
ATOM 1370 N N . GLY A 1 178 ? -18.127 -13.243 51.041 1.00 91.50 178 GLY A N 1
ATOM 1371 C CA . GLY A 1 178 ? -18.485 -14.502 50.400 1.00 91.50 178 GLY A CA 1
ATOM 1372 C C . GLY A 1 178 ? -18.400 -15.647 51.397 1.00 91.50 178 GLY A C 1
ATOM 1373 O O . GLY A 1 178 ? -18.014 -15.456 52.550 1.00 91.50 178 GLY A O 1
ATOM 1374 N N . SER A 1 179 ? -18.778 -16.850 50.976 1.00 92.44 179 SER A N 1
ATOM 1375 C CA . SER A 1 179 ? -18.522 -18.041 51.789 1.00 92.44 179 SER A CA 1
ATOM 1376 C C . SER A 1 179 ? -17.029 -18.388 51.708 1.00 92.44 179 SER A C 1
ATOM 1378 O O . SER A 1 179 ? -16.559 -18.635 50.597 1.00 92.44 179 SER A O 1
ATOM 1380 N N . PRO A 1 180 ? -16.279 -18.464 52.827 1.00 90.56 180 PRO A N 1
ATOM 1381 C CA . PRO A 1 180 ? -14.829 -18.685 52.784 1.00 90.56 180 PRO A CA 1
ATOM 1382 C C . PRO A 1 180 ? -14.403 -19.951 52.031 1.00 90.56 180 PRO A C 1
ATOM 1384 O O . PRO A 1 180 ? -13.344 -19.982 51.418 1.00 90.56 180 PRO A O 1
ATOM 1387 N N . SER A 1 181 ? -15.236 -20.994 52.043 1.00 90.69 181 SER A N 1
ATOM 1388 C CA . SER A 1 181 ? -14.947 -22.273 51.385 1.00 90.69 181 SER A CA 1
ATOM 1389 C C . SER A 1 181 ? -15.400 -22.348 49.926 1.00 90.69 181 SER A C 1
ATOM 1391 O O . SER A 1 181 ? -15.076 -23.313 49.236 1.00 90.69 181 SER A O 1
ATOM 1393 N N . ARG A 1 182 ? -16.191 -21.379 49.449 1.00 88.50 182 ARG A N 1
ATOM 1394 C CA . ARG A 1 182 ? -16.856 -21.444 48.136 1.00 88.50 182 ARG A CA 1
ATOM 1395 C C . ARG A 1 182 ? -16.787 -20.141 47.348 1.00 88.50 182 ARG A C 1
ATOM 1397 O O . ARG A 1 182 ? -17.497 -20.012 46.364 1.00 88.50 182 ARG A O 1
ATOM 1404 N N . ILE A 1 183 ? -15.973 -19.176 47.762 1.00 90.94 183 ILE A N 1
ATOM 1405 C CA . ILE A 1 183 ? -15.900 -17.890 47.073 1.00 90.94 183 ILE A CA 1
ATOM 1406 C C . ILE A 1 183 ? -15.327 -18.067 45.660 1.00 90.94 183 ILE A C 1
ATOM 1408 O O . ILE A 1 183 ? -14.257 -18.643 45.470 1.00 90.94 183 ILE A O 1
ATOM 1412 N N . ARG A 1 184 ? -16.073 -17.603 44.657 1.00 88.88 184 ARG A N 1
ATOM 1413 C CA . ARG A 1 184 ? -15.702 -17.638 43.236 1.00 88.88 184 ARG A CA 1
ATOM 1414 C C . ARG A 1 184 ? -16.235 -16.390 42.558 1.00 88.88 184 ARG A C 1
ATOM 1416 O O . ARG A 1 184 ? -17.294 -15.906 42.947 1.00 88.88 184 ARG A O 1
ATOM 1423 N N . PHE A 1 185 ? -15.545 -15.891 41.536 1.00 90.75 185 PHE A N 1
ATOM 1424 C CA . PHE A 1 185 ? -15.980 -14.691 40.813 1.00 90.75 185 PHE A CA 1
ATOM 1425 C C . PHE A 1 185 ? -16.759 -15.012 39.529 1.00 90.75 185 PHE A C 1
ATOM 1427 O O . PHE A 1 185 ? -17.849 -14.484 39.319 1.00 90.75 185 PHE A O 1
ATOM 1434 N N . GLY A 1 186 ? -16.232 -15.910 38.694 1.00 85.94 186 GLY A N 1
ATOM 1435 C CA . GLY A 1 186 ? -16.887 -16.389 37.472 1.00 85.94 186 GLY A CA 1
ATOM 1436 C C . GLY A 1 186 ? -17.429 -17.814 37.606 1.00 85.94 186 GLY A C 1
ATOM 1437 O O . GLY A 1 186 ? -17.058 -18.541 38.529 1.00 85.94 186 GLY A O 1
ATOM 1438 N N . ASP A 1 187 ? -18.282 -18.225 36.664 1.00 80.38 187 ASP A N 1
ATOM 1439 C CA . ASP A 1 187 ? -18.757 -19.615 36.572 1.00 80.38 187 ASP A CA 1
ATOM 1440 C C . ASP A 1 187 ? -17.621 -20.579 36.195 1.00 80.38 187 ASP A C 1
ATOM 1442 O O . ASP A 1 187 ? -17.536 -21.687 36.727 1.00 80.38 187 ASP A O 1
ATOM 1446 N N . VAL A 1 188 ? -16.707 -20.124 35.330 1.00 80.88 188 VAL A N 1
ATOM 1447 C CA . VAL A 1 188 ? -15.457 -20.809 34.984 1.00 80.88 188 VAL A CA 1
ATOM 1448 C C . VAL A 1 188 ? -14.300 -19.977 35.524 1.00 80.88 188 VAL A C 1
ATOM 1450 O O . VAL A 1 188 ? -13.997 -18.904 35.011 1.00 80.88 188 VAL A O 1
ATOM 1453 N N . SER A 1 189 ? -13.675 -20.458 36.594 1.00 74.12 189 SER A N 1
ATOM 1454 C CA . SER A 1 189 ? -12.502 -19.825 37.195 1.00 74.12 189 SER A CA 1
ATOM 1455 C C . SER A 1 189 ? -11.246 -20.504 36.660 1.00 74.12 189 SER A C 1
ATOM 1457 O O . SER A 1 189 ? -10.693 -21.380 37.322 1.00 74.12 189 SER A O 1
ATOM 1459 N N . ASN A 1 190 ? -10.814 -20.133 35.456 1.00 78.06 190 ASN A N 1
ATOM 1460 C CA . ASN A 1 190 ? -9.484 -20.522 34.991 1.00 78.06 190 ASN A CA 1
ATOM 1461 C C . ASN A 1 190 ? -8.431 -19.745 35.800 1.00 78.06 190 ASN A C 1
ATOM 1463 O O . ASN A 1 190 ? -8.678 -18.578 36.128 1.00 78.06 190 ASN A O 1
ATOM 1467 N N . PRO A 1 191 ? -7.291 -20.362 36.162 1.00 79.00 191 PRO A N 1
ATOM 1468 C CA . PRO A 1 191 ? -6.174 -19.603 36.706 1.00 79.00 191 PRO A CA 1
ATOM 1469 C C . PRO A 1 191 ? -5.777 -18.526 35.691 1.00 79.00 191 PRO A C 1
ATOM 1471 O O . PRO A 1 191 ? -5.785 -18.773 34.487 1.00 79.00 191 PRO A O 1
ATOM 1474 N N . VAL A 1 192 ? -5.502 -17.319 36.179 1.00 80.19 192 VAL A N 1
ATOM 1475 C CA . VAL A 1 192 ? -4.986 -16.241 35.333 1.00 80.19 192 VAL A CA 1
ATOM 1476 C C . VAL A 1 192 ? -3.535 -16.570 35.010 1.00 80.19 192 VAL A C 1
ATOM 1478 O O . VAL A 1 192 ? -2.777 -16.918 35.916 1.00 80.19 192 VAL A O 1
ATOM 1481 N N . ASP A 1 193 ? -3.160 -16.455 33.740 1.00 79.56 193 ASP A N 1
ATOM 1482 C CA . ASP A 1 193 ? -1.770 -16.588 33.321 1.00 79.56 193 ASP A CA 1
ATOM 1483 C C . ASP A 1 193 ? -0.964 -15.433 33.932 1.00 79.56 193 ASP A C 1
ATOM 1485 O O . ASP A 1 193 ? -1.155 -14.262 33.592 1.00 79.56 193 ASP A O 1
ATOM 1489 N N . PHE A 1 194 ? -0.097 -15.752 34.889 1.00 81.56 194 PHE A N 1
ATOM 1490 C CA . PHE A 1 194 ? 0.901 -14.815 35.394 1.00 81.56 194 PHE A CA 1
ATOM 1491 C C . PHE A 1 194 ? 2.137 -14.867 34.494 1.00 81.56 194 PHE A C 1
ATOM 1493 O O . PHE A 1 194 ? 2.387 -15.882 33.846 1.00 81.56 194 PHE A O 1
ATOM 1500 N N . ALA A 1 195 ? 2.910 -13.779 34.455 1.00 78.06 195 ALA A N 1
ATOM 1501 C CA . ALA A 1 195 ? 4.191 -13.778 33.758 1.00 78.06 195 ALA A CA 1
ATOM 1502 C C . ALA A 1 195 ? 5.064 -14.928 34.285 1.00 78.06 195 ALA A C 1
ATOM 1504 O O . ALA A 1 195 ? 5.194 -15.103 35.501 1.00 78.06 195 ALA A O 1
ATOM 1505 N N . GLU A 1 196 ? 5.632 -15.716 33.373 1.00 75.44 196 GLU A N 1
ATOM 1506 C CA . GLU A 1 196 ? 6.622 -16.726 33.731 1.00 75.44 196 GLU A CA 1
ATOM 1507 C C . GLU A 1 196 ? 7.817 -16.037 34.420 1.00 75.44 196 GLU A C 1
ATOM 1509 O O . GLU A 1 196 ? 8.147 -14.897 34.073 1.00 75.44 196 GLU A O 1
ATOM 1514 N N . PRO A 1 197 ? 8.439 -16.668 35.433 1.00 79.69 197 PRO A N 1
ATOM 1515 C CA . PRO A 1 197 ? 9.628 -16.108 36.066 1.00 79.69 197 PRO A CA 1
ATOM 1516 C C . PRO A 1 197 ? 10.707 -15.874 35.003 1.00 79.69 197 PRO A C 1
ATOM 1518 O O . PRO A 1 197 ? 10.950 -16.758 34.185 1.00 79.69 197 PRO A O 1
ATOM 1521 N N . GLU A 1 198 ? 11.340 -14.694 35.014 1.00 68.94 198 GLU A N 1
ATOM 1522 C CA . GLU A 1 198 ? 12.430 -14.373 34.086 1.00 68.94 198 GLU A CA 1
ATOM 1523 C C . GLU A 1 198 ? 13.498 -15.473 34.153 1.00 68.94 198 GLU A C 1
ATOM 1525 O O . GLU A 1 198 ? 14.101 -15.713 35.204 1.00 68.94 198 GLU A O 1
ATOM 1530 N N . GLU A 1 199 ? 13.712 -16.172 33.036 1.00 69.19 199 GLU A N 1
ATOM 1531 C CA . GLU A 1 199 ? 14.824 -17.106 32.910 1.00 69.19 199 GLU A CA 1
ATOM 1532 C C . GLU A 1 199 ? 16.126 -16.335 33.150 1.00 69.19 199 GLU A C 1
ATOM 1534 O O . GLU A 1 199 ? 16.362 -15.282 32.555 1.00 69.19 199 GLU A O 1
ATOM 1539 N N . THR A 1 200 ? 16.981 -16.841 34.039 1.00 67.00 200 THR A N 1
ATOM 1540 C CA . THR A 1 200 ? 18.265 -16.207 34.347 1.00 67.00 200 THR A CA 1
ATOM 1541 C C . THR A 1 200 ? 19.090 -16.082 33.071 1.00 67.00 200 THR A C 1
ATOM 1543 O O . THR A 1 200 ? 19.516 -17.093 32.507 1.00 67.00 200 THR A O 1
ATOM 1546 N N . HIS A 1 201 ? 19.307 -14.851 32.609 1.00 64.81 201 HIS A N 1
ATOM 1547 C CA . HIS A 1 201 ? 20.109 -14.588 31.423 1.00 64.81 201 HIS A CA 1
ATOM 1548 C C . HIS A 1 201 ? 21.526 -15.144 31.604 1.00 64.81 201 HIS A C 1
ATOM 1550 O O . HIS A 1 201 ? 22.170 -14.925 32.630 1.00 64.81 201 HIS A O 1
ATOM 1556 N N . ILE A 1 202 ? 22.019 -15.857 30.593 1.00 69.06 202 ILE A N 1
ATOM 1557 C CA . ILE A 1 202 ? 23.425 -16.256 30.525 1.00 69.06 202 ILE A CA 1
ATOM 1558 C C . ILE A 1 202 ? 24.233 -14.976 30.290 1.00 69.06 202 ILE A C 1
ATOM 1560 O O . ILE A 1 202 ? 24.013 -14.287 29.293 1.00 69.06 202 ILE A O 1
ATOM 1564 N N . GLU A 1 203 ? 25.150 -14.638 31.195 1.00 73.38 203 GLU A N 1
ATOM 1565 C CA . GLU A 1 203 ? 26.104 -13.552 30.963 1.00 73.38 203 GLU A CA 1
ATOM 1566 C C . GLU A 1 203 ? 27.039 -13.952 29.813 1.00 73.38 203 GLU A C 1
ATOM 1568 O O . GLU A 1 203 ? 27.825 -14.893 29.928 1.00 73.38 203 GLU A O 1
ATOM 1573 N N . VAL A 1 204 ? 26.920 -13.262 28.678 1.00 73.88 204 VAL A N 1
ATOM 1574 C CA . VAL A 1 204 ? 27.781 -13.464 27.508 1.00 73.88 204 VAL A CA 1
ATOM 1575 C C . VAL A 1 204 ? 28.830 -12.356 27.473 1.00 73.88 204 VAL A C 1
ATOM 1577 O O . VAL A 1 204 ? 28.488 -11.173 27.495 1.00 73.88 204 VAL A O 1
ATOM 1580 N N . ASP A 1 205 ? 30.104 -12.739 27.398 1.00 78.81 205 ASP A N 1
ATOM 1581 C CA . ASP A 1 205 ? 31.214 -11.805 27.211 1.00 78.81 205 ASP A CA 1
ATOM 1582 C C . ASP A 1 205 ? 31.255 -11.303 25.755 1.00 78.81 205 ASP A C 1
ATOM 1584 O O . ASP A 1 205 ? 31.326 -12.100 24.814 1.00 78.81 205 ASP A O 1
ATOM 1588 N N . TRP A 1 206 ? 31.234 -9.978 25.570 1.00 76.50 206 TRP A N 1
ATOM 1589 C CA . TRP A 1 206 ? 31.252 -9.283 24.270 1.00 76.50 206 TRP A CA 1
ATOM 1590 C C . TRP A 1 206 ? 32.662 -9.186 23.658 1.00 76.50 206 TRP A C 1
ATOM 1592 O O . TRP A 1 206 ? 32.954 -8.278 22.873 1.00 76.50 206 TRP A O 1
ATOM 1602 N N . GLY A 1 207 ? 33.556 -10.099 24.033 1.00 84.75 207 GLY A N 1
ATOM 1603 C CA . GLY A 1 207 ? 34.901 -10.192 23.489 1.00 84.75 207 GLY A CA 1
ATOM 1604 C C . GLY A 1 207 ? 34.919 -10.633 22.016 1.00 84.75 207 GLY A C 1
ATOM 1605 O O . GLY A 1 207 ? 34.025 -11.351 21.565 1.00 84.75 207 GLY A O 1
ATOM 1606 N N . PRO A 1 208 ? 35.962 -10.258 21.251 1.00 80.69 208 PRO A N 1
ATOM 1607 C CA . PRO A 1 208 ? 36.149 -10.707 19.867 1.00 80.69 208 PRO A CA 1
ATOM 1608 C C . PRO A 1 208 ? 36.352 -12.229 19.743 1.00 80.69 208 PRO A C 1
ATOM 1610 O O . PRO A 1 208 ? 36.219 -12.771 18.647 1.00 80.69 208 PRO A O 1
ATOM 1613 N N . ASP A 1 209 ? 36.651 -12.906 20.856 1.00 83.75 209 ASP A N 1
ATOM 1614 C CA . ASP A 1 209 ? 36.865 -14.352 20.937 1.00 83.75 209 ASP A CA 1
ATOM 1615 C C . ASP A 1 209 ? 35.555 -15.151 21.077 1.00 83.75 209 ASP A C 1
ATOM 1617 O O . ASP A 1 209 ? 35.552 -16.365 20.862 1.00 83.75 209 ASP A O 1
ATOM 1621 N N . THR A 1 210 ? 34.431 -14.495 21.400 1.00 82.00 210 THR A N 1
ATOM 1622 C CA . THR A 1 210 ? 33.119 -15.146 21.531 1.00 82.00 210 THR A CA 1
ATOM 1623 C C . THR A 1 210 ? 32.382 -15.116 20.185 1.00 82.00 210 THR A C 1
ATOM 1625 O O . THR A 1 210 ? 31.900 -14.059 19.769 1.00 82.00 210 THR A O 1
ATOM 1628 N N . PRO A 1 211 ? 32.237 -16.248 19.467 1.00 81.38 211 PRO A N 1
ATOM 1629 C CA . PRO A 1 211 ? 31.513 -16.266 18.201 1.00 81.38 211 PRO A CA 1
ATOM 1630 C C . PRO A 1 211 ? 30.012 -16.070 18.435 1.00 81.38 211 PRO A C 1
ATOM 1632 O O . PRO A 1 211 ? 29.447 -16.635 19.367 1.00 81.38 211 PRO A O 1
ATOM 1635 N N . LEU A 1 212 ? 29.335 -15.355 17.531 1.00 79.75 212 LEU A N 1
ATOM 1636 C CA . LEU A 1 212 ? 27.885 -15.103 17.606 1.00 79.75 212 LEU A CA 1
ATOM 1637 C C . LEU A 1 212 ? 27.041 -16.395 17.635 1.00 79.75 212 LEU A C 1
ATOM 1639 O O . LEU A 1 212 ? 25.921 -16.397 18.133 1.00 79.75 212 LEU A O 1
ATOM 1643 N N . SER A 1 213 ? 27.588 -17.506 17.135 1.00 79.81 213 SER A N 1
ATOM 1644 C CA . SER A 1 213 ? 26.955 -18.829 17.164 1.00 79.81 213 SER A CA 1
ATOM 1645 C C . SER A 1 213 ? 26.894 -19.474 18.554 1.00 79.81 213 SER A C 1
ATOM 1647 O O . SER A 1 213 ? 26.293 -20.536 18.685 1.00 79.81 213 SER A O 1
ATOM 1649 N N . SER A 1 214 ? 27.535 -18.890 19.575 1.00 77.44 214 SER A N 1
ATOM 1650 C CA . SER A 1 214 ? 27.437 -19.351 20.969 1.00 77.44 214 SER A CA 1
ATOM 1651 C C . SER A 1 214 ? 26.029 -19.168 21.543 1.00 77.44 214 SER A C 1
ATOM 1653 O O . SER A 1 214 ? 25.618 -19.913 22.431 1.00 77.44 214 SER A O 1
ATOM 1655 N N . ILE A 1 215 ? 25.271 -18.216 20.993 1.00 77.19 215 ILE A N 1
ATOM 1656 C CA . ILE A 1 215 ? 23.882 -17.952 21.347 1.00 77.19 215 ILE A CA 1
ATOM 1657 C C . ILE A 1 215 ? 22.996 -18.780 20.411 1.00 77.19 215 ILE A C 1
ATOM 1659 O O . ILE A 1 215 ? 22.861 -18.487 19.222 1.00 77.19 215 ILE A O 1
ATOM 1663 N N . GLY A 1 216 ? 22.403 -19.848 20.947 1.00 72.56 216 GLY A N 1
ATOM 1664 C CA . GLY A 1 216 ? 21.445 -20.675 20.215 1.00 72.56 216 GLY A CA 1
ATOM 1665 C C . GLY A 1 216 ? 20.139 -19.926 19.937 1.00 72.56 216 GLY A C 1
ATOM 1666 O O . GLY A 1 216 ? 19.686 -19.122 20.749 1.00 72.56 216 GLY A O 1
ATOM 1667 N N . MET A 1 217 ? 19.505 -20.210 18.797 1.00 75.38 217 MET A N 1
ATOM 1668 C CA . MET A 1 217 ? 18.137 -19.752 18.551 1.00 75.38 217 MET A CA 1
ATOM 1669 C C . MET A 1 217 ? 17.143 -20.695 19.243 1.00 75.38 217 MET A C 1
ATOM 1671 O O . MET A 1 217 ? 17.296 -21.914 19.120 1.00 75.38 217 MET A O 1
ATOM 1675 N N . PRO A 1 218 ? 16.112 -20.174 19.929 1.00 75.50 218 PRO A N 1
ATOM 1676 C CA . PRO A 1 218 ? 15.049 -21.013 20.467 1.00 75.50 218 PRO A CA 1
ATOM 1677 C C . PRO A 1 218 ? 14.320 -21.747 19.336 1.00 75.50 218 PRO A C 1
ATOM 1679 O O . PRO A 1 218 ? 14.313 -21.301 18.186 1.00 75.50 218 PRO A O 1
ATOM 1682 N N . TYR A 1 219 ? 13.679 -22.871 19.661 1.00 80.38 219 TYR A N 1
ATOM 1683 C CA . TYR A 1 219 ? 12.856 -23.601 18.699 1.00 80.38 219 TYR A CA 1
ATOM 1684 C C . TYR A 1 219 ? 11.720 -22.707 18.189 1.00 80.38 219 TYR A C 1
ATOM 1686 O O . TYR A 1 219 ? 10.815 -22.347 18.939 1.00 80.38 219 TYR A O 1
ATOM 1694 N N . TYR A 1 220 ? 11.751 -22.376 16.900 1.00 82.25 220 TYR A N 1
ATOM 1695 C CA . TYR A 1 220 ? 10.730 -21.571 16.237 1.00 82.25 220 TYR A CA 1
ATOM 1696 C C . TYR A 1 220 ? 9.832 -22.454 15.365 1.00 82.25 220 TYR A C 1
ATOM 1698 O O . TYR A 1 220 ? 10.288 -23.398 14.720 1.00 82.25 220 TYR A O 1
ATOM 1706 N N . ARG A 1 221 ? 8.532 -22.151 15.353 1.00 85.75 221 ARG A N 1
ATOM 1707 C CA . ARG A 1 221 ? 7.540 -22.785 14.460 1.00 85.75 221 ARG A CA 1
ATOM 1708 C C . ARG A 1 221 ? 7.055 -21.847 13.357 1.00 85.75 221 ARG A C 1
ATOM 1710 O O . ARG A 1 221 ? 6.455 -22.301 12.390 1.00 85.75 221 ARG A O 1
ATOM 1717 N N . GLU A 1 222 ? 7.320 -20.556 13.512 1.00 87.81 222 GLU A N 1
ATOM 1718 C CA . GLU A 1 222 ? 6.868 -19.493 12.623 1.00 87.81 222 GLU A CA 1
ATOM 1719 C C . GLU A 1 222 ? 8.046 -18.874 11.865 1.00 87.81 222 GLU A C 1
ATOM 1721 O O . GLU A 1 222 ? 9.215 -19.075 12.203 1.00 87.81 222 GLU A O 1
ATOM 1726 N N . GLN A 1 223 ? 7.729 -18.127 10.810 1.00 85.50 223 GLN A N 1
ATOM 1727 C CA . GLN A 1 223 ? 8.721 -17.440 9.994 1.00 85.50 223 GLN A CA 1
ATOM 1728 C C . GLN A 1 223 ? 9.403 -16.328 10.801 1.00 85.50 223 GLN A C 1
ATOM 1730 O O . GLN A 1 223 ? 8.753 -15.443 11.350 1.00 85.50 223 GLN A O 1
ATOM 1735 N N . LEU A 1 224 ? 10.734 -16.370 10.845 1.00 85.38 224 LEU A N 1
ATOM 1736 C CA . LEU A 1 224 ? 11.547 -15.398 11.571 1.00 85.38 224 LEU A CA 1
ATOM 1737 C C . LEU A 1 224 ? 11.503 -14.014 10.906 1.00 85.38 224 LEU A C 1
ATOM 1739 O O . LEU A 1 224 ? 11.454 -13.898 9.679 1.00 85.38 224 LEU A O 1
ATOM 1743 N N . LEU A 1 225 ? 11.637 -12.959 11.716 1.00 83.88 225 LEU A N 1
ATOM 1744 C CA . LEU A 1 225 ? 11.701 -11.563 11.254 1.00 83.88 225 LEU A CA 1
ATOM 1745 C C . LEU A 1 225 ? 12.881 -11.281 10.308 1.00 83.88 225 LEU A C 1
ATOM 1747 O O . LEU A 1 225 ? 12.852 -10.315 9.553 1.00 83.88 225 LEU A O 1
ATOM 1751 N N . SER A 1 226 ? 13.912 -12.129 10.330 1.00 82.94 226 SER A N 1
ATOM 1752 C CA . SER A 1 226 ? 15.054 -12.071 9.413 1.00 82.94 226 SER A CA 1
ATOM 1753 C C . SER A 1 226 ? 14.717 -12.510 7.984 1.00 82.94 226 SER A C 1
ATOM 1755 O O . SER A 1 226 ? 15.573 -12.423 7.102 1.00 82.94 226 SER A O 1
ATOM 1757 N N . CYS A 1 227 ? 13.494 -12.978 7.720 1.00 82.56 227 CYS A N 1
ATOM 1758 C CA . CYS A 1 227 ? 13.062 -13.334 6.379 1.00 82.56 227 CYS A CA 1
ATOM 1759 C C . CYS A 1 227 ? 12.733 -12.077 5.560 1.00 82.56 227 CYS A C 1
ATOM 1761 O O . CYS A 1 227 ? 11.595 -11.609 5.514 1.00 82.56 227 CYS A O 1
ATOM 1763 N N . TRP A 1 228 ? 13.759 -11.526 4.912 1.00 79.94 228 TRP A N 1
ATOM 1764 C CA . TRP A 1 228 ? 13.623 -10.368 4.039 1.00 79.94 228 TRP A CA 1
ATOM 1765 C C . TRP A 1 228 ? 12.859 -10.722 2.754 1.00 79.94 228 TRP A C 1
ATOM 1767 O O . TRP A 1 228 ? 13.193 -11.706 2.088 1.00 79.94 228 TRP A O 1
ATOM 1777 N N . PRO A 1 229 ? 11.859 -9.916 2.361 1.00 84.00 229 PRO A N 1
ATOM 1778 C CA . PRO A 1 229 ? 11.194 -10.071 1.079 1.00 84.00 229 PRO A CA 1
ATOM 1779 C C . PRO A 1 229 ? 12.166 -10.025 -0.107 1.00 84.00 229 PRO A C 1
ATOM 1781 O O . PRO A 1 229 ? 13.018 -9.142 -0.194 1.00 84.00 229 PRO A O 1
ATOM 1784 N N . SER A 1 230 ? 11.974 -10.917 -1.082 1.00 76.56 230 SER A N 1
ATOM 1785 C CA . SER A 1 230 ? 12.827 -11.033 -2.280 1.00 76.56 230 SER A CA 1
ATOM 1786 C C . SER A 1 230 ? 12.844 -9.789 -3.177 1.00 76.56 230 SER A C 1
ATOM 1788 O O . SER A 1 230 ? 13.722 -9.653 -4.021 1.00 76.56 230 SER A O 1
ATOM 1790 N N . HIS A 1 231 ? 11.896 -8.868 -3.000 1.00 77.81 231 HIS A N 1
ATOM 1791 C CA . HIS A 1 231 ? 11.831 -7.609 -3.740 1.00 77.81 231 HIS A CA 1
ATOM 1792 C C . HIS A 1 231 ? 12.649 -6.472 -3.100 1.00 77.81 231 HIS A C 1
ATOM 1794 O O . HIS A 1 231 ? 12.756 -5.403 -3.695 1.00 77.81 231 HIS A O 1
ATOM 1800 N N . LEU A 1 232 ? 13.233 -6.675 -1.912 1.00 73.00 232 LEU A N 1
ATOM 1801 C CA . LEU A 1 232 ? 14.106 -5.707 -1.232 1.00 73.00 232 LEU A CA 1
ATOM 1802 C C . LEU A 1 232 ? 15.588 -5.949 -1.563 1.00 73.00 232 LEU A C 1
ATOM 1804 O O . LEU A 1 232 ? 16.449 -5.949 -0.685 1.00 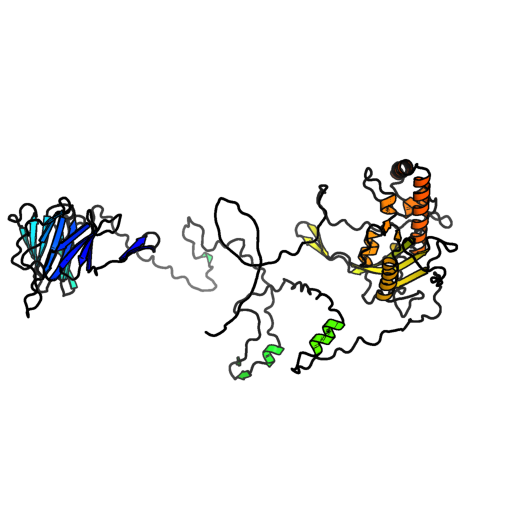73.00 232 LEU A O 1
ATOM 1808 N N . ILE A 1 233 ? 15.887 -6.178 -2.842 1.00 68.94 233 ILE A N 1
ATOM 1809 C CA . ILE A 1 233 ? 17.259 -6.274 -3.343 1.00 68.94 233 ILE A CA 1
ATOM 1810 C C . ILE A 1 233 ? 17.676 -4.878 -3.799 1.00 68.94 233 ILE A C 1
ATOM 1812 O O . ILE A 1 233 ? 17.091 -4.312 -4.721 1.00 68.94 233 ILE A O 1
ATOM 1816 N N . PHE A 1 234 ? 18.690 -4.319 -3.143 1.00 67.56 234 PHE A N 1
ATOM 1817 C CA . PHE A 1 234 ? 19.248 -3.014 -3.481 1.00 67.56 234 PHE A CA 1
ATOM 1818 C C . PHE A 1 234 ? 20.633 -3.196 -4.101 1.00 67.56 234 PHE A C 1
ATOM 1820 O O . PHE A 1 234 ? 21.492 -3.872 -3.536 1.00 67.56 234 PHE A O 1
ATOM 1827 N N . GLU A 1 235 ? 20.873 -2.580 -5.255 1.00 61.91 235 GLU A N 1
ATOM 1828 C CA . GLU A 1 235 ? 22.192 -2.592 -5.887 1.00 61.91 235 GLU A CA 1
ATOM 1829 C C . GLU A 1 235 ? 23.152 -1.659 -5.128 1.00 61.91 235 GLU A C 1
ATOM 1831 O O . GLU A 1 235 ? 23.013 -0.435 -5.154 1.00 61.91 235 GLU A O 1
ATOM 1836 N N . ILE A 1 236 ? 24.134 -2.233 -4.429 1.00 66.31 236 ILE A N 1
ATOM 1837 C CA . ILE A 1 236 ? 25.149 -1.491 -3.666 1.00 66.31 236 ILE A CA 1
ATOM 1838 C C . ILE A 1 236 ? 26.252 -1.011 -4.623 1.00 66.31 236 ILE A C 1
ATOM 1840 O O . ILE A 1 236 ? 26.741 -1.783 -5.446 1.00 66.31 236 ILE A O 1
ATOM 1844 N N . GLY A 1 237 ? 26.678 0.256 -4.506 1.00 58.66 237 GLY A N 1
ATOM 1845 C CA . GLY A 1 237 ? 27.881 0.754 -5.197 1.00 58.66 237 GLY A CA 1
ATOM 1846 C C . GLY A 1 237 ? 27.813 2.152 -5.819 1.00 58.66 237 GLY A C 1
ATOM 1847 O O . GLY A 1 237 ? 28.759 2.551 -6.497 1.00 58.66 237 GLY A O 1
ATOM 1848 N N . ALA A 1 238 ? 26.740 2.923 -5.622 1.00 58.88 238 ALA A N 1
ATOM 1849 C CA . ALA A 1 238 ? 26.734 4.321 -6.051 1.00 58.88 238 ALA A CA 1
ATOM 1850 C C . ALA A 1 238 ? 27.630 5.162 -5.126 1.00 58.88 238 ALA A C 1
ATOM 1852 O O . ALA A 1 238 ? 27.422 5.194 -3.912 1.00 58.88 238 ALA A O 1
ATOM 1853 N N . GLN A 1 239 ? 28.629 5.850 -5.689 1.00 59.38 239 GLN A N 1
ATOM 1854 C CA . GLN A 1 239 ? 29.390 6.842 -4.927 1.00 59.38 239 GLN A CA 1
ATOM 1855 C C . GLN A 1 239 ? 28.424 7.911 -4.386 1.00 59.38 239 GLN A C 1
ATOM 1857 O O . GLN A 1 239 ? 27.529 8.331 -5.127 1.00 59.38 239 GLN A O 1
ATOM 1862 N N . PRO A 1 240 ? 28.596 8.383 -3.135 1.00 61.66 240 PRO A N 1
ATOM 1863 C CA . PRO A 1 240 ? 27.791 9.475 -2.608 1.00 61.66 240 PRO A CA 1
ATOM 1864 C C . PRO A 1 240 ? 27.825 10.661 -3.572 1.00 61.66 240 PRO A C 1
ATOM 1866 O O . PRO A 1 240 ? 28.901 11.068 -4.020 1.00 61.66 240 PRO A O 1
ATOM 1869 N N . GLN A 1 241 ? 26.658 11.222 -3.895 1.00 64.12 241 GLN A N 1
ATOM 1870 C CA . GLN A 1 241 ? 26.598 12.427 -4.714 1.00 64.12 241 GLN A CA 1
ATOM 1871 C C . GLN A 1 241 ? 27.393 13.537 -4.028 1.00 64.12 241 GLN A C 1
ATOM 1873 O O . GLN A 1 241 ? 27.049 13.981 -2.929 1.00 64.12 241 GLN A O 1
ATOM 1878 N N . LYS A 1 242 ? 28.470 13.979 -4.681 1.00 65.81 242 LYS A N 1
ATOM 1879 C CA . LYS A 1 242 ? 29.259 15.118 -4.217 1.00 65.81 242 LYS A CA 1
ATOM 1880 C C . LYS A 1 242 ? 28.369 16.357 -4.236 1.00 65.81 242 LYS A C 1
ATOM 1882 O O . LYS A 1 242 ? 27.640 16.589 -5.197 1.00 65.81 242 LYS A O 1
ATOM 1887 N N . ILE A 1 243 ? 28.426 17.140 -3.166 1.00 69.81 243 ILE A N 1
ATOM 1888 C CA . ILE A 1 243 ? 27.707 18.411 -3.087 1.00 69.81 243 ILE A CA 1
ATOM 1889 C C . ILE A 1 243 ? 28.267 19.332 -4.177 1.00 69.81 243 ILE A C 1
ATOM 1891 O O . ILE A 1 243 ? 29.484 19.488 -4.289 1.00 69.81 243 ILE A O 1
ATOM 1895 N N . GLU A 1 244 ? 27.391 19.918 -4.994 1.00 72.31 244 GLU A N 1
ATOM 1896 C CA . GLU A 1 244 ? 27.796 20.825 -6.067 1.00 72.31 244 GLU A CA 1
ATOM 1897 C C . GLU A 1 244 ? 28.598 22.008 -5.510 1.00 72.31 244 GLU A C 1
ATOM 1899 O O . GLU A 1 244 ? 28.200 22.673 -4.550 1.00 72.31 244 GLU A O 1
ATOM 1904 N N . GLN A 1 245 ? 29.734 22.301 -6.140 1.00 70.31 245 GLN A N 1
ATOM 1905 C CA . GLN A 1 245 ? 30.667 23.334 -5.683 1.00 70.31 245 GLN A CA 1
ATOM 1906 C C . GLN A 1 245 ? 30.038 24.741 -5.720 1.00 70.31 245 GLN A C 1
ATOM 1908 O O . GLN A 1 245 ? 30.342 25.589 -4.883 1.00 70.31 245 GLN A O 1
ATOM 1913 N N . GLN A 1 246 ? 29.084 24.957 -6.633 1.00 70.75 246 GLN A N 1
ATOM 1914 C CA . GLN A 1 246 ? 28.279 26.177 -6.712 1.00 70.75 246 GLN A CA 1
ATOM 1915 C C . GLN A 1 246 ? 27.367 26.341 -5.488 1.00 70.75 246 GLN A C 1
ATOM 1917 O O . GLN A 1 246 ? 27.304 27.427 -4.918 1.00 70.75 246 GLN A O 1
ATOM 1922 N N . PHE A 1 247 ? 26.727 25.269 -5.012 1.00 74.25 247 PHE A N 1
ATOM 1923 C CA . PHE A 1 247 ? 25.925 25.311 -3.787 1.00 74.25 247 PHE A CA 1
ATOM 1924 C C . PHE A 1 247 ? 26.788 25.641 -2.563 1.00 74.25 247 PHE A C 1
ATOM 1926 O O . PHE A 1 247 ? 26.425 26.518 -1.781 1.00 74.25 247 PHE A O 1
ATOM 1933 N N . MET A 1 248 ? 27.971 25.027 -2.447 1.00 74.00 248 MET A N 1
ATOM 1934 C CA . MET A 1 248 ? 28.913 25.317 -1.356 1.00 74.00 248 MET A CA 1
ATOM 1935 C C . MET A 1 248 ? 29.324 26.794 -1.309 1.00 74.00 248 MET A C 1
ATOM 1937 O O . MET A 1 248 ? 29.465 27.350 -0.225 1.00 74.00 248 MET A O 1
ATOM 1941 N N . SER A 1 249 ? 29.448 27.449 -2.468 1.00 76.12 249 SER A N 1
ATOM 1942 C CA . SER A 1 249 ? 29.787 28.877 -2.546 1.00 76.12 249 SER A CA 1
ATOM 1943 C C . SER A 1 249 ? 28.665 29.819 -2.085 1.00 76.12 249 SER A C 1
ATOM 1945 O O . SER A 1 249 ? 28.933 30.956 -1.711 1.00 76.12 249 SER A O 1
ATOM 1947 N N . THR A 1 250 ? 27.410 29.349 -2.066 1.00 78.56 250 THR A N 1
ATOM 1948 C CA . THR A 1 250 ? 26.252 30.136 -1.600 1.00 78.56 250 THR A CA 1
ATOM 1949 C C . THR A 1 250 ? 26.010 30.052 -0.090 1.00 78.56 250 THR A C 1
ATOM 1951 O O . THR A 1 250 ? 25.177 30.790 0.441 1.00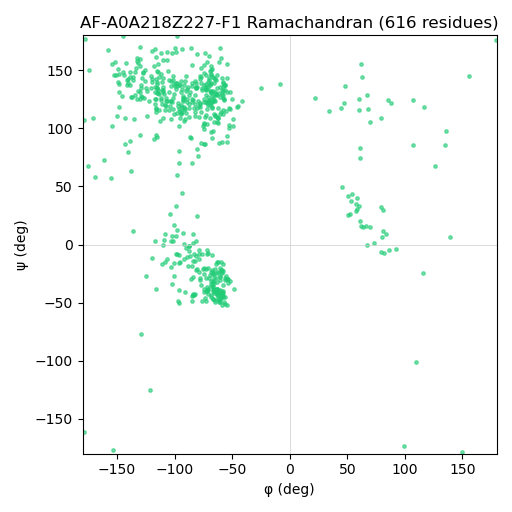 78.56 250 THR A O 1
ATOM 1954 N N . LEU A 1 251 ? 26.711 29.157 0.615 1.00 79.75 251 LEU A N 1
ATOM 1955 C CA . LEU A 1 251 ? 26.568 28.972 2.058 1.00 79.75 251 LEU A CA 1
ATOM 1956 C C . LEU A 1 251 ? 27.388 30.022 2.822 1.00 79.75 251 LEU A C 1
ATOM 1958 O O . LEU A 1 251 ? 28.558 30.255 2.529 1.00 79.75 251 LEU A O 1
ATOM 1962 N N . LYS A 1 252 ? 26.791 30.627 3.853 1.00 82.31 252 LYS A N 1
ATOM 1963 C CA . LYS A 1 252 ? 27.501 31.494 4.800 1.00 82.31 252 LYS A CA 1
ATOM 1964 C C . LYS A 1 252 ? 28.231 30.631 5.822 1.00 82.31 252 LYS A C 1
ATOM 1966 O O . LYS A 1 252 ? 27.586 29.895 6.567 1.00 82.31 252 LYS A O 1
ATOM 1971 N N . VAL A 1 253 ? 29.557 30.722 5.854 1.00 82.56 253 VAL A N 1
ATOM 1972 C CA . VAL A 1 253 ? 30.416 29.937 6.754 1.00 82.56 253 VAL A CA 1
ATOM 1973 C C . VAL A 1 253 ? 30.450 30.562 8.155 1.00 82.56 253 VAL A C 1
ATOM 1975 O O . VAL A 1 253 ? 30.580 31.774 8.298 1.00 82.56 253 VAL A O 1
ATOM 1978 N N . THR A 1 254 ? 30.337 29.723 9.182 1.00 81.44 254 THR A N 1
ATOM 1979 C CA . THR A 1 254 ? 30.495 30.025 10.617 1.00 81.44 254 THR A CA 1
ATOM 1980 C C . THR A 1 254 ? 31.445 29.001 11.253 1.00 81.44 254 THR A C 1
ATOM 1982 O O . THR A 1 254 ? 31.773 28.005 10.609 1.00 81.44 254 THR A O 1
ATOM 1985 N N . GLU A 1 255 ? 31.887 29.209 12.500 1.00 78.88 255 GLU A N 1
ATOM 1986 C CA . GLU A 1 255 ? 32.883 28.344 13.173 1.00 78.88 255 GLU A CA 1
ATOM 1987 C C . GLU A 1 255 ? 32.502 26.854 13.238 1.00 78.88 255 GLU A C 1
ATOM 1989 O O . GLU A 1 255 ? 33.378 25.996 13.230 1.00 78.88 255 GLU A O 1
ATOM 1994 N N . TRP A 1 256 ? 31.208 26.529 13.260 1.00 75.06 256 TRP A N 1
ATOM 1995 C CA . TRP A 1 256 ? 30.697 25.157 13.373 1.00 75.06 256 TRP A CA 1
ATOM 1996 C C . TRP A 1 256 ? 30.061 24.624 12.077 1.00 75.06 256 TRP A C 1
ATOM 1998 O O . TRP A 1 256 ? 29.540 23.508 12.061 1.00 75.06 256 TRP A O 1
ATOM 2008 N N . GLY A 1 257 ? 30.095 25.386 10.976 1.00 79.62 257 GLY A N 1
ATOM 2009 C CA . GLY A 1 257 ? 29.571 24.948 9.678 1.00 79.62 257 GLY A CA 1
ATOM 2010 C C . GLY A 1 257 ? 29.034 26.072 8.790 1.00 79.62 257 GLY A C 1
ATOM 2011 O O . GLY A 1 257 ? 29.083 27.248 9.140 1.00 79.62 257 GLY A O 1
ATOM 2012 N N . GLY A 1 258 ? 28.518 25.713 7.610 1.00 83.56 258 GLY A N 1
ATOM 2013 C CA . GLY A 1 258 ? 27.890 26.647 6.670 1.00 83.56 258 GLY A CA 1
ATOM 2014 C C . GLY A 1 258 ? 26.362 26.564 6.690 1.00 83.56 258 GLY A C 1
ATOM 2015 O O . GLY A 1 258 ? 25.814 25.464 6.671 1.00 83.56 258 GLY A O 1
ATOM 2016 N N . TYR A 1 259 ? 25.664 27.704 6.675 1.00 81.56 259 TYR A N 1
ATOM 2017 C CA . TYR A 1 259 ? 24.201 27.762 6.553 1.00 81.56 259 TYR A CA 1
ATOM 2018 C C . TYR A 1 259 ? 23.771 28.551 5.310 1.00 81.56 259 TYR A C 1
ATOM 2020 O O . TYR A 1 259 ? 24.399 29.532 4.915 1.00 81.56 259 TYR A O 1
ATOM 2028 N N . GLY A 1 260 ? 22.680 28.132 4.671 1.00 82.38 260 GLY A N 1
ATOM 2029 C CA . GLY A 1 260 ? 22.135 28.803 3.494 1.00 82.38 260 GLY A CA 1
ATOM 2030 C C . GLY A 1 260 ? 20.854 28.145 2.998 1.00 82.38 260 GLY A C 1
ATOM 2031 O O . GLY A 1 260 ? 20.381 27.155 3.560 1.00 82.38 260 GLY A O 1
ATOM 2032 N N . ARG A 1 261 ? 20.253 28.730 1.962 1.00 76.19 261 ARG A N 1
ATOM 2033 C CA . ARG A 1 261 ? 18.994 28.239 1.396 1.00 76.19 261 ARG A CA 1
ATOM 2034 C C . ARG A 1 261 ? 19.248 26.926 0.661 1.00 76.19 261 ARG A C 1
ATOM 2036 O O . ARG A 1 261 ? 20.113 26.875 -0.203 1.00 76.19 261 ARG A O 1
ATOM 2043 N N . ASN A 1 262 ? 18.498 25.874 0.990 1.00 71.94 262 ASN A N 1
ATOM 2044 C CA . ASN A 1 262 ? 18.597 24.606 0.274 1.00 71.94 262 ASN A CA 1
ATOM 2045 C C . ASN A 1 262 ? 18.030 24.766 -1.144 1.00 71.94 262 ASN A C 1
ATOM 2047 O O . ASN A 1 262 ? 16.819 24.890 -1.316 1.00 71.94 262 ASN A O 1
ATOM 2051 N N . ASN A 1 263 ? 18.912 24.753 -2.141 1.00 70.75 263 ASN A N 1
ATOM 2052 C CA . ASN A 1 263 ? 18.543 24.867 -3.552 1.00 70.75 263 ASN A CA 1
ATOM 2053 C C . ASN A 1 263 ? 18.333 23.491 -4.213 1.00 70.75 263 ASN A C 1
ATOM 2055 O O . ASN A 1 263 ? 18.030 23.426 -5.402 1.00 70.75 263 ASN A O 1
ATOM 2059 N N . ARG A 1 264 ? 18.493 22.385 -3.467 1.00 69.25 264 ARG A N 1
ATOM 2060 C CA . ARG A 1 264 ? 18.253 21.035 -3.993 1.00 69.25 264 ARG A CA 1
ATOM 2061 C C . ARG A 1 264 ? 16.756 20.821 -4.203 1.00 69.25 264 ARG A C 1
ATOM 2063 O O . ARG A 1 264 ? 15.944 21.125 -3.333 1.00 69.25 264 ARG A O 1
ATOM 2070 N N . THR A 1 265 ? 16.402 20.238 -5.342 1.00 71.75 265 THR A N 1
ATOM 2071 C CA . THR A 1 265 ? 15.025 19.833 -5.674 1.00 71.75 265 THR A CA 1
ATOM 2072 C C . THR A 1 265 ? 14.636 18.482 -5.061 1.00 71.75 265 THR A C 1
ATOM 2074 O O . THR A 1 265 ? 13.462 18.114 -5.081 1.00 71.75 265 THR A O 1
ATOM 2077 N N . SER A 1 266 ? 15.603 17.751 -4.495 1.00 68.94 266 SER A N 1
ATOM 2078 C CA . SER A 1 266 ? 15.413 16.468 -3.815 1.00 68.94 266 SER A CA 1
ATOM 2079 C C . SER A 1 266 ? 14.853 16.640 -2.399 1.00 68.94 266 SER A C 1
ATOM 2081 O O . SER A 1 266 ? 15.273 17.529 -1.651 1.00 68.94 266 SER A O 1
ATOM 2083 N N . LYS A 1 267 ? 13.966 15.735 -1.982 1.00 75.00 267 LYS A N 1
ATOM 2084 C CA . LYS A 1 267 ? 13.477 15.662 -0.598 1.00 75.00 267 LYS A CA 1
ATOM 2085 C C . LYS A 1 267 ? 14.565 15.125 0.340 1.00 75.00 267 LYS A C 1
ATOM 2087 O O . LYS A 1 267 ? 15.476 14.407 -0.069 1.00 75.00 267 LYS A O 1
ATOM 2092 N N . ARG A 1 268 ? 14.455 15.445 1.632 1.00 74.38 268 ARG A N 1
ATOM 2093 C CA . ARG A 1 268 ? 15.308 14.858 2.678 1.00 74.38 268 ARG A CA 1
ATOM 2094 C C . ARG A 1 268 ? 15.150 13.328 2.673 1.00 74.38 268 ARG A C 1
ATOM 2096 O O . ARG A 1 268 ? 14.024 12.847 2.603 1.00 74.38 268 ARG A O 1
ATOM 2103 N N . ASN A 1 269 ? 16.263 12.596 2.761 1.00 73.94 269 ASN A N 1
ATOM 2104 C CA . ASN A 1 269 ? 16.339 11.124 2.705 1.00 73.94 269 ASN A CA 1
ATOM 2105 C C . ASN A 1 269 ? 15.836 10.495 1.389 1.00 73.94 269 ASN A C 1
ATOM 2107 O O . ASN A 1 269 ? 15.511 9.311 1.355 1.00 73.94 269 ASN A O 1
ATOM 2111 N N . GLN A 1 270 ? 15.769 11.267 0.300 1.00 75.31 270 GLN A N 1
ATOM 2112 C CA . GLN A 1 270 ? 15.469 10.725 -1.020 1.00 75.31 270 GLN A CA 1
ATOM 2113 C C . GLN A 1 270 ? 16.717 10.061 -1.610 1.00 75.31 270 GLN A C 1
ATOM 2115 O O . GLN A 1 270 ? 17.739 10.717 -1.801 1.00 75.31 270 GLN A O 1
ATOM 2120 N N . VAL A 1 271 ? 16.621 8.767 -1.913 1.00 66.81 271 VAL A N 1
ATOM 2121 C CA . VAL A 1 271 ? 17.648 8.039 -2.666 1.00 66.81 271 VAL A CA 1
ATOM 2122 C C . VAL A 1 271 ? 17.423 8.310 -4.152 1.00 66.81 271 VAL A C 1
ATOM 2124 O O . VAL A 1 271 ? 16.340 8.051 -4.676 1.00 66.81 271 VAL A O 1
ATOM 2127 N N . GLU A 1 272 ? 18.424 8.866 -4.831 1.00 66.12 272 GLU A N 1
ATOM 2128 C CA . GLU A 1 272 ? 18.375 9.084 -6.277 1.00 66.12 272 GLU A CA 1
ATOM 2129 C C . GLU A 1 272 ? 18.932 7.866 -7.018 1.00 66.12 272 GLU A C 1
ATOM 2131 O O . GLU A 1 272 ? 20.021 7.381 -6.701 1.00 66.12 272 GLU A O 1
ATOM 2136 N N . SER A 1 273 ? 18.213 7.390 -8.039 1.00 61.84 273 SER A N 1
ATOM 2137 C CA . SER A 1 273 ? 18.734 6.352 -8.931 1.00 61.84 273 SER A CA 1
ATOM 2138 C C . SER A 1 273 ? 19.913 6.921 -9.720 1.00 61.84 273 SER A C 1
ATOM 2140 O O . SER A 1 273 ? 19.747 7.735 -10.623 1.00 61.84 273 SER A O 1
ATOM 2142 N N . THR A 1 274 ? 21.133 6.521 -9.357 1.00 61.78 274 THR A N 1
ATOM 2143 C CA . THR A 1 274 ? 22.370 7.040 -9.970 1.00 61.78 274 THR A CA 1
ATOM 2144 C C . THR A 1 274 ? 22.665 6.396 -11.334 1.00 61.78 274 THR A C 1
ATOM 2146 O O . THR A 1 274 ? 23.572 6.831 -12.037 1.00 61.78 274 THR A O 1
ATOM 2149 N N . ARG A 1 275 ? 21.907 5.356 -11.717 1.00 59.00 275 ARG A N 1
ATOM 2150 C CA . ARG A 1 275 ? 22.084 4.581 -12.959 1.00 59.00 275 ARG A CA 1
ATOM 2151 C C . ARG A 1 275 ? 20.969 4.770 -13.981 1.00 59.00 275 ARG A C 1
ATOM 2153 O O . ARG A 1 275 ? 21.191 4.489 -15.158 1.00 59.00 275 ARG A O 1
ATOM 2160 N N . GLU A 1 276 ? 19.810 5.296 -13.585 1.00 53.94 276 GLU A N 1
ATOM 2161 C CA . GLU A 1 276 ? 18.878 5.853 -14.560 1.00 53.94 276 GLU A CA 1
ATOM 2162 C C . GLU A 1 276 ? 19.535 7.097 -15.153 1.00 53.94 276 GLU A C 1
ATOM 2164 O O . G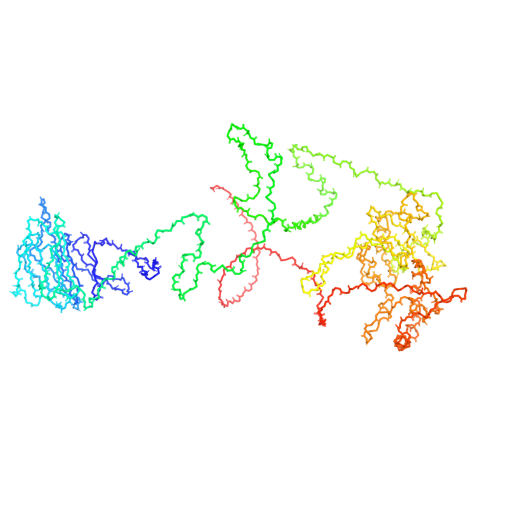LU A 1 276 ? 19.410 8.210 -14.638 1.00 53.94 276 GLU A O 1
ATOM 2169 N N . VAL A 1 277 ? 20.262 6.911 -16.260 1.00 49.75 277 VAL A N 1
ATOM 2170 C CA . VAL A 1 277 ? 20.522 8.001 -17.194 1.00 49.75 277 VAL A CA 1
ATOM 2171 C C . VAL A 1 277 ? 19.151 8.590 -17.436 1.00 49.75 277 VAL A C 1
ATOM 2173 O O . VAL A 1 277 ? 18.316 7.936 -18.066 1.00 49.75 277 VAL A O 1
ATOM 2176 N N . LYS A 1 278 ? 18.888 9.784 -16.889 1.00 48.22 278 LYS A N 1
ATOM 2177 C CA . LYS A 1 278 ? 17.734 10.576 -17.287 1.00 48.22 278 LYS A CA 1
ATOM 2178 C C . LYS A 1 278 ? 17.820 10.584 -18.800 1.00 48.22 278 LYS A C 1
ATOM 2180 O O . LYS A 1 278 ? 18.645 11.301 -19.367 1.00 48.22 278 LYS A O 1
ATOM 2185 N N . LYS A 1 279 ? 16.997 9.767 -19.464 1.00 44.03 279 LYS A N 1
ATOM 2186 C CA . LYS A 1 279 ? 16.608 10.024 -20.834 1.00 44.03 279 LYS A CA 1
ATOM 2187 C C . LYS A 1 279 ? 15.905 11.352 -20.692 1.00 44.03 279 LYS A C 1
ATOM 2189 O O . LYS A 1 279 ? 14.705 11.418 -20.444 1.00 44.03 279 LYS A O 1
ATOM 2194 N N . MET A 1 280 ? 16.684 12.425 -20.778 1.00 38.75 280 MET A N 1
ATOM 2195 C CA . MET A 1 280 ? 16.172 13.677 -21.246 1.00 38.75 280 MET A CA 1
ATOM 2196 C C . MET A 1 280 ? 15.683 13.311 -22.636 1.00 38.75 280 MET A C 1
ATOM 2198 O O . MET A 1 280 ? 16.410 13.374 -23.622 1.00 38.75 280 MET A O 1
ATOM 2202 N N . HIS A 1 281 ? 14.430 12.871 -22.709 1.00 39.47 281 HIS A N 1
ATOM 2203 C CA . HIS A 1 281 ? 13.594 13.307 -23.789 1.00 39.47 281 HIS A CA 1
ATOM 2204 C C . HIS A 1 281 ? 13.683 14.824 -23.688 1.00 39.47 281 HIS A C 1
ATOM 2206 O O . HIS A 1 281 ? 12.928 15.465 -22.962 1.00 39.47 281 HIS A O 1
ATOM 2212 N N . ALA A 1 282 ? 14.692 15.389 -24.355 1.00 43.03 282 ALA A N 1
ATOM 2213 C CA . ALA A 1 282 ? 14.571 16.706 -24.907 1.00 43.03 282 ALA A CA 1
ATOM 2214 C C . ALA A 1 282 ? 13.313 16.579 -25.752 1.00 43.03 282 ALA A C 1
ATOM 2216 O O . ALA A 1 282 ? 13.334 16.029 -26.853 1.00 43.03 282 ALA A O 1
ATOM 2217 N N . SER A 1 283 ? 12.175 16.934 -25.160 1.00 39.28 283 SER A N 1
ATOM 2218 C CA . SER A 1 283 ? 10.983 17.229 -25.915 1.00 39.28 283 SER A CA 1
ATOM 2219 C C . SER A 1 283 ? 11.470 18.265 -26.909 1.00 39.28 283 SER A C 1
ATOM 2221 O O . SER A 1 283 ? 11.778 19.388 -26.504 1.00 39.28 283 SER A O 1
ATOM 2223 N N . LEU A 1 284 ? 11.682 17.851 -28.161 1.00 48.16 284 LEU A N 1
ATOM 2224 C CA . LEU A 1 284 ? 11.917 18.764 -29.262 1.00 48.16 284 LEU A CA 1
ATOM 2225 C C . LEU A 1 284 ? 10.742 19.726 -29.196 1.00 48.16 284 LEU A C 1
ATOM 2227 O O . LEU A 1 284 ? 9.619 19.363 -29.545 1.00 48.16 284 LEU A O 1
ATOM 2231 N N . GLN A 1 285 ? 10.974 20.906 -28.620 1.00 44.88 285 GLN A N 1
ATOM 2232 C CA . GLN A 1 285 ? 9.977 21.950 -28.641 1.00 44.88 285 GLN A CA 1
ATOM 2233 C C . GLN A 1 285 ? 9.694 22.191 -30.111 1.00 44.88 285 GLN A C 1
ATOM 2235 O O . GLN A 1 285 ? 10.623 22.378 -30.901 1.00 44.88 285 GLN A O 1
ATOM 2240 N N . THR A 1 286 ? 8.416 22.117 -30.470 1.00 36.50 286 THR A N 1
ATOM 2241 C CA . THR A 1 286 ? 7.937 22.418 -31.810 1.00 36.50 286 THR A CA 1
ATOM 2242 C C . THR A 1 286 ? 8.613 23.713 -32.261 1.00 36.50 286 THR A C 1
ATOM 2244 O O . THR A 1 286 ? 8.481 24.718 -31.555 1.00 36.50 286 THR A O 1
ATOM 2247 N N . PRO A 1 287 ? 9.398 23.715 -33.353 1.00 45.16 287 PRO A N 1
ATOM 2248 C CA . PRO A 1 287 ? 10.083 24.924 -33.779 1.00 45.16 287 PRO A CA 1
ATOM 2249 C C . PRO A 1 287 ? 9.024 25.986 -34.092 1.00 45.16 287 PRO A C 1
ATOM 2251 O O . PRO A 1 287 ? 8.224 25.828 -35.012 1.00 45.16 287 PRO A O 1
ATOM 2254 N N . LYS A 1 288 ? 8.981 27.036 -33.267 1.00 51.09 288 LYS A N 1
ATOM 2255 C CA . LYS A 1 288 ? 8.054 28.162 -33.415 1.00 51.09 288 LYS A CA 1
ATOM 2256 C C . LYS A 1 288 ? 8.413 28.977 -34.659 1.00 51.09 288 LYS A C 1
ATOM 2258 O O . LYS A 1 288 ? 9.591 29.133 -34.995 1.00 51.09 288 LYS A O 1
ATOM 2263 N N . PHE A 1 289 ? 7.404 29.528 -35.329 1.00 45.59 289 PHE A N 1
ATOM 2264 C CA . PHE A 1 289 ? 7.601 30.403 -36.487 1.00 45.59 289 PHE A CA 1
ATOM 2265 C C . PHE A 1 289 ? 8.354 31.686 -36.082 1.00 45.59 289 PHE A C 1
ATOM 2267 O O . PHE A 1 289 ? 8.147 32.224 -34.995 1.00 45.59 289 PHE A O 1
ATOM 2274 N N . LEU A 1 290 ? 9.204 32.215 -36.974 1.00 50.91 290 LEU A N 1
ATOM 2275 C CA . LEU A 1 290 ? 9.985 33.451 -36.753 1.00 50.91 290 LEU A CA 1
ATOM 2276 C C . LEU A 1 290 ? 9.115 34.644 -36.306 1.00 50.91 290 LEU A C 1
ATOM 2278 O O . LEU A 1 290 ? 9.563 35.470 -35.514 1.00 50.91 290 LEU A O 1
ATOM 2282 N N . SER A 1 291 ? 7.859 34.696 -36.756 1.00 55.91 291 SER A N 1
ATOM 2283 C CA . SER A 1 291 ? 6.874 35.717 -36.380 1.00 55.91 291 SER A CA 1
ATOM 2284 C C . SER A 1 291 ? 6.390 35.611 -34.930 1.00 55.91 291 SER A C 1
ATOM 2286 O O . SER A 1 291 ? 6.031 36.616 -34.325 1.00 55.91 291 SER A O 1
ATOM 2288 N N . GLU A 1 292 ? 6.384 34.411 -34.356 1.00 51.69 292 GLU A N 1
ATOM 2289 C CA . GLU A 1 292 ? 5.959 34.162 -32.975 1.00 51.69 292 GLU A CA 1
ATOM 2290 C C . GLU A 1 292 ? 7.054 34.595 -31.986 1.00 51.69 292 GLU A C 1
ATOM 2292 O O . GLU A 1 292 ? 6.772 35.201 -30.955 1.00 51.69 292 GLU A O 1
ATOM 2297 N N . LYS A 1 293 ? 8.323 34.414 -32.377 1.00 56.38 293 LYS A N 1
ATOM 2298 C CA . LYS A 1 293 ? 9.505 34.840 -31.611 1.00 56.38 293 LYS A CA 1
ATOM 2299 C C . LYS A 1 293 ? 9.637 36.367 -31.506 1.00 56.38 293 LYS A C 1
ATOM 2301 O O . LYS A 1 293 ? 10.130 36.870 -30.502 1.00 56.38 293 LYS A O 1
ATOM 2306 N N . ALA A 1 294 ? 9.176 37.106 -32.519 1.00 50.97 294 ALA A N 1
ATOM 2307 C CA . ALA A 1 294 ? 9.186 38.573 -32.524 1.00 50.97 294 ALA A CA 1
ATOM 2308 C C . ALA A 1 294 ? 8.104 39.192 -31.616 1.00 50.97 294 ALA A C 1
ATOM 2310 O O . ALA A 1 294 ? 8.273 40.308 -31.135 1.00 50.97 294 ALA A O 1
ATOM 2311 N N . ARG A 1 295 ? 7.007 38.467 -31.361 1.00 56.97 295 ARG A N 1
ATOM 2312 C CA . ARG A 1 295 ? 5.848 38.949 -30.589 1.00 56.97 295 ARG A CA 1
ATOM 2313 C C . ARG A 1 295 ? 6.025 38.813 -29.073 1.00 56.97 295 ARG A C 1
ATOM 2315 O O . ARG A 1 295 ? 5.459 39.592 -28.315 1.00 56.97 295 ARG A O 1
ATOM 2322 N N . GLU A 1 296 ? 6.824 37.844 -28.631 1.00 56.56 296 GLU A N 1
ATOM 2323 C CA . GLU A 1 296 ? 7.185 37.669 -27.215 1.00 56.56 296 GLU A CA 1
ATOM 2324 C C . GLU A 1 296 ? 8.277 38.668 -26.774 1.00 56.56 296 GLU A C 1
ATOM 2326 O O . GLU A 1 296 ? 8.267 39.115 -25.632 1.00 56.56 296 GLU A O 1
ATOM 2331 N N . ALA A 1 297 ? 9.153 39.116 -27.685 1.00 53.31 297 ALA A N 1
ATOM 2332 C CA . ALA A 1 297 ? 10.196 40.108 -27.383 1.00 53.31 297 ALA A CA 1
ATOM 2333 C C . ALA A 1 297 ? 9.647 41.500 -27.009 1.00 53.31 297 ALA A C 1
ATOM 2335 O O . ALA A 1 297 ? 10.336 42.275 -26.353 1.00 53.31 297 ALA A O 1
ATOM 2336 N N . SER A 1 298 ? 8.409 41.818 -27.398 1.00 50.25 298 SER A N 1
ATOM 2337 C CA . SER A 1 298 ? 7.743 43.072 -27.030 1.00 50.25 298 SER A CA 1
ATOM 2338 C C . SER A 1 298 ? 7.076 43.053 -25.650 1.00 50.25 298 SER A C 1
ATOM 2340 O O . SER A 1 298 ? 6.617 44.101 -25.211 1.00 50.25 298 SER A O 1
ATOM 2342 N N . ASN A 1 299 ? 6.996 41.898 -24.975 1.00 48.53 299 ASN A N 1
ATOM 2343 C CA . ASN A 1 299 ? 6.185 41.740 -23.761 1.00 48.53 299 ASN A CA 1
ATOM 2344 C C . ASN A 1 299 ? 6.978 41.403 -22.487 1.00 48.53 299 ASN A C 1
ATOM 2346 O O . ASN A 1 299 ? 6.358 41.224 -21.443 1.00 48.53 299 ASN A O 1
ATOM 2350 N N . ASP A 1 300 ? 8.311 41.337 -22.547 1.00 39.97 300 ASP A N 1
ATOM 2351 C CA . ASP A 1 300 ? 9.154 40.989 -21.395 1.00 39.97 300 ASP A CA 1
ATOM 2352 C C . ASP A 1 300 ? 10.043 42.179 -20.997 1.00 39.97 300 ASP A C 1
ATOM 2354 O O . ASP A 1 300 ? 11.127 42.410 -21.533 1.00 39.97 300 ASP A O 1
ATOM 2358 N N . GLY A 1 301 ? 9.529 42.986 -20.069 1.00 43.47 301 GLY A N 1
ATOM 2359 C CA . GLY A 1 301 ? 10.201 44.136 -19.473 1.00 43.47 301 GLY A CA 1
ATOM 2360 C C . GLY A 1 301 ? 10.836 43.796 -18.129 1.00 43.47 301 GLY A C 1
ATOM 2361 O O . GLY A 1 301 ? 10.479 44.404 -17.129 1.00 43.47 301 GLY A O 1
ATOM 2362 N N . THR A 1 302 ? 11.771 42.848 -18.086 1.00 36.78 302 THR A N 1
ATOM 2363 C CA . THR A 1 302 ? 12.685 42.665 -16.946 1.00 36.78 302 THR A CA 1
ATOM 2364 C C . THR A 1 302 ? 14.018 42.138 -17.455 1.00 36.78 302 THR A C 1
ATOM 2366 O O . THR A 1 302 ? 14.084 41.074 -18.067 1.00 36.78 302 THR A O 1
ATOM 2369 N N . GLY A 1 303 ? 15.075 42.923 -17.241 1.00 42.31 303 GLY A N 1
ATOM 2370 C CA . GLY A 1 303 ? 16.428 42.582 -17.649 1.00 42.31 303 GLY A CA 1
ATOM 2371 C C . GLY A 1 303 ? 16.960 41.393 -16.863 1.00 42.31 303 GLY A C 1
ATOM 2372 O O . GLY A 1 303 ? 17.041 41.451 -15.640 1.00 42.31 303 GLY A O 1
ATOM 2373 N N . ASP A 1 304 ? 17.374 40.360 -17.589 1.00 30.83 304 ASP A N 1
ATOM 2374 C CA . ASP A 1 304 ? 18.286 39.347 -17.080 1.00 30.83 304 ASP A CA 1
ATOM 2375 C C . ASP A 1 304 ? 19.315 39.025 -18.169 1.00 30.83 304 ASP A C 1
ATOM 2377 O O . ASP A 1 304 ? 18.975 38.780 -19.334 1.00 30.83 304 ASP A O 1
ATOM 2381 N N . GLN A 1 305 ? 20.595 39.115 -17.801 1.00 36.31 305 GLN A N 1
ATOM 2382 C CA . GLN A 1 305 ? 21.730 38.922 -18.699 1.00 36.31 305 GLN A CA 1
ATOM 2383 C C . GLN A 1 305 ? 21.726 37.495 -19.256 1.00 36.31 305 GLN A C 1
ATOM 2385 O O . GLN A 1 305 ? 22.046 36.530 -18.564 1.00 36.31 305 GLN A O 1
ATOM 2390 N N . ARG A 1 306 ? 21.421 37.355 -20.548 1.00 29.58 306 ARG A N 1
ATOM 2391 C CA . ARG A 1 306 ? 21.689 36.125 -21.298 1.00 29.58 306 ARG A CA 1
ATOM 2392 C C . ARG A 1 306 ? 23.064 36.225 -21.944 1.00 29.58 306 ARG A C 1
ATOM 2394 O O . ARG A 1 306 ? 23.289 37.079 -22.798 1.00 29.58 306 ARG A O 1
ATOM 2401 N N . HIS A 1 307 ? 23.955 35.312 -21.563 1.00 28.34 307 HIS A N 1
ATOM 2402 C CA . HIS A 1 307 ? 25.193 35.050 -22.286 1.00 28.34 307 HIS A CA 1
ATOM 2403 C C . HIS A 1 307 ? 24.879 34.722 -23.749 1.00 28.34 307 HIS A C 1
ATOM 2405 O O . HIS A 1 307 ? 24.238 33.721 -24.077 1.00 28.34 307 HIS A O 1
ATOM 2411 N N . SER A 1 308 ? 25.334 35.602 -24.630 1.00 24.95 308 SER A N 1
ATOM 2412 C CA . SER A 1 308 ? 25.304 35.441 -26.071 1.00 24.95 308 SER A CA 1
ATOM 2413 C C . SER A 1 308 ? 26.332 34.394 -26.499 1.00 24.95 308 SER A C 1
ATOM 2415 O O . SER A 1 308 ? 27.513 34.706 -26.618 1.00 24.95 308 SER A O 1
ATOM 2417 N N . ASN A 1 309 ? 25.887 33.182 -26.829 1.00 24.72 309 ASN A N 1
ATOM 2418 C CA . ASN A 1 309 ? 26.578 32.403 -27.856 1.00 24.72 309 ASN A CA 1
ATOM 2419 C C . ASN A 1 309 ? 26.109 32.911 -29.222 1.00 24.72 309 ASN A C 1
ATOM 2421 O O . ASN A 1 309 ? 25.192 32.382 -29.851 1.00 24.72 309 ASN A O 1
ATOM 2425 N N . SER A 1 310 ? 26.732 34.007 -29.648 1.00 30.88 310 SER A N 1
ATOM 2426 C CA . SER A 1 310 ? 26.690 34.518 -31.010 1.00 30.88 310 SER A CA 1
ATOM 2427 C C . SER A 1 310 ? 27.435 33.553 -31.927 1.00 30.88 310 SER A C 1
ATOM 2429 O O . SER A 1 310 ? 28.658 33.603 -32.022 1.00 30.88 310 SER A O 1
ATOM 2431 N N . SER A 1 311 ? 26.716 32.654 -32.594 1.00 33.16 311 SER A N 1
ATOM 2432 C CA . SER A 1 311 ? 27.218 31.912 -33.759 1.00 33.16 311 SER A CA 1
ATOM 2433 C C . SER A 1 311 ? 26.045 31.330 -34.546 1.00 33.16 311 SER A C 1
ATOM 2435 O O . SER A 1 311 ? 25.758 30.142 -34.458 1.00 33.16 311 SER A O 1
ATOM 2437 N N . SER A 1 312 ? 25.287 32.164 -35.261 1.00 36.31 312 SER A N 1
ATOM 2438 C CA . SER A 1 312 ? 24.483 31.712 -36.415 1.00 36.31 312 SER A CA 1
ATOM 2439 C C . SER A 1 312 ? 23.808 32.887 -37.116 1.00 36.31 312 SER A C 1
ATOM 2441 O O . SER A 1 312 ? 22.589 33.028 -37.135 1.00 36.31 312 SER A O 1
ATOM 2443 N N . SER A 1 313 ? 24.620 33.728 -37.745 1.00 32.44 313 SER A N 1
ATOM 2444 C CA . SER A 1 313 ? 24.143 34.647 -38.780 1.00 32.44 313 SER A CA 1
ATOM 2445 C C . SER A 1 313 ? 25.291 35.027 -39.711 1.00 32.44 313 SER A C 1
ATOM 2447 O O . SER A 1 313 ? 25.624 36.198 -39.838 1.00 32.44 313 SER A O 1
ATOM 2449 N N . SER A 1 314 ? 25.927 34.025 -40.325 1.00 31.64 314 SER A N 1
ATOM 2450 C CA . SER A 1 314 ? 26.866 34.215 -41.441 1.00 31.64 314 SER A CA 1
ATOM 2451 C C . SER A 1 314 ? 27.229 32.883 -42.111 1.00 31.64 314 SER A C 1
ATOM 2453 O O . SER A 1 314 ? 28.393 32.517 -42.162 1.00 31.64 314 SER A O 1
ATOM 2455 N N . GLU A 1 315 ? 26.253 32.135 -42.622 1.00 31.53 315 GLU A N 1
ATOM 2456 C CA . GLU A 1 315 ? 26.538 31.089 -43.623 1.00 31.53 315 GLU A CA 1
ATOM 2457 C C . GLU A 1 315 ? 25.470 31.138 -44.718 1.00 31.53 315 GLU A C 1
ATOM 2459 O O . GLU A 1 315 ? 24.644 30.244 -44.908 1.00 31.53 315 GLU A O 1
ATOM 2464 N N . ILE A 1 316 ? 25.463 32.273 -45.413 1.00 34.31 316 ILE A N 1
ATOM 2465 C CA . ILE A 1 316 ? 24.957 32.384 -46.775 1.00 34.31 316 ILE A CA 1
ATOM 2466 C C . ILE A 1 316 ? 26.208 32.456 -47.655 1.00 34.31 316 ILE A C 1
ATOM 2468 O O . ILE A 1 316 ? 27.021 33.364 -47.504 1.00 34.31 316 ILE A O 1
ATOM 2472 N N . THR A 1 317 ? 26.341 31.476 -48.554 1.00 35.03 317 THR A N 1
ATOM 2473 C CA . THR A 1 317 ? 27.318 31.402 -49.660 1.00 35.03 317 THR A CA 1
ATOM 2474 C C . THR A 1 317 ? 28.803 31.403 -49.291 1.00 35.03 317 THR A C 1
ATOM 2476 O O . THR A 1 317 ? 29.512 32.381 -49.483 1.00 35.03 317 THR A O 1
ATOM 2479 N N . THR A 1 318 ? 29.316 30.226 -48.952 1.00 29.89 318 THR A N 1
ATOM 2480 C CA . THR A 1 318 ? 30.668 29.823 -49.358 1.00 29.89 318 THR A CA 1
ATOM 2481 C C . THR A 1 318 ? 30.566 28.436 -49.974 1.00 29.89 318 THR A C 1
ATOM 2483 O O . THR A 1 318 ? 30.545 27.417 -49.289 1.00 29.89 318 THR A O 1
ATOM 2486 N N . ALA A 1 319 ? 30.430 28.393 -51.301 1.00 36.66 319 ALA A N 1
ATOM 2487 C CA . ALA A 1 319 ? 30.799 27.202 -52.046 1.00 36.66 319 ALA A CA 1
ATOM 2488 C C . ALA A 1 319 ? 32.303 27.015 -51.819 1.00 36.66 319 ALA A C 1
ATOM 2490 O O . ALA A 1 319 ? 33.096 27.837 -52.276 1.00 36.66 319 ALA A O 1
ATOM 2491 N N . ILE A 1 320 ? 32.677 25.994 -51.049 1.00 41.12 320 ILE A N 1
ATOM 2492 C CA . ILE A 1 320 ? 34.073 25.599 -50.877 1.00 41.12 320 ILE A CA 1
ATOM 2493 C C . ILE A 1 320 ? 34.522 25.091 -52.251 1.00 41.12 320 ILE A C 1
ATOM 2495 O O . ILE A 1 320 ? 34.174 23.992 -52.667 1.00 41.12 320 ILE A O 1
ATOM 2499 N N . HIS A 1 321 ? 35.185 25.959 -53.014 1.00 39.56 321 HIS A N 1
ATOM 2500 C CA . HIS A 1 321 ? 35.793 25.605 -54.289 1.00 39.56 321 HIS A CA 1
ATOM 2501 C C . HIS A 1 321 ? 37.050 24.786 -53.989 1.00 39.56 321 HIS A C 1
ATOM 2503 O O . HIS A 1 321 ? 38.094 25.350 -53.663 1.00 39.56 321 HIS A O 1
ATOM 2509 N N . SER A 1 322 ? 36.955 23.461 -54.096 1.00 42.12 322 SER A N 1
ATOM 2510 C CA . SER A 1 322 ? 38.139 22.621 -54.280 1.00 42.12 322 SER A CA 1
ATOM 2511 C C . SER A 1 322 ? 38.707 22.870 -55.686 1.00 42.12 322 SER A C 1
ATOM 2513 O O . SER A 1 322 ? 37.932 22.972 -56.646 1.00 42.12 322 SER A O 1
ATOM 2515 N N . PRO A 1 323 ? 40.033 22.998 -55.853 1.00 41.31 323 PRO A N 1
ATOM 2516 C CA . PRO A 1 323 ? 40.635 23.224 -57.159 1.00 41.31 323 PRO A CA 1
ATOM 2517 C C . PRO A 1 323 ? 40.557 21.932 -57.991 1.00 41.31 323 PRO A C 1
ATOM 2519 O O . PRO A 1 323 ? 41.224 20.950 -57.693 1.00 41.31 323 PRO A O 1
ATOM 2522 N N . ASN A 1 324 ? 39.730 21.962 -59.041 1.00 49.34 324 ASN A N 1
ATOM 2523 C CA . ASN A 1 324 ? 39.541 20.934 -60.078 1.00 49.34 324 ASN A CA 1
ATOM 2524 C C . ASN A 1 324 ? 39.043 19.543 -59.618 1.00 49.34 324 ASN A C 1
ATOM 2526 O O . ASN A 1 324 ? 39.793 18.570 -59.687 1.00 49.34 324 ASN A O 1
ATOM 2530 N N . PRO A 1 325 ? 37.749 19.398 -59.267 1.00 54.50 325 PRO A N 1
ATOM 2531 C CA . PRO A 1 325 ? 37.126 18.083 -59.151 1.00 54.50 325 PRO A CA 1
ATOM 2532 C C . PRO A 1 325 ? 36.938 17.447 -60.537 1.00 54.50 325 PRO A C 1
ATOM 2534 O O . PRO A 1 325 ? 36.519 18.114 -61.491 1.00 54.50 325 PRO A O 1
ATOM 2537 N N . VAL A 1 326 ? 37.177 16.139 -60.647 1.00 58.59 326 VAL A N 1
ATOM 2538 C CA . VAL A 1 326 ? 36.704 15.344 -61.789 1.00 58.59 326 VAL A CA 1
ATOM 2539 C C . VAL A 1 326 ? 35.175 15.388 -61.756 1.00 58.59 326 VAL A C 1
ATOM 2541 O O . VAL A 1 326 ? 34.550 14.797 -60.879 1.00 58.59 326 VAL A O 1
ATOM 2544 N N . LYS A 1 327 ? 34.553 16.156 -62.659 1.00 67.62 327 LYS A N 1
ATOM 2545 C CA . LYS A 1 327 ? 33.092 16.293 -62.697 1.00 67.62 327 LYS A CA 1
ATOM 2546 C C . LYS A 1 327 ? 32.471 15.032 -63.289 1.00 67.62 327 LYS A C 1
ATOM 2548 O O . LYS A 1 327 ? 32.454 14.849 -64.501 1.00 67.62 327 LYS A O 1
ATOM 2553 N N . THR A 1 328 ? 31.937 14.195 -62.414 1.00 79.94 328 THR A N 1
ATOM 2554 C CA . THR A 1 328 ? 31.176 12.978 -62.727 1.00 79.94 328 THR A CA 1
ATOM 2555 C C . THR A 1 328 ? 29.727 13.263 -63.131 1.00 79.94 328 THR A C 1
ATOM 2557 O O . THR A 1 328 ? 29.071 12.376 -63.668 1.00 79.94 328 THR A O 1
ATOM 2560 N N . TYR A 1 329 ? 29.226 14.489 -62.916 1.00 87.44 329 TYR A N 1
ATOM 2561 C CA . TYR A 1 329 ? 27.832 14.876 -63.152 1.00 87.44 329 TYR A CA 1
ATOM 2562 C C . TYR A 1 329 ? 27.676 16.186 -63.934 1.00 87.44 329 TYR A C 1
ATOM 2564 O O . TYR A 1 329 ? 28.556 17.053 -63.936 1.00 87.44 329 TYR A O 1
ATOM 2572 N N . ARG A 1 330 ? 26.505 16.353 -64.564 1.00 89.12 330 ARG A N 1
ATOM 2573 C CA . ARG A 1 330 ? 26.092 17.583 -65.254 1.00 89.12 330 ARG A CA 1
ATOM 2574 C C . ARG A 1 330 ? 24.870 18.196 -64.562 1.00 89.12 330 ARG A C 1
ATOM 2576 O O . ARG A 1 330 ? 23.818 17.553 -64.574 1.00 89.12 330 ARG A O 1
ATOM 2583 N N . PRO A 1 331 ? 24.959 19.416 -63.997 1.00 88.31 331 PRO A N 1
ATOM 2584 C CA . PRO A 1 331 ? 23.812 20.104 -63.400 1.00 88.31 331 PRO A CA 1
ATOM 2585 C C . PRO A 1 331 ? 22.624 20.230 -64.364 1.00 88.31 331 PRO A C 1
ATOM 2587 O O . PRO A 1 331 ? 22.810 20.216 -65.581 1.00 88.31 331 PRO A O 1
ATOM 2590 N N . LEU A 1 332 ? 21.414 20.366 -63.820 1.00 87.88 332 LEU A N 1
ATOM 2591 C CA . LEU A 1 332 ? 20.203 20.589 -64.617 1.00 87.88 332 LEU A CA 1
ATOM 2592 C C . LEU A 1 332 ? 20.268 21.948 -65.329 1.00 87.88 332 LEU A C 1
ATOM 2594 O O . LEU A 1 332 ? 20.558 22.969 -64.698 1.00 87.88 332 LEU A O 1
ATOM 2598 N N . ALA A 1 333 ? 19.981 21.961 -66.630 1.00 83.81 333 ALA A N 1
ATOM 2599 C CA . ALA A 1 333 ? 19.883 23.189 -67.414 1.00 83.81 333 ALA A CA 1
ATOM 2600 C C . ALA A 1 333 ? 18.487 23.810 -67.251 1.00 83.81 333 ALA A C 1
ATOM 2602 O O . ALA A 1 333 ? 17.483 23.211 -67.630 1.00 83.81 333 ALA A O 1
ATOM 2603 N N . PHE A 1 334 ? 18.402 25.016 -66.691 1.00 77.69 334 PHE A N 1
ATOM 2604 C CA . PHE A 1 334 ? 17.135 25.740 -66.558 1.00 77.69 334 PHE A CA 1
ATOM 2605 C C . PHE A 1 334 ? 16.941 26.727 -67.721 1.00 77.69 334 PHE A C 1
ATOM 2607 O O . PHE A 1 334 ? 17.886 27.456 -68.030 1.00 77.69 334 PHE A O 1
ATOM 2614 N N . PRO A 1 335 ? 15.728 26.837 -68.311 1.00 77.62 335 PRO A N 1
ATOM 2615 C CA . PRO A 1 335 ? 14.467 26.178 -67.928 1.00 77.62 335 PRO A CA 1
ATOM 2616 C C . PRO A 1 335 ? 14.180 24.810 -68.586 1.00 77.62 335 PRO A C 1
ATOM 2618 O O . PRO A 1 335 ? 13.159 24.208 -68.270 1.00 77.62 335 PRO A O 1
ATOM 2621 N N . GLN A 1 336 ? 15.023 24.323 -69.499 1.00 81.19 336 GLN A N 1
ATOM 2622 C CA . GLN A 1 336 ? 14.717 23.178 -70.372 1.00 81.19 336 GLN A CA 1
ATOM 2623 C C . GLN A 1 336 ? 14.573 21.837 -69.626 1.00 81.19 336 GLN A C 1
ATOM 2625 O O . GLN A 1 336 ? 13.691 21.052 -69.956 1.00 81.19 336 GLN A O 1
ATOM 2630 N N . GLU A 1 337 ? 15.400 21.585 -68.608 1.00 82.31 337 GLU A N 1
ATOM 2631 C CA . GLU A 1 337 ? 15.411 20.358 -67.794 1.00 82.31 337 GLU A CA 1
ATOM 2632 C C . GLU A 1 337 ? 14.774 20.570 -66.403 1.00 82.31 337 GLU A C 1
ATOM 2634 O O . GLU A 1 337 ? 15.141 19.910 -65.429 1.00 82.31 337 GLU A O 1
ATOM 2639 N N . ALA A 1 338 ? 13.855 21.532 -66.258 1.00 85.38 338 ALA A N 1
ATOM 2640 C CA . ALA A 1 338 ? 13.227 21.816 -64.969 1.00 85.38 338 ALA A CA 1
ATOM 2641 C C . ALA A 1 338 ? 12.364 20.621 -64.493 1.00 85.38 338 ALA A C 1
ATOM 2643 O O . ALA A 1 338 ? 11.433 20.232 -65.204 1.00 85.38 338 ALA A O 1
ATOM 2644 N N . PRO A 1 339 ? 12.607 20.052 -63.293 1.00 88.31 339 PRO A N 1
ATOM 2645 C CA . PRO A 1 339 ? 11.810 18.937 -62.791 1.00 88.31 339 PRO A CA 1
ATOM 2646 C C . PRO A 1 339 ? 10.356 19.355 -62.563 1.00 88.31 339 PRO A C 1
ATOM 2648 O O . PRO A 1 339 ? 10.076 20.355 -61.898 1.00 88.31 339 PRO A O 1
ATOM 2651 N N . THR A 1 340 ? 9.426 18.569 -63.097 1.00 88.06 340 THR A N 1
ATOM 2652 C CA . THR A 1 340 ? 7.979 18.771 -62.941 1.00 88.06 340 THR A CA 1
ATOM 2653 C C . THR A 1 340 ? 7.338 17.599 -62.202 1.00 88.06 340 THR A C 1
ATOM 2655 O O . THR A 1 340 ? 7.953 16.544 -62.017 1.00 88.06 340 THR A O 1
ATOM 2658 N N . LYS A 1 341 ? 6.079 17.763 -61.786 1.00 91.56 341 LYS A N 1
ATOM 2659 C CA . LYS A 1 341 ? 5.322 16.709 -61.106 1.00 91.56 341 LYS A CA 1
ATOM 2660 C C . LYS A 1 341 ? 5.254 15.444 -61.967 1.00 91.56 341 LYS A C 1
ATOM 2662 O O . LYS A 1 341 ? 4.780 15.486 -63.096 1.00 91.56 341 LYS A O 1
ATOM 2667 N N . GLY A 1 342 ? 5.682 14.320 -61.402 1.00 89.06 342 GLY A N 1
ATOM 2668 C CA . GLY A 1 342 ? 5.742 13.016 -62.059 1.00 89.06 342 GLY A CA 1
ATOM 2669 C C . GLY A 1 342 ? 7.076 12.700 -62.739 1.00 89.06 342 GLY A C 1
ATOM 2670 O O . GLY A 1 342 ? 7.235 11.575 -63.207 1.00 89.06 342 GLY A O 1
ATOM 2671 N N . THR A 1 343 ? 8.039 13.631 -62.766 1.00 93.62 343 THR A N 1
ATOM 2672 C CA . THR A 1 343 ? 9.392 13.365 -63.291 1.00 93.62 343 THR A CA 1
ATOM 2673 C C . THR A 1 343 ? 10.047 12.251 -62.478 1.00 93.62 343 THR A C 1
ATOM 2675 O O . THR A 1 343 ? 10.102 12.341 -61.252 1.00 93.62 343 THR A O 1
ATOM 2678 N N . ILE A 1 344 ? 10.540 11.207 -63.143 1.00 95.19 344 ILE A N 1
ATOM 2679 C CA . ILE A 1 344 ? 11.226 10.089 -62.487 1.00 95.19 344 ILE A CA 1
ATOM 2680 C C . ILE A 1 344 ? 12.719 10.415 -62.396 1.00 95.19 344 ILE A C 1
ATOM 2682 O O . ILE A 1 344 ? 13.328 10.859 -63.370 1.00 95.19 344 ILE A O 1
ATOM 2686 N N . ILE A 1 345 ? 13.300 10.193 -61.222 1.00 95.81 345 ILE A N 1
ATOM 2687 C CA . ILE A 1 345 ? 14.731 10.338 -60.953 1.00 95.81 345 ILE A CA 1
ATOM 2688 C C . ILE A 1 345 ? 15.237 9.073 -60.269 1.00 95.81 345 ILE A C 1
ATOM 2690 O O . ILE A 1 345 ? 14.567 8.555 -59.379 1.00 95.81 345 ILE A O 1
ATOM 2694 N N . ALA A 1 346 ? 16.403 8.576 -60.670 1.00 96.81 346 ALA A N 1
ATOM 2695 C CA . ALA A 1 346 ? 17.007 7.409 -60.042 1.00 96.81 346 ALA A CA 1
ATOM 2696 C C . ALA A 1 346 ? 17.955 7.876 -58.941 1.00 96.81 346 ALA A C 1
ATOM 2698 O O . ALA A 1 346 ? 18.811 8.720 -59.199 1.00 96.81 346 ALA A O 1
ATOM 2699 N N . LEU A 1 347 ? 17.769 7.365 -57.731 1.00 95.75 347 LEU A N 1
ATOM 2700 C CA . LEU A 1 347 ? 18.536 7.693 -56.540 1.00 95.75 347 LEU A CA 1
ATOM 2701 C C . LEU A 1 347 ? 19.263 6.443 -56.064 1.00 95.75 347 LEU A C 1
ATOM 2703 O O . LEU A 1 347 ? 18.651 5.384 -55.934 1.00 95.75 347 LEU A O 1
ATOM 2707 N N . ASP A 1 348 ? 20.529 6.626 -55.726 1.00 95.50 348 ASP A N 1
ATOM 2708 C CA . ASP A 1 348 ? 21.294 5.675 -54.939 1.00 95.50 348 ASP A CA 1
ATOM 2709 C C . ASP A 1 348 ? 22.165 6.429 -53.918 1.00 95.50 348 ASP A C 1
ATOM 2711 O O . ASP A 1 348 ? 22.539 7.594 -54.136 1.00 95.50 348 ASP A O 1
ATOM 2715 N N . THR A 1 349 ? 22.406 5.816 -52.756 1.00 94.25 349 THR A N 1
ATOM 2716 C CA . THR A 1 349 ? 23.137 6.451 -51.655 1.00 94.25 349 THR A CA 1
ATOM 2717 C C . THR A 1 349 ? 24.077 5.499 -50.955 1.00 94.25 349 THR A C 1
ATOM 2719 O O . THR A 1 349 ? 23.707 4.374 -50.653 1.00 94.25 349 THR A O 1
ATOM 2722 N N . GLU A 1 350 ? 25.238 6.020 -50.566 1.00 93.56 350 GLU A N 1
ATOM 2723 C CA . GLU A 1 350 ? 26.238 5.268 -49.817 1.00 93.56 350 GLU A CA 1
ATOM 2724 C C . GLU A 1 350 ? 26.380 5.796 -48.396 1.00 93.56 350 GLU A C 1
ATOM 2726 O O . GLU A 1 350 ? 26.273 7.004 -48.136 1.00 93.56 350 GLU A O 1
ATOM 2731 N N . PHE A 1 351 ? 26.669 4.893 -47.461 1.00 91.81 351 PHE A N 1
ATOM 2732 C CA . PHE A 1 351 ? 26.798 5.207 -46.039 1.00 91.81 351 PHE A CA 1
ATOM 2733 C C . PHE A 1 351 ? 28.083 4.653 -45.433 1.00 91.81 351 PHE A C 1
ATOM 2735 O O . PHE A 1 351 ? 28.610 3.622 -45.839 1.00 91.81 351 PHE A O 1
ATOM 2742 N N . VAL A 1 352 ? 28.536 5.325 -44.379 1.00 91.44 352 VAL A N 1
ATOM 2743 C CA . VAL A 1 352 ? 29.638 4.885 -43.520 1.00 91.44 352 VAL A CA 1
ATOM 2744 C C . VAL A 1 352 ? 29.140 4.671 -42.094 1.00 91.44 352 VAL A C 1
ATOM 2746 O O . VAL A 1 352 ? 28.160 5.280 -41.656 1.00 91.44 352 VAL A O 1
ATOM 2749 N N . SER A 1 353 ? 29.809 3.802 -41.342 1.00 88.12 353 SER A N 1
ATOM 2750 C CA . SER A 1 353 ? 29.487 3.554 -39.938 1.00 88.12 353 SER A CA 1
ATOM 2751 C C . SER A 1 353 ? 30.185 4.575 -39.046 1.00 88.12 353 SER A C 1
ATOM 2753 O O . SER A 1 353 ? 31.412 4.686 -39.041 1.00 88.12 353 SER A O 1
ATOM 2755 N N . VAL A 1 354 ? 29.406 5.307 -38.252 1.00 86.81 354 VAL A N 1
ATOM 2756 C CA . VAL A 1 354 ? 29.921 6.297 -37.286 1.00 86.81 354 VAL A CA 1
ATOM 2757 C C . VAL A 1 354 ? 29.945 5.728 -35.867 1.00 86.81 354 VAL A C 1
ATOM 2759 O O . VAL A 1 354 ? 30.616 6.254 -34.982 1.00 86.81 354 VAL A O 1
ATOM 2762 N N . ARG A 1 355 ? 29.237 4.621 -35.611 1.00 81.50 355 ARG A N 1
ATOM 2763 C CA . ARG A 1 355 ? 29.209 3.996 -34.284 1.00 81.50 355 ARG A CA 1
ATOM 2764 C C . ARG A 1 355 ? 29.047 2.484 -34.366 1.00 81.50 355 ARG A C 1
ATOM 2766 O O . ARG A 1 355 ? 28.132 1.993 -35.024 1.00 81.50 355 ARG A O 1
ATOM 2773 N N . ARG A 1 356 ? 29.907 1.759 -33.639 1.00 77.62 356 ARG A N 1
ATOM 2774 C CA . ARG A 1 356 ? 29.802 0.300 -33.463 1.00 77.62 356 ARG A CA 1
ATOM 2775 C C . ARG A 1 356 ? 28.564 -0.063 -32.638 1.00 77.62 356 ARG A C 1
ATOM 2777 O O . ARG A 1 356 ? 28.165 0.734 -31.787 1.00 77.62 356 ARG A O 1
ATOM 2784 N N . PRO A 1 357 ? 27.980 -1.253 -32.855 1.00 76.06 357 PRO A N 1
ATOM 2785 C CA . PRO A 1 357 ? 26.909 -1.720 -31.995 1.00 76.06 357 PRO A CA 1
ATOM 2786 C C . PRO A 1 357 ? 27.473 -2.041 -30.608 1.00 76.06 357 PRO A C 1
ATOM 2788 O O . PRO A 1 357 ? 28.542 -2.641 -30.486 1.00 76.06 357 PRO A O 1
ATOM 2791 N N . GLU A 1 358 ? 26.742 -1.659 -29.566 1.00 76.25 358 GLU A N 1
ATOM 2792 C CA . GLU A 1 358 ? 27.026 -2.097 -28.198 1.00 76.25 358 GLU A CA 1
ATOM 2793 C C . GLU A 1 358 ? 26.163 -3.330 -27.927 1.00 76.25 358 GLU A C 1
ATOM 2795 O O . GLU A 1 358 ? 24.929 -3.251 -27.925 1.00 76.25 358 GLU A O 1
ATOM 2800 N N . ILE A 1 359 ? 26.819 -4.479 -27.767 1.00 74.19 359 ILE A N 1
ATOM 2801 C CA . ILE A 1 359 ? 26.176 -5.765 -27.503 1.00 74.19 359 ILE A CA 1
ATOM 2802 C C . ILE A 1 359 ? 26.470 -6.126 -26.055 1.00 74.19 359 ILE A C 1
ATOM 2804 O O . ILE A 1 359 ? 27.628 -6.273 -25.670 1.00 74.19 359 ILE A O 1
ATOM 2808 N N . GLU A 1 360 ? 25.414 -6.271 -25.272 1.00 69.81 360 GLU A N 1
ATOM 2809 C CA . GLU A 1 360 ? 25.488 -6.822 -23.929 1.00 69.81 360 GLU A CA 1
ATOM 2810 C C . GLU A 1 360 ? 25.244 -8.326 -24.015 1.00 69.81 360 GLU A C 1
ATOM 2812 O O . GLU A 1 360 ? 24.397 -8.788 -24.785 1.00 69.81 360 GLU A O 1
ATOM 2817 N N . VAL A 1 361 ? 26.041 -9.095 -23.279 1.00 73.19 361 VAL A N 1
ATOM 2818 C CA . VAL A 1 361 ? 25.904 -10.548 -23.206 1.00 73.19 361 VAL A CA 1
ATOM 2819 C C . VAL A 1 361 ? 25.476 -10.886 -21.791 1.00 73.19 361 VAL A C 1
ATOM 2821 O O . VAL A 1 361 ? 26.219 -10.639 -20.841 1.00 73.19 361 VAL A O 1
ATOM 2824 N N . ASN A 1 362 ? 24.273 -11.433 -21.656 1.00 70.31 362 ASN A N 1
ATOM 2825 C CA . ASN A 1 362 ? 23.735 -11.839 -20.366 1.00 70.31 362 ASN A CA 1
ATOM 2826 C C . ASN A 1 362 ? 24.485 -13.070 -19.834 1.00 70.31 362 ASN A C 1
ATOM 2828 O O . ASN A 1 362 ? 25.107 -13.814 -20.591 1.00 70.31 362 ASN A O 1
ATOM 2832 N N . ALA A 1 363 ? 24.365 -13.349 -18.532 1.00 68.31 363 ALA A N 1
ATOM 2833 C CA . ALA A 1 363 ? 24.990 -14.513 -17.889 1.00 68.31 363 ALA A CA 1
ATOM 2834 C C . ALA A 1 363 ? 24.569 -15.877 -18.492 1.00 68.31 363 ALA A C 1
ATOM 2836 O O . ALA A 1 363 ? 25.249 -16.874 -18.276 1.00 68.31 363 ALA A O 1
ATOM 2837 N N . GLN A 1 364 ? 23.476 -15.912 -19.264 1.00 67.75 364 GLN A N 1
ATOM 2838 C CA . GLN A 1 364 ? 22.984 -17.083 -20.005 1.00 67.75 364 GLN A CA 1
ATOM 2839 C C . GLN A 1 364 ? 23.596 -17.227 -21.416 1.00 67.75 364 GLN A C 1
ATOM 2841 O O . GLN A 1 364 ? 23.272 -18.164 -22.135 1.00 67.75 364 GLN A O 1
ATOM 2846 N N . GLY A 1 365 ? 24.468 -16.303 -21.837 1.00 63.53 365 GLY A N 1
ATOM 2847 C CA . GLY A 1 365 ? 25.065 -16.276 -23.178 1.00 63.53 365 GLY A CA 1
ATOM 2848 C C . GLY A 1 365 ? 24.227 -15.551 -24.240 1.00 63.53 365 GLY A C 1
ATOM 2849 O O . GLY A 1 365 ? 24.707 -15.355 -25.359 1.00 63.53 365 GLY A O 1
ATOM 2850 N N . ASP A 1 366 ? 23.017 -15.104 -23.891 1.00 62.25 366 ASP A N 1
ATOM 2851 C CA . ASP A 1 366 ? 22.143 -14.347 -24.788 1.00 62.25 366 ASP A CA 1
ATOM 2852 C C . ASP A 1 366 ? 22.730 -12.969 -25.099 1.00 62.25 366 ASP A C 1
ATOM 2854 O O . ASP A 1 366 ? 23.075 -12.199 -24.200 1.00 62.25 366 ASP A O 1
ATOM 2858 N N . ARG A 1 367 ? 22.833 -12.656 -26.394 1.00 71.62 367 ARG A N 1
ATOM 2859 C CA . ARG A 1 367 ? 23.365 -11.387 -26.899 1.00 71.62 367 ARG A CA 1
ATOM 2860 C C . ARG A 1 367 ? 22.218 -10.423 -27.171 1.00 71.62 367 ARG A C 1
ATOM 2862 O O . ARG A 1 367 ? 21.435 -10.647 -28.091 1.00 71.62 367 ARG A O 1
ATOM 2869 N N . THR A 1 368 ? 22.149 -9.325 -26.429 1.00 67.94 368 THR A N 1
ATOM 2870 C CA . THR A 1 368 ? 21.175 -8.253 -26.657 1.00 67.94 368 THR A CA 1
ATOM 2871 C C . THR A 1 368 ? 21.878 -6.990 -27.132 1.00 67.94 368 THR A C 1
ATOM 2873 O O . THR A 1 368 ? 22.788 -6.477 -26.481 1.00 67.94 368 THR A O 1
ATOM 2876 N N . THR A 1 369 ? 21.466 -6.463 -28.285 1.00 68.94 369 THR A N 1
ATOM 2877 C CA . THR A 1 369 ? 21.982 -5.189 -28.796 1.00 68.94 369 THR A CA 1
ATOM 2878 C C . THR A 1 369 ? 21.375 -4.037 -28.000 1.00 68.94 369 THR A C 1
ATOM 2880 O O . THR A 1 369 ? 20.222 -3.667 -28.207 1.00 68.94 369 THR A O 1
ATOM 2883 N N . VAL A 1 370 ? 22.162 -3.450 -27.101 1.00 69.06 370 VAL A N 1
ATOM 2884 C CA . VAL A 1 370 ? 21.753 -2.298 -26.282 1.00 69.06 370 VAL A CA 1
ATOM 2885 C C . VAL A 1 370 ? 21.679 -1.037 -27.137 1.00 69.06 370 VAL A C 1
ATOM 2887 O O . VAL A 1 370 ? 20.790 -0.200 -26.957 1.00 69.06 370 VAL A O 1
ATOM 2890 N N . ARG A 1 371 ? 22.599 -0.898 -28.102 1.00 70.50 371 ARG A N 1
ATOM 2891 C CA . ARG A 1 371 ? 22.598 0.207 -29.069 1.00 70.50 371 ARG A CA 1
ATOM 2892 C C . ARG A 1 371 ? 22.894 -0.287 -30.486 1.00 70.50 371 ARG A C 1
ATOM 2894 O O . ARG A 1 371 ? 23.911 -0.954 -30.679 1.00 70.50 371 ARG A O 1
ATOM 2901 N N . PRO A 1 372 ? 22.044 0.045 -31.477 1.00 74.38 372 PRO A N 1
ATOM 2902 C CA . PRO A 1 372 ? 22.249 -0.359 -32.863 1.00 74.38 372 PRO A CA 1
ATOM 2903 C C . PRO A 1 372 ? 23.377 0.437 -33.534 1.00 74.38 372 PRO A C 1
ATOM 2905 O O . PRO A 1 372 ? 23.780 1.500 -33.057 1.00 74.38 372 PRO A O 1
ATOM 2908 N N . ILE A 1 373 ? 23.843 -0.070 -34.679 1.00 77.12 373 ILE A N 1
ATOM 2909 C CA . ILE A 1 373 ? 24.783 0.629 -35.564 1.00 77.12 373 ILE A CA 1
ATOM 2910 C C . ILE A 1 373 ? 24.146 1.933 -36.050 1.00 77.12 373 ILE A C 1
ATOM 2912 O O . ILE A 1 373 ? 22.977 1.954 -36.445 1.00 77.12 373 ILE A O 1
ATOM 2916 N N . VAL A 1 374 ? 24.924 3.015 -36.033 1.00 83.56 374 VAL A N 1
ATOM 2917 C CA . VAL A 1 374 ? 24.511 4.306 -36.592 1.00 83.56 374 VAL A CA 1
ATOM 2918 C C . VAL A 1 374 ? 25.296 4.554 -37.872 1.00 83.56 374 VAL A C 1
ATOM 2920 O O . VAL A 1 374 ? 26.519 4.709 -37.840 1.00 83.56 374 VAL A O 1
ATOM 2923 N N . TYR A 1 375 ? 24.567 4.601 -38.982 1.00 88.38 375 TYR A N 1
ATOM 2924 C CA . TYR A 1 375 ? 25.091 4.972 -40.290 1.00 88.38 375 TYR A CA 1
ATOM 2925 C C . TYR A 1 375 ? 24.975 6.477 -40.502 1.00 88.38 375 TYR A C 1
ATOM 2927 O O . TYR A 1 375 ? 23.999 7.096 -40.072 1.00 88.38 375 TYR A O 1
ATOM 2935 N N . ALA A 1 376 ? 25.950 7.047 -41.196 1.00 90.00 376 ALA A N 1
ATOM 2936 C CA . ALA A 1 376 ? 25.884 8.398 -41.723 1.00 90.00 376 ALA A CA 1
ATOM 2937 C C . ALA A 1 376 ? 26.023 8.367 -43.243 1.00 90.00 376 ALA A C 1
ATOM 2939 O O . ALA A 1 376 ? 26.788 7.579 -43.796 1.00 90.00 376 ALA A O 1
ATOM 2940 N N . LEU A 1 377 ? 25.267 9.242 -43.899 1.00 92.56 377 LEU A N 1
ATOM 2941 C CA . LEU A 1 377 ? 25.286 9.415 -45.343 1.00 92.56 377 LEU A CA 1
ATOM 2942 C C . LEU A 1 377 ? 26.658 9.924 -45.801 1.00 92.56 377 LEU A C 1
ATOM 2944 O O . LEU A 1 377 ? 27.142 10.925 -45.270 1.00 92.56 377 LEU A O 1
ATOM 2948 N N . ALA A 1 378 ? 27.247 9.259 -46.790 1.00 92.38 378 ALA A N 1
ATOM 2949 C CA . ALA A 1 378 ? 28.591 9.536 -47.284 1.00 92.38 378 ALA A CA 1
ATOM 2950 C C . ALA A 1 378 ? 28.612 10.009 -48.743 1.00 92.38 378 ALA A C 1
ATOM 2952 O O . ALA A 1 378 ? 29.358 10.934 -49.060 1.00 92.38 378 ALA A O 1
ATOM 2953 N N . ARG A 1 379 ? 27.762 9.450 -49.612 1.00 93.62 379 ARG A N 1
ATOM 2954 C CA . ARG A 1 379 ? 27.617 9.869 -51.017 1.00 93.62 379 ARG A CA 1
ATOM 2955 C C . ARG A 1 379 ? 26.162 9.758 -51.458 1.00 93.62 379 ARG A C 1
ATOM 2957 O O . ARG A 1 379 ? 25.446 8.872 -51.000 1.00 93.62 379 ARG A O 1
ATOM 2964 N N . VAL A 1 380 ? 25.720 10.665 -52.324 1.00 94.88 380 VAL A N 1
ATOM 2965 C CA . VAL A 1 380 ? 24.397 10.611 -52.961 1.00 94.88 380 VAL A CA 1
ATOM 2966 C C . VAL A 1 380 ? 24.535 10.854 -54.451 1.00 94.88 380 VAL A C 1
ATOM 2968 O O . VAL A 1 380 ? 25.020 11.914 -54.857 1.00 94.88 380 VAL A O 1
ATOM 2971 N N . SER A 1 381 ? 24.016 9.915 -55.238 1.00 95.06 381 SER A N 1
ATOM 2972 C CA . SER A 1 381 ? 23.977 9.994 -56.694 1.00 95.06 381 SER A CA 1
ATOM 2973 C C . SER A 1 381 ? 22.532 10.071 -57.172 1.00 95.06 381 SER A C 1
ATOM 2975 O O . SER A 1 381 ? 21.687 9.275 -56.767 1.00 95.06 381 SER A O 1
ATOM 2977 N N . VAL A 1 382 ? 22.233 11.033 -58.048 1.00 95.56 382 VAL A N 1
ATOM 2978 C CA . VAL A 1 382 ? 20.920 11.150 -58.691 1.00 95.56 382 VAL A CA 1
ATOM 2979 C C . VAL A 1 382 ? 21.072 11.264 -60.199 1.00 95.56 382 VAL A C 1
ATOM 2981 O O . 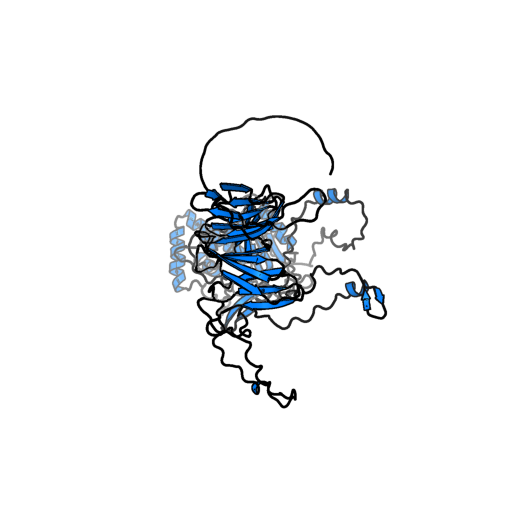VAL A 1 382 ? 21.783 12.137 -60.711 1.00 95.56 382 VAL A O 1
ATOM 2984 N N . VAL A 1 383 ? 20.367 10.387 -60.908 1.00 95.25 383 VAL A N 1
ATOM 2985 C CA . VAL A 1 383 ? 20.457 10.188 -62.355 1.00 95.25 383 VAL A CA 1
ATOM 2986 C C . VAL A 1 383 ? 19.141 10.546 -63.046 1.00 95.25 383 VAL A C 1
ATOM 2988 O O . VAL A 1 383 ? 18.053 10.300 -62.521 1.00 95.25 383 VAL A O 1
ATOM 2991 N N . ARG A 1 384 ? 19.240 11.149 -64.240 1.00 94.00 384 ARG A N 1
ATOM 2992 C CA . ARG A 1 384 ? 18.088 11.453 -65.105 1.00 94.00 384 ARG A CA 1
ATOM 2993 C C . ARG A 1 384 ? 17.477 10.161 -65.656 1.00 94.00 384 ARG A C 1
ATOM 2995 O O . ARG A 1 384 ? 18.200 9.352 -66.234 1.00 94.00 384 ARG A O 1
ATOM 3002 N N . CYS A 1 385 ? 16.158 9.998 -65.549 1.00 92.00 385 CYS A N 1
ATOM 3003 C CA . CYS A 1 385 ? 15.446 8.827 -66.088 1.00 92.00 385 CYS A CA 1
ATOM 3004 C C . CYS A 1 385 ? 14.680 9.094 -67.390 1.00 92.00 385 CYS A C 1
ATOM 3006 O O . CYS A 1 385 ? 14.000 8.200 -67.884 1.00 92.00 385 CYS A O 1
ATOM 3008 N N . SER A 1 386 ? 14.766 10.307 -67.939 1.00 86.94 386 SER A N 1
ATOM 3009 C CA . SER A 1 386 ? 14.074 10.704 -69.168 1.00 86.94 386 SER A CA 1
ATOM 3010 C C . SER A 1 386 ? 14.837 11.804 -69.907 1.00 86.94 386 SER A C 1
ATOM 3012 O O . SER A 1 386 ? 15.550 12.581 -69.271 1.00 86.94 386 SER A O 1
ATOM 3014 N N . GLY A 1 387 ? 14.607 11.926 -71.217 1.00 85.75 387 GLY A N 1
ATOM 3015 C CA . GLY A 1 387 ? 15.207 12.953 -72.078 1.00 85.75 387 GLY A CA 1
ATOM 3016 C C . GLY A 1 387 ? 16.404 12.441 -72.882 1.00 85.75 387 GLY A C 1
ATOM 3017 O O . GLY A 1 387 ? 16.697 11.250 -72.874 1.00 85.75 387 GLY A O 1
ATOM 3018 N N . GLU A 1 388 ? 17.087 13.344 -73.589 1.00 83.06 388 GLU A N 1
ATOM 3019 C CA . GLU A 1 388 ? 18.255 13.004 -74.423 1.00 83.06 388 GLU A CA 1
ATOM 3020 C C . GLU A 1 388 ? 19.465 12.565 -73.582 1.00 83.06 388 GLU A C 1
ATOM 3022 O O . GLU A 1 388 ? 20.225 11.691 -73.989 1.00 83.06 388 GLU A O 1
ATOM 3027 N N . ASP A 1 389 ? 19.596 13.108 -72.369 1.00 87.38 389 ASP A N 1
ATOM 3028 C CA . ASP A 1 389 ? 20.671 12.800 -71.418 1.00 87.38 389 ASP A CA 1
ATOM 3029 C C . ASP A 1 389 ? 20.247 11.793 -70.344 1.00 87.38 389 ASP A C 1
ATOM 3031 O O . ASP A 1 389 ? 20.662 11.861 -69.180 1.00 87.38 389 ASP A O 1
ATOM 3035 N N . GLU A 1 390 ? 19.373 10.865 -70.718 1.00 91.25 390 GLU A N 1
ATOM 3036 C CA . GLU A 1 390 ? 18.983 9.766 -69.850 1.00 91.25 390 GLU A CA 1
ATOM 3037 C C . GLU A 1 390 ? 20.212 8.966 -69.384 1.00 91.25 390 GLU A C 1
ATOM 3039 O O . GLU A 1 390 ? 21.137 8.685 -70.145 1.00 91.25 390 GLU A O 1
ATOM 3044 N N . GLY A 1 391 ? 20.245 8.604 -68.101 1.00 88.31 391 GLY A N 1
ATOM 3045 C CA . GLY A 1 391 ? 21.383 7.915 -67.503 1.00 88.31 391 GLY A CA 1
ATOM 3046 C C . GLY A 1 391 ? 22.521 8.855 -67.096 1.00 88.31 391 GLY A C 1
ATOM 3047 O O . GLY A 1 391 ? 23.449 8.422 -66.411 1.00 88.31 391 GLY A O 1
ATOM 3048 N N . LEU A 1 392 ? 22.477 10.150 -67.427 1.00 92.50 392 LEU A N 1
ATOM 3049 C CA . LEU A 1 392 ? 23.490 11.108 -66.984 1.00 92.50 392 LEU A CA 1
ATOM 3050 C C . LEU A 1 392 ? 23.180 11.633 -65.563 1.00 92.50 392 LEU A C 1
ATOM 3052 O O . LEU A 1 392 ? 22.095 12.190 -65.345 1.00 92.50 392 LEU A O 1
ATOM 3056 N N . PRO A 1 393 ? 24.108 11.514 -64.590 1.00 93.94 393 PRO A N 1
ATOM 3057 C CA . PRO A 1 393 ? 23.918 12.064 -63.250 1.00 93.94 393 PRO A CA 1
ATOM 3058 C C . PRO A 1 393 ? 23.862 13.595 -63.262 1.00 93.94 393 PRO A C 1
ATOM 3060 O O . PRO A 1 393 ? 24.572 14.264 -64.020 1.00 93.94 393 PRO A O 1
ATOM 3063 N N . PHE A 1 394 ? 23.013 14.158 -62.403 1.00 92.44 394 PHE A N 1
ATOM 3064 C CA . PHE A 1 394 ? 22.940 15.602 -62.139 1.00 92.44 394 PHE A CA 1
ATOM 3065 C C . PHE A 1 394 ? 23.224 15.977 -60.686 1.00 92.44 394 PHE A C 1
ATOM 3067 O O . PHE A 1 394 ? 23.428 17.157 -60.390 1.00 92.44 394 PHE A O 1
ATOM 3074 N N . ILE A 1 395 ? 23.269 14.987 -59.797 1.00 92.75 395 ILE A N 1
ATOM 3075 C CA . ILE A 1 395 ? 23.800 15.097 -58.441 1.00 92.75 395 ILE A CA 1
ATOM 3076 C C . ILE A 1 395 ? 24.768 13.928 -58.272 1.00 92.75 395 ILE A C 1
ATOM 3078 O O . ILE A 1 395 ? 24.387 12.789 -58.514 1.00 92.75 395 ILE A O 1
ATOM 3082 N N . ASP A 1 396 ? 26.003 14.225 -57.888 1.00 93.75 396 ASP A N 1
ATOM 3083 C CA . ASP A 1 396 ? 26.966 13.261 -57.351 1.00 93.75 396 ASP A CA 1
ATOM 3084 C C . ASP A 1 396 ? 27.754 14.006 -56.271 1.00 93.75 396 ASP A C 1
ATOM 3086 O O . ASP A 1 396 ? 28.734 14.710 -56.535 1.00 93.75 396 ASP A O 1
ATOM 3090 N N . ASP A 1 397 ? 27.187 13.989 -55.070 1.00 92.44 397 ASP A N 1
ATOM 3091 C CA . ASP A 1 397 ? 27.625 14.794 -53.938 1.00 92.44 397 ASP A CA 1
ATOM 3092 C C . ASP A 1 397 ? 28.209 13.874 -52.862 1.00 92.44 397 ASP A C 1
ATOM 3094 O O . ASP A 1 397 ? 27.533 12.962 -52.381 1.00 92.44 397 ASP A O 1
ATOM 3098 N N . TYR A 1 398 ? 29.439 14.160 -52.437 1.00 93.25 398 TYR A N 1
ATOM 3099 C CA . TYR A 1 398 ? 30.058 13.533 -51.270 1.00 93.25 398 TYR A CA 1
ATOM 3100 C C . TYR A 1 398 ? 29.749 14.385 -50.041 1.00 93.25 398 TYR A C 1
ATOM 3102 O O . TYR A 1 398 ? 29.746 15.614 -50.115 1.00 93.25 398 TYR A O 1
ATOM 3110 N N . ILE A 1 399 ? 29.473 13.764 -48.899 1.00 92.12 399 ILE A N 1
ATOM 3111 C CA . ILE A 1 399 ? 29.026 14.477 -47.703 1.00 92.12 399 ILE A CA 1
ATOM 3112 C C . ILE A 1 399 ? 30.166 14.593 -46.705 1.00 92.12 399 ILE A C 1
ATOM 3114 O O . ILE A 1 399 ? 30.711 13.599 -46.235 1.00 92.12 399 ILE A O 1
ATOM 3118 N N . HIS A 1 400 ? 30.484 15.826 -46.315 1.00 88.75 400 HIS A N 1
ATOM 3119 C CA . HIS A 1 400 ? 31.395 16.050 -45.202 1.00 88.75 400 HIS A CA 1
ATOM 3120 C C . HIS A 1 400 ? 30.745 15.618 -43.879 1.00 88.75 400 HIS A C 1
ATOM 3122 O O . HIS A 1 400 ? 29.706 16.160 -43.478 1.00 88.75 400 HIS A O 1
ATOM 3128 N N . ILE A 1 401 ? 31.393 14.684 -43.180 1.00 86.81 401 ILE A N 1
ATOM 3129 C CA . ILE A 1 401 ? 30.971 14.170 -41.875 1.00 86.81 401 ILE A CA 1
ATOM 3130 C C . ILE A 1 401 ? 31.904 14.737 -40.802 1.00 86.81 401 ILE A C 1
ATOM 3132 O O . ILE A 1 401 ? 33.119 14.581 -40.878 1.00 86.81 401 ILE A O 1
ATOM 3136 N N . LYS A 1 402 ? 31.324 15.415 -39.803 1.00 83.00 402 LYS A N 1
ATOM 3137 C CA . LYS A 1 402 ? 32.075 15.995 -38.674 1.00 83.00 402 LYS A CA 1
ATOM 3138 C C . LYS A 1 402 ? 32.479 14.952 -37.633 1.00 83.00 402 LYS A C 1
ATOM 3140 O O . LYS A 1 402 ? 33.480 15.129 -36.948 1.00 83.00 402 LYS A O 1
ATOM 3145 N N . ASP A 1 403 ? 31.665 13.911 -37.492 1.00 82.00 403 ASP A N 1
ATOM 3146 C CA . ASP A 1 403 ? 31.897 12.835 -36.537 1.00 82.00 403 ASP A CA 1
ATOM 3147 C C . ASP A 1 403 ? 32.975 11.872 -37.046 1.00 82.00 403 ASP A C 1
ATOM 3149 O O . ASP A 1 403 ? 33.152 11.678 -38.250 1.00 82.00 403 ASP A O 1
ATOM 3153 N N . THR A 1 404 ? 33.682 11.225 -36.122 1.00 84.75 404 THR A N 1
ATOM 3154 C CA . THR A 1 404 ? 34.708 10.243 -36.473 1.00 84.75 404 THR A CA 1
ATOM 3155 C C . THR A 1 404 ? 34.073 9.012 -37.116 1.00 84.75 404 THR A C 1
ATOM 3157 O O . THR A 1 404 ? 33.318 8.283 -36.472 1.00 84.75 404 THR A O 1
ATOM 3160 N N . VAL A 1 405 ? 34.416 8.747 -38.377 1.00 88.31 405 VAL A N 1
ATOM 3161 C CA . VAL A 1 405 ? 34.008 7.523 -39.075 1.00 88.31 405 VAL A CA 1
ATOM 3162 C C . VAL A 1 405 ? 34.752 6.328 -38.479 1.00 88.31 405 VAL A C 1
ATOM 3164 O O . VAL A 1 405 ? 35.982 6.315 -38.409 1.00 88.31 405 VAL A O 1
ATOM 3167 N N . VAL A 1 406 ? 33.993 5.329 -38.037 1.00 87.00 406 VAL A N 1
ATOM 3168 C CA . VAL A 1 406 ? 34.500 4.089 -37.438 1.00 87.00 406 VAL A CA 1
ATOM 3169 C C . VAL A 1 406 ? 34.864 3.074 -38.512 1.00 87.00 406 VAL A C 1
ATOM 3171 O O . VAL A 1 406 ? 35.883 2.397 -38.389 1.00 87.00 406 VAL A O 1
ATOM 3174 N N . ASP A 1 407 ? 34.013 2.948 -39.529 1.00 88.12 407 ASP A N 1
ATOM 3175 C CA . ASP A 1 407 ? 34.208 2.041 -40.655 1.00 88.12 407 ASP A CA 1
ATOM 3176 C C . ASP A 1 407 ? 33.642 2.677 -41.929 1.00 88.12 407 ASP A C 1
ATOM 3178 O O . ASP A 1 407 ? 32.498 3.136 -41.946 1.00 88.12 407 ASP A O 1
ATOM 3182 N N . TYR A 1 408 ? 34.461 2.723 -42.978 1.00 87.19 408 TYR A N 1
ATOM 3183 C CA . TYR A 1 408 ? 34.098 3.303 -44.269 1.00 87.19 408 TYR A CA 1
ATOM 3184 C C . TYR A 1 408 ? 33.312 2.330 -45.144 1.00 87.19 408 TYR A C 1
ATOM 3186 O O . TYR A 1 408 ? 32.721 2.770 -46.125 1.00 87.19 408 TYR A O 1
ATOM 3194 N N . LEU A 1 409 ? 33.286 1.036 -44.800 1.00 86.56 409 LEU A N 1
ATOM 3195 C CA . LEU A 1 409 ? 32.587 0.012 -45.577 1.00 86.56 409 LEU A CA 1
ATOM 3196 C C . LEU A 1 409 ? 33.012 0.028 -47.055 1.00 86.56 409 LEU A C 1
ATOM 3198 O O . LEU A 1 409 ? 32.175 -0.156 -47.925 1.00 86.56 409 LEU A O 1
ATOM 3202 N N . THR A 1 410 ? 34.296 0.283 -47.347 1.00 86.56 410 THR A N 1
ATOM 3203 C CA . THR A 1 410 ? 34.803 0.623 -48.695 1.00 86.56 410 THR A CA 1
ATOM 3204 C C . THR A 1 410 ? 34.413 -0.382 -49.776 1.00 86.56 410 THR A C 1
ATOM 3206 O O . THR A 1 410 ? 34.189 0.008 -50.918 1.00 86.56 410 THR A O 1
ATOM 3209 N N . GLU A 1 411 ? 34.308 -1.661 -49.428 1.00 81.69 411 GLU A N 1
ATOM 3210 C CA . GLU A 1 411 ? 33.895 -2.710 -50.364 1.00 81.69 411 GLU A CA 1
ATOM 3211 C C . GLU A 1 411 ? 32.439 -2.531 -50.832 1.00 81.69 411 GLU A C 1
ATOM 3213 O O . GLU A 1 411 ? 32.138 -2.801 -51.989 1.00 81.69 411 GLU A O 1
ATOM 3218 N N . TYR A 1 412 ? 31.574 -1.999 -49.964 1.00 82.44 412 TYR A N 1
ATOM 3219 C CA . TYR A 1 412 ? 30.143 -1.784 -50.207 1.00 82.44 412 TYR A CA 1
ATOM 3220 C C . TYR A 1 412 ? 29.786 -0.346 -50.562 1.00 82.44 412 TYR A C 1
ATOM 3222 O O . TYR A 1 412 ? 28.770 -0.135 -51.196 1.00 82.44 412 TYR A O 1
ATOM 3230 N N . SER A 1 413 ? 30.574 0.630 -50.108 1.00 86.00 413 SER A N 1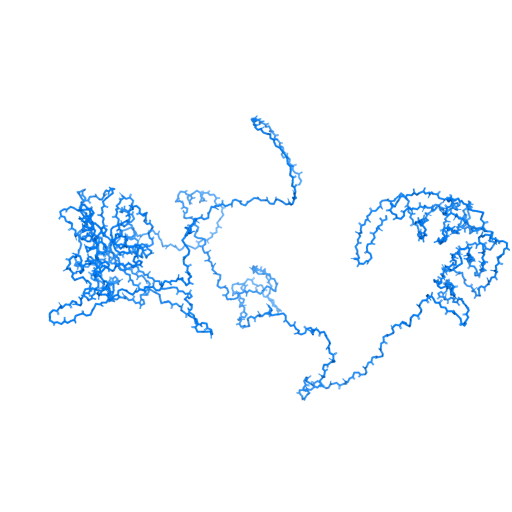
ATOM 3231 C CA . SER A 1 413 ? 30.282 2.057 -50.275 1.00 86.00 413 SER A CA 1
ATOM 3232 C C . SER A 1 413 ? 31.102 2.723 -51.376 1.00 86.00 413 SER A C 1
ATOM 3234 O O . SER A 1 413 ? 30.821 3.848 -51.788 1.00 86.00 413 SER A O 1
ATOM 3236 N N . GLY A 1 414 ? 32.214 2.094 -51.768 1.00 85.69 414 GLY A N 1
ATOM 3237 C CA . GLY A 1 414 ? 33.232 2.704 -52.620 1.00 85.69 414 GLY A CA 1
ATOM 3238 C C . GLY A 1 414 ? 33.996 3.867 -51.970 1.00 85.69 414 GLY A C 1
ATOM 3239 O O . GLY A 1 414 ? 34.903 4.411 -52.598 1.00 85.69 414 GLY A O 1
ATOM 3240 N N . ILE A 1 415 ? 33.689 4.239 -50.718 1.00 89.69 415 ILE A N 1
ATOM 3241 C CA . ILE A 1 415 ? 34.277 5.397 -50.030 1.00 89.69 415 ILE A CA 1
ATOM 3242 C C . ILE A 1 415 ? 35.590 5.016 -49.347 1.00 89.69 415 ILE A C 1
ATOM 3244 O O . ILE A 1 415 ? 35.665 4.049 -48.583 1.00 89.69 415 ILE A O 1
ATOM 3248 N N . ARG A 1 416 ? 36.633 5.817 -49.575 1.00 89.75 416 ARG A N 1
ATOM 3249 C CA . ARG A 1 416 ? 37.964 5.669 -48.979 1.00 89.75 416 ARG A CA 1
ATOM 3250 C C . ARG A 1 416 ? 38.225 6.736 -47.920 1.00 89.75 416 ARG A C 1
ATOM 3252 O O . ARG A 1 416 ? 37.623 7.811 -47.882 1.00 89.75 416 ARG A O 1
ATOM 3259 N N . LYS A 1 417 ? 39.180 6.441 -47.036 1.00 85.50 417 LYS A N 1
ATOM 3260 C CA . LYS A 1 417 ? 39.656 7.396 -46.031 1.00 85.50 417 LYS A CA 1
ATOM 3261 C C . LYS A 1 417 ? 40.287 8.604 -46.736 1.00 85.50 417 LYS A C 1
ATOM 3263 O O . LYS A 1 417 ? 41.304 8.454 -47.403 1.00 85.50 417 LYS A O 1
ATOM 3268 N N . GLY A 1 418 ? 39.699 9.782 -46.544 1.00 84.88 418 GLY A N 1
ATOM 3269 C CA . GLY A 1 418 ? 40.101 11.033 -47.200 1.00 84.88 418 GLY A CA 1
ATOM 3270 C C . GLY A 1 418 ? 39.028 11.608 -48.129 1.00 84.88 418 GLY A C 1
ATOM 3271 O O . GLY A 1 418 ? 38.964 12.823 -48.278 1.00 84.88 418 GLY A O 1
ATOM 3272 N N . ASP A 1 419 ? 38.116 10.779 -48.651 1.00 86.31 419 ASP A N 1
ATOM 3273 C CA . ASP A 1 419 ? 37.073 11.223 -49.594 1.00 86.31 419 ASP A CA 1
ATOM 3274 C C . ASP A 1 419 ? 36.031 12.149 -48.943 1.00 86.31 419 ASP A C 1
ATOM 3276 O O . ASP A 1 419 ? 35.397 12.954 -49.623 1.00 86.31 419 ASP A O 1
ATOM 3280 N N . LEU A 1 420 ? 35.869 12.057 -47.619 1.00 87.81 420 LEU A N 1
ATOM 3281 C CA . LEU A 1 420 ? 34.907 12.836 -46.825 1.00 87.81 420 LEU A CA 1
ATOM 3282 C C . LEU A 1 420 ? 35.551 14.018 -46.068 1.00 87.81 420 LEU A C 1
ATOM 3284 O O . LEU A 1 420 ? 34.875 14.718 -45.303 1.00 87.81 420 LEU A O 1
ATOM 3288 N N . ASP A 1 421 ? 36.859 14.231 -46.257 1.00 84.31 421 ASP A N 1
ATOM 3289 C CA . ASP A 1 421 ? 37.639 15.281 -45.598 1.00 84.31 421 ASP A CA 1
ATOM 3290 C C . ASP A 1 421 ? 37.777 16.515 -46.516 1.00 84.31 421 ASP A C 1
ATOM 3292 O O . ASP A 1 421 ? 38.325 16.390 -47.616 1.00 84.31 421 ASP A O 1
ATOM 3296 N N . PRO A 1 422 ? 37.335 17.717 -46.090 1.00 82.75 422 PRO A N 1
ATOM 3297 C CA . PRO A 1 422 ? 37.459 18.942 -46.878 1.00 82.75 422 PRO A CA 1
ATOM 3298 C C . PRO A 1 422 ? 38.899 19.310 -47.251 1.00 82.75 422 PRO A C 1
ATOM 3300 O O . PRO A 1 422 ? 39.096 20.034 -48.222 1.00 82.75 422 PRO A O 1
ATOM 3303 N N . GLY A 1 423 ? 39.895 18.853 -46.485 1.00 80.50 423 GLY A N 1
ATOM 3304 C CA . GLY A 1 423 ? 41.304 19.154 -46.739 1.00 80.50 423 GLY A CA 1
ATOM 3305 C C . GLY A 1 423 ? 41.990 18.222 -47.742 1.00 80.50 423 GLY A C 1
ATOM 3306 O O . GLY A 1 423 ? 43.049 18.577 -48.255 1.00 80.50 423 GLY A O 1
ATOM 3307 N N . VAL A 1 424 ? 41.421 17.041 -48.010 1.00 83.19 424 VAL A N 1
ATOM 3308 C CA . VAL A 1 424 ? 42.083 15.963 -48.777 1.00 83.19 424 VAL A CA 1
ATOM 3309 C C . VAL A 1 424 ? 41.256 15.503 -49.981 1.00 83.19 424 VAL A C 1
ATOM 3311 O O . VAL A 1 424 ? 41.821 15.034 -50.967 1.00 83.19 424 VAL A O 1
ATOM 3314 N N . SER A 1 425 ? 39.930 15.635 -49.924 1.00 83.19 425 SER A N 1
ATOM 3315 C CA . SER A 1 425 ? 39.030 15.073 -50.930 1.00 83.19 425 SER A CA 1
ATOM 3316 C C . SER A 1 425 ? 39.172 15.734 -52.304 1.00 83.19 425 SER A C 1
ATOM 3318 O O . SER A 1 425 ? 39.125 16.958 -52.439 1.00 83.19 425 SER A O 1
ATOM 3320 N N . GLY A 1 426 ? 39.274 14.902 -53.346 1.00 80.44 426 GLY A N 1
ATOM 3321 C CA . GLY A 1 426 ? 39.176 15.317 -54.751 1.00 80.44 426 GLY A CA 1
ATOM 3322 C C . GLY A 1 426 ? 37.740 15.346 -55.295 1.00 80.44 426 GLY A C 1
ATOM 3323 O O . GLY A 1 426 ? 37.533 15.677 -56.465 1.00 80.44 426 GLY A O 1
ATOM 3324 N N . HIS A 1 427 ? 36.750 14.985 -54.473 1.00 85.38 427 HIS A N 1
ATOM 3325 C CA . HIS A 1 427 ? 35.343 14.900 -54.860 1.00 85.38 427 HIS A CA 1
ATOM 3326 C C . HIS A 1 427 ? 34.574 16.194 -54.562 1.00 85.38 427 HIS A C 1
ATOM 3328 O O . HIS A 1 427 ? 35.043 17.090 -53.858 1.00 85.38 427 HIS A O 1
ATOM 3334 N N . ASN A 1 428 ? 33.355 16.298 -55.100 1.00 86.69 428 ASN A N 1
ATOM 3335 C CA . ASN A 1 428 ? 32.456 17.409 -54.808 1.00 86.69 428 ASN A CA 1
ATOM 3336 C C . ASN A 1 428 ? 31.863 17.267 -53.397 1.00 86.69 428 ASN A C 1
ATOM 3338 O O . ASN A 1 428 ? 30.789 16.690 -53.214 1.00 86.69 428 ASN A O 1
ATOM 3342 N N . LEU A 1 429 ? 32.592 17.777 -52.405 1.00 88.62 429 LEU A N 1
ATOM 3343 C CA . LEU A 1 429 ? 32.231 17.662 -51.000 1.00 88.62 429 LEU A CA 1
ATOM 3344 C C . LEU A 1 429 ? 31.258 18.772 -50.574 1.00 88.62 429 LEU A C 1
ATOM 3346 O O . LEU A 1 429 ? 31.536 19.964 -50.706 1.00 88.62 429 LEU A O 1
ATOM 3350 N N . VAL A 1 430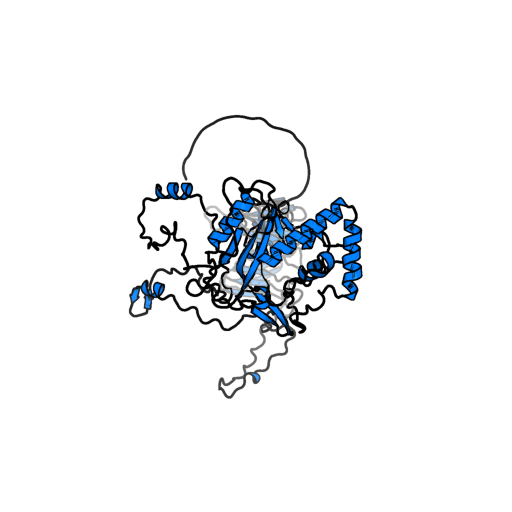 ? 30.115 18.386 -50.014 1.00 89.50 430 VAL A N 1
ATOM 3351 C CA . VAL A 1 430 ? 29.057 19.294 -49.561 1.00 89.50 430 VAL A CA 1
ATOM 3352 C C . VAL A 1 430 ? 28.612 18.968 -48.136 1.00 89.50 430 VAL A C 1
ATOM 3354 O O . VAL A 1 430 ? 28.789 17.865 -47.624 1.00 89.50 430 VAL A O 1
ATOM 3357 N N . ALA A 1 431 ? 27.988 19.936 -47.465 1.00 89.19 431 ALA A N 1
ATOM 3358 C CA . ALA A 1 431 ? 27.349 19.681 -46.178 1.00 89.19 431 ALA A CA 1
ATOM 3359 C C . ALA A 1 431 ? 26.054 18.871 -46.360 1.00 89.19 431 ALA A C 1
ATOM 3361 O O . ALA A 1 431 ? 25.282 19.133 -47.286 1.00 89.19 431 ALA A O 1
ATOM 3362 N N . LEU A 1 432 ? 25.736 17.990 -45.403 1.00 89.00 432 LEU A N 1
ATOM 3363 C CA . LEU A 1 432 ? 24.505 17.179 -45.392 1.00 89.00 432 LEU A CA 1
ATOM 3364 C C . LEU A 1 432 ? 23.231 18.009 -45.652 1.00 89.00 432 LEU A C 1
ATOM 3366 O O . LEU A 1 432 ? 22.331 17.602 -46.385 1.00 89.00 432 LEU A O 1
ATOM 3370 N N . LYS A 1 433 ? 23.176 19.229 -45.102 1.00 88.62 433 LYS A N 1
ATOM 3371 C CA . LYS A 1 433 ? 22.052 20.163 -45.271 1.00 88.62 433 LYS A CA 1
ATOM 3372 C C . LYS A 1 433 ? 21.810 20.562 -46.734 1.00 88.62 433 LYS A C 1
ATOM 3374 O O . LYS A 1 433 ? 20.676 20.875 -47.089 1.00 88.62 433 LYS A O 1
ATOM 3379 N N . VAL A 1 434 ? 22.848 20.599 -47.570 1.00 90.38 434 VAL A N 1
ATOM 3380 C CA . VAL A 1 434 ? 22.740 20.953 -48.995 1.00 90.38 434 VAL A CA 1
ATOM 3381 C C . VAL A 1 434 ? 22.072 19.822 -49.767 1.00 90.38 434 VAL A C 1
ATOM 3383 O O . VAL A 1 434 ? 21.093 20.074 -50.466 1.00 90.38 434 VAL A O 1
ATOM 3386 N N . VAL A 1 435 ? 22.535 18.584 -49.574 1.00 90.62 435 VAL A N 1
ATOM 3387 C CA . VAL A 1 435 ? 21.945 17.385 -50.191 1.00 90.62 435 VAL A CA 1
ATOM 3388 C C . VAL A 1 435 ? 20.485 17.234 -49.775 1.00 90.62 435 VAL A C 1
ATOM 3390 O O . VAL A 1 435 ? 19.612 17.096 -50.629 1.00 90.62 435 VAL A O 1
ATOM 3393 N N . TYR A 1 436 ? 20.196 17.391 -48.477 1.00 91.62 436 TYR A N 1
ATOM 3394 C CA . TYR A 1 436 ? 18.826 17.345 -47.967 1.00 91.62 436 TYR A CA 1
ATOM 3395 C C . TYR A 1 436 ? 17.924 18.368 -48.665 1.00 91.62 436 TYR A C 1
ATOM 3397 O O . TYR A 1 436 ? 16.831 18.027 -49.099 1.00 91.62 436 TYR A O 1
ATOM 3405 N N . LYS A 1 437 ? 18.382 19.616 -48.843 1.00 92.38 437 LYS A N 1
ATOM 3406 C CA . LYS A 1 437 ? 17.618 20.638 -49.577 1.00 92.38 437 LYS A CA 1
ATOM 3407 C C . LYS A 1 437 ? 17.379 20.249 -51.035 1.00 92.38 437 LYS A C 1
ATOM 3409 O O . LYS A 1 437 ? 16.264 20.440 -51.508 1.00 92.38 437 LYS A O 1
ATOM 3414 N N . LYS A 1 438 ? 18.389 19.719 -51.738 1.00 92.31 438 LYS A N 1
ATOM 3415 C CA . LYS A 1 438 ? 18.254 19.282 -53.139 1.00 92.31 438 LYS A CA 1
ATOM 3416 C C . LYS A 1 438 ? 17.168 18.207 -53.267 1.00 92.31 438 LYS A C 1
ATOM 3418 O O . LYS A 1 438 ? 16.225 18.392 -54.032 1.00 92.31 438 LYS A O 1
ATOM 3423 N N . LEU A 1 439 ? 17.243 17.146 -52.461 1.00 93.56 439 LEU A N 1
ATOM 3424 C CA . LEU A 1 439 ? 16.258 16.057 -52.472 1.00 93.56 439 LEU A CA 1
ATOM 3425 C C . LEU A 1 439 ? 14.871 16.522 -52.002 1.00 93.56 439 LEU A C 1
ATOM 3427 O O . LEU A 1 439 ? 13.859 16.152 -52.591 1.00 93.56 439 LEU A O 1
ATOM 3431 N N . TRP A 1 440 ? 14.813 17.390 -50.989 1.00 93.56 440 TRP A N 1
ATOM 3432 C CA . TRP A 1 440 ? 13.564 17.967 -50.488 1.00 93.56 440 TRP A CA 1
ATOM 3433 C C . TRP A 1 440 ? 12.852 18.822 -51.542 1.00 93.56 440 TRP A C 1
ATOM 3435 O O . TRP A 1 440 ? 11.627 18.795 -51.640 1.00 93.56 440 TRP A O 1
ATOM 3445 N N . ILE A 1 441 ? 13.596 19.581 -52.350 1.00 92.69 441 ILE A N 1
ATOM 3446 C CA . ILE A 1 441 ? 13.025 20.347 -53.464 1.00 92.69 441 ILE A CA 1
ATOM 3447 C C . ILE A 1 441 ? 12.450 19.396 -54.518 1.00 92.69 441 ILE A C 1
ATOM 3449 O O . ILE A 1 441 ? 11.303 19.578 -54.912 1.00 92.69 441 ILE A O 1
ATOM 3453 N N . LEU A 1 442 ? 13.193 18.358 -54.920 1.00 92.88 442 LEU A N 1
ATOM 3454 C CA . LEU A 1 442 ? 12.719 17.361 -55.893 1.00 92.88 442 LEU A CA 1
ATOM 3455 C C . LEU A 1 442 ? 11.429 16.674 -55.419 1.00 92.88 442 LEU A C 1
ATOM 3457 O O . LEU A 1 442 ? 10.478 16.545 -56.190 1.00 92.88 442 LEU A O 1
ATOM 3461 N N . LEU A 1 443 ? 11.355 16.334 -54.130 1.00 93.19 443 LEU A N 1
ATOM 3462 C CA . LEU A 1 443 ? 10.150 15.789 -53.509 1.00 93.19 443 LEU A CA 1
ATOM 3463 C C . LEU A 1 443 ? 8.964 16.766 -53.566 1.00 93.19 443 LEU A C 1
ATOM 3465 O O . LEU A 1 443 ? 7.870 16.375 -53.960 1.00 93.19 443 LEU A O 1
ATOM 3469 N N . ASN A 1 444 ? 9.160 18.041 -53.209 1.00 91.94 444 ASN A N 1
ATOM 3470 C CA . ASN A 1 444 ? 8.078 19.039 -53.229 1.00 91.94 444 ASN A CA 1
ATOM 3471 C C . ASN A 1 444 ? 7.615 19.410 -54.643 1.00 91.94 444 ASN A C 1
ATOM 3473 O O . ASN A 1 444 ? 6.463 19.798 -54.825 1.00 91.94 444 ASN A O 1
ATOM 3477 N N . LEU A 1 445 ? 8.488 19.272 -55.642 1.00 91.81 445 LEU A N 1
ATOM 3478 C CA . LEU A 1 445 ? 8.118 19.382 -57.054 1.00 91.81 445 LEU A CA 1
ATOM 3479 C C . LEU A 1 445 ? 7.298 18.172 -57.537 1.00 91.81 445 LEU A C 1
ATOM 3481 O O . LEU A 1 445 ? 6.746 18.211 -58.635 1.00 91.81 445 LEU A O 1
ATOM 3485 N N . GLY A 1 446 ? 7.174 17.124 -56.715 1.00 91.31 446 GLY A N 1
ATOM 3486 C CA . GLY A 1 446 ? 6.430 15.907 -57.019 1.00 91.31 446 GLY A CA 1
ATOM 3487 C C . GLY A 1 446 ? 7.196 14.950 -57.926 1.00 91.31 446 GLY A C 1
ATOM 3488 O O . GLY A 1 446 ? 6.574 14.303 -58.765 1.00 91.31 446 GLY A O 1
ATOM 3489 N N . CYS A 1 447 ? 8.527 14.905 -57.825 1.00 94.81 447 CYS A N 1
ATOM 3490 C CA . CYS A 1 447 ? 9.334 13.913 -58.535 1.00 94.81 447 CYS A CA 1
ATOM 3491 C C . CYS A 1 447 ? 9.197 12.531 -57.880 1.00 94.81 447 CYS A C 1
ATOM 3493 O O . CYS A 1 447 ? 9.093 12.428 -56.656 1.00 94.81 447 CYS A O 1
ATOM 3495 N N . LYS A 1 448 ? 9.273 11.478 -58.697 1.00 96.06 448 LYS A N 1
ATOM 3496 C CA . LYS A 1 448 ? 9.274 10.082 -58.254 1.00 96.06 448 LYS A CA 1
ATOM 3497 C C . LYS A 1 448 ? 10.697 9.567 -58.103 1.00 96.06 448 LYS A C 1
ATOM 3499 O O . LYS A 1 448 ? 11.501 9.706 -59.021 1.00 96.06 448 LYS A O 1
ATOM 3504 N N . PHE A 1 449 ? 10.982 8.940 -56.972 1.00 96.81 449 PHE A N 1
ATOM 3505 C CA . PHE A 1 449 ? 12.283 8.381 -56.631 1.00 96.81 449 PHE A CA 1
ATOM 3506 C C . PHE A 1 449 ? 12.327 6.905 -57.016 1.00 96.81 449 PHE A C 1
ATOM 3508 O O . PHE A 1 449 ? 11.616 6.088 -56.434 1.00 96.81 449 PHE A O 1
ATOM 3515 N N . LEU A 1 450 ? 13.154 6.590 -58.006 1.00 97.06 450 LEU A N 1
ATOM 3516 C CA . LEU A 1 450 ? 13.434 5.252 -58.503 1.00 97.06 450 LEU A CA 1
ATOM 3517 C C . LEU A 1 450 ? 14.742 4.725 -57.902 1.00 97.06 450 LEU A C 1
ATOM 3519 O O . LEU A 1 450 ? 15.712 5.467 -57.819 1.00 97.06 450 LEU A O 1
ATOM 3523 N N . GLY A 1 451 ? 14.797 3.457 -57.506 1.00 95.94 451 GLY A N 1
ATOM 3524 C CA . GLY A 1 451 ? 16.017 2.858 -56.958 1.00 95.94 451 GLY A CA 1
ATOM 3525 C C . GLY A 1 451 ? 15.843 1.386 -56.602 1.00 95.94 451 GLY A C 1
ATOM 3526 O O . GLY A 1 451 ? 14.913 0.731 -57.086 1.00 95.94 451 GLY A O 1
ATOM 3527 N N . HIS A 1 452 ? 16.736 0.858 -55.768 1.00 94.06 452 HIS A N 1
ATOM 3528 C CA . HIS A 1 452 ? 16.707 -0.532 -55.317 1.00 94.06 452 HIS A CA 1
ATOM 3529 C C . HIS A 1 452 ? 16.962 -0.623 -53.809 1.00 94.06 452 HIS A C 1
ATOM 3531 O O . HIS A 1 452 ? 18.079 -0.421 -53.358 1.00 94.06 452 HIS A O 1
ATOM 3537 N N . GLY A 1 453 ? 15.937 -0.945 -53.018 1.00 92.19 453 GLY A N 1
ATOM 3538 C CA . GLY A 1 453 ? 16.064 -1.026 -51.560 1.00 92.19 453 GLY A CA 1
ATOM 3539 C C . GLY A 1 453 ? 16.002 0.325 -50.835 1.00 92.19 453 GLY A C 1
ATOM 3540 O O . GLY A 1 453 ? 16.514 0.445 -49.720 1.00 92.19 453 GLY A O 1
ATOM 3541 N N . LEU A 1 454 ? 15.280 1.302 -51.394 1.00 93.06 454 LEU A N 1
ATOM 3542 C CA . LEU A 1 454 ? 15.262 2.715 -50.975 1.00 93.06 454 LEU A CA 1
ATOM 3543 C C . LEU A 1 454 ? 14.821 2.971 -49.525 1.00 93.06 454 LEU A C 1
ATOM 3545 O O . LEU A 1 454 ? 15.007 4.056 -48.969 1.00 93.06 454 LEU A O 1
ATOM 3549 N N . LYS A 1 455 ? 14.210 1.979 -48.872 1.00 89.69 455 LYS A N 1
ATOM 3550 C CA . LYS A 1 455 ? 13.753 2.089 -47.482 1.00 89.69 455 LYS A CA 1
ATOM 3551 C C . LYS A 1 455 ? 14.896 2.417 -46.517 1.00 89.69 455 LYS A C 1
ATOM 3553 O O . LYS A 1 455 ? 14.683 3.184 -45.574 1.00 89.69 455 LYS A O 1
ATOM 3558 N N . GLN A 1 456 ? 16.066 1.809 -46.709 1.00 86.81 456 GLN A N 1
ATOM 3559 C CA . GLN A 1 456 ? 17.219 2.070 -45.849 1.00 86.81 456 GLN A CA 1
ATOM 3560 C C . GLN A 1 456 ? 17.833 3.436 -46.169 1.00 86.81 456 GLN A C 1
ATOM 3562 O O . GLN A 1 456 ? 18.103 4.204 -45.245 1.00 86.81 456 GLN A O 1
ATOM 3567 N N . ASP A 1 457 ? 17.928 3.780 -47.450 1.00 90.38 457 ASP A N 1
ATOM 3568 C CA . ASP A 1 457 ? 18.443 5.066 -47.926 1.00 90.38 457 ASP A CA 1
ATOM 3569 C C . ASP A 1 457 ? 17.653 6.232 -47.335 1.00 90.38 457 ASP A C 1
ATOM 3571 O O . ASP A 1 457 ? 18.214 7.129 -46.708 1.00 90.38 457 ASP A O 1
ATOM 3575 N N . PHE A 1 458 ? 16.321 6.179 -47.405 1.00 92.81 458 PHE A N 1
ATOM 3576 C CA . PHE A 1 458 ? 15.446 7.207 -46.833 1.00 92.81 458 PHE A CA 1
ATOM 3577 C C . PHE A 1 458 ? 15.554 7.314 -45.311 1.00 92.81 458 PHE A C 1
ATOM 3579 O O . PHE A 1 458 ? 15.440 8.409 -44.752 1.00 92.81 458 PHE A O 1
ATOM 3586 N N . ARG A 1 459 ? 15.815 6.192 -44.629 1.00 89.12 459 ARG A N 1
ATOM 3587 C CA . ARG A 1 459 ? 16.038 6.173 -43.181 1.00 89.12 459 ARG A CA 1
ATOM 3588 C C . ARG A 1 459 ? 17.343 6.875 -42.810 1.00 89.12 459 ARG A C 1
ATOM 3590 O O . ARG A 1 459 ? 17.340 7.648 -41.856 1.00 89.12 459 ARG A O 1
ATOM 3597 N N . VAL A 1 460 ? 18.428 6.630 -43.546 1.00 87.69 460 VAL A N 1
ATOM 3598 C CA . VAL A 1 460 ? 19.736 7.269 -43.308 1.00 87.69 460 VAL A CA 1
ATOM 3599 C C . VAL A 1 460 ? 19.713 8.744 -43.724 1.00 87.69 460 VAL A C 1
ATOM 3601 O O . VAL A 1 460 ? 20.205 9.598 -42.987 1.00 87.69 460 VAL A O 1
ATOM 3604 N N . LEU A 1 461 ? 19.061 9.067 -44.844 1.00 87.94 461 LEU A N 1
ATOM 3605 C CA . LEU A 1 461 ? 18.795 10.438 -45.300 1.00 87.94 461 LEU A CA 1
ATOM 3606 C C . LEU A 1 461 ? 17.876 11.227 -44.357 1.00 87.94 461 LEU A C 1
ATOM 3608 O O . LEU A 1 461 ? 17.812 12.455 -44.449 1.00 87.94 461 LEU A O 1
ATOM 3612 N N . ASN A 1 462 ? 17.158 10.532 -43.469 1.00 88.69 462 ASN A N 1
ATOM 3613 C CA . ASN A 1 462 ? 16.149 11.090 -42.577 1.00 88.69 462 ASN A CA 1
ATOM 3614 C C . ASN A 1 462 ? 15.072 11.893 -43.334 1.00 88.69 462 ASN A C 1
ATOM 3616 O O . ASN A 1 462 ? 14.683 12.989 -42.925 1.00 88.69 462 ASN A O 1
ATOM 3620 N N . ILE A 1 463 ? 14.601 11.348 -44.460 1.00 88.38 463 ILE A N 1
ATOM 3621 C CA . ILE A 1 463 ? 13.535 11.927 -45.283 1.00 88.38 463 ILE A CA 1
ATOM 3622 C C . ILE A 1 463 ? 12.370 10.941 -45.385 1.00 88.38 463 ILE A C 1
ATOM 3624 O O . ILE A 1 463 ? 12.561 9.748 -45.600 1.00 88.38 463 ILE A O 1
ATOM 3628 N N . HIS A 1 464 ? 11.140 11.430 -45.218 1.00 91.00 464 HIS A N 1
ATOM 3629 C CA . HIS A 1 464 ? 9.945 10.607 -45.384 1.00 91.00 464 HIS A CA 1
ATOM 3630 C C . HIS A 1 464 ? 9.286 10.907 -46.727 1.00 91.00 464 HIS A C 1
ATOM 3632 O O . HIS A 1 464 ? 8.693 11.971 -46.905 1.00 91.00 464 HIS A O 1
ATOM 3638 N N . ILE A 1 465 ? 9.391 9.963 -47.661 1.00 90.88 465 ILE A N 1
ATOM 3639 C CA . ILE A 1 465 ? 8.809 10.084 -48.998 1.00 90.88 465 ILE A CA 1
ATOM 3640 C C . ILE A 1 465 ? 7.498 9.283 -49.043 1.00 90.88 465 ILE A C 1
ATOM 3642 O O . ILE A 1 465 ? 7.480 8.119 -48.626 1.00 90.88 465 ILE A O 1
ATOM 3646 N N . PRO A 1 466 ? 6.383 9.877 -49.513 1.00 92.69 466 PRO A N 1
ATOM 3647 C CA . PRO A 1 466 ? 5.124 9.163 -49.681 1.00 92.69 466 PRO A CA 1
ATOM 3648 C C . PRO A 1 466 ? 5.289 7.962 -50.611 1.00 92.69 466 PRO A C 1
ATOM 3650 O O . PRO A 1 466 ? 5.908 8.075 -51.664 1.00 92.69 466 PRO A O 1
ATOM 3653 N N . LYS A 1 467 ? 4.660 6.831 -50.274 1.00 89.88 467 LYS A N 1
ATOM 3654 C CA . LYS A 1 467 ? 4.750 5.594 -51.073 1.00 89.88 467 LYS A CA 1
ATOM 3655 C C . LYS A 1 467 ? 4.346 5.772 -52.543 1.00 89.88 467 LYS A C 1
ATOM 3657 O O . LYS A 1 467 ? 4.828 5.026 -53.380 1.00 89.88 467 LYS A O 1
ATOM 3662 N N . SER A 1 468 ? 3.479 6.739 -52.861 1.00 91.56 468 SER A N 1
ATOM 3663 C CA . SER A 1 468 ? 3.069 7.042 -54.242 1.00 91.56 468 SER A CA 1
ATOM 3664 C C . SER A 1 468 ? 4.197 7.604 -55.112 1.00 91.56 468 SER A C 1
ATOM 3666 O O . SER A 1 468 ? 4.130 7.492 -56.335 1.00 91.56 468 SER A O 1
ATOM 3668 N N . GLU A 1 469 ? 5.213 8.202 -54.487 1.00 93.00 469 GLU A N 1
ATOM 3669 C CA . GLU A 1 469 ? 6.368 8.808 -55.152 1.00 93.00 469 GLU A CA 1
ATOM 3670 C C . GLU A 1 469 ? 7.620 7.920 -55.075 1.00 93.00 469 GLU A C 1
ATOM 3672 O O . GLU A 1 469 ? 8.698 8.352 -55.469 1.00 93.00 469 GLU A O 1
ATOM 3677 N N . VAL A 1 470 ? 7.498 6.686 -54.570 1.00 95.94 470 VAL A N 1
ATOM 3678 C CA . VAL A 1 470 ? 8.598 5.715 -54.500 1.00 95.94 470 VAL A CA 1
ATOM 3679 C C . VAL A 1 470 ? 8.373 4.624 -55.537 1.00 95.94 470 VAL A C 1
ATOM 3681 O O . VAL A 1 470 ? 7.328 3.977 -55.554 1.00 95.94 470 VAL A O 1
ATOM 3684 N N . ILE A 1 471 ? 9.375 4.402 -56.377 1.00 95.81 471 ILE A N 1
ATOM 3685 C CA . ILE A 1 471 ? 9.448 3.290 -57.316 1.00 95.81 471 ILE A CA 1
ATOM 3686 C C . ILE A 1 471 ? 10.645 2.439 -56.888 1.00 95.81 471 ILE A C 1
ATOM 3688 O O . ILE A 1 471 ? 11.783 2.722 -57.244 1.00 95.81 471 ILE A O 1
ATOM 3692 N N . ASP A 1 472 ? 10.405 1.412 -56.079 1.00 95.44 472 ASP A N 1
ATOM 3693 C CA . ASP A 1 472 ? 11.478 0.544 -55.596 1.00 95.44 472 ASP A CA 1
ATOM 3694 C C . ASP A 1 472 ? 11.519 -0.758 -56.404 1.00 95.44 472 ASP A C 1
ATOM 3696 O O . ASP A 1 472 ? 10.613 -1.588 -56.319 1.00 95.44 472 ASP A O 1
ATOM 3700 N N . THR A 1 473 ? 12.578 -0.948 -57.193 1.00 94.38 473 THR A N 1
ATOM 3701 C CA . THR A 1 473 ? 12.746 -2.139 -58.041 1.00 94.38 473 THR A CA 1
ATOM 3702 C C . THR A 1 473 ? 12.795 -3.434 -57.233 1.00 94.38 473 THR A C 1
ATOM 3704 O O . THR A 1 473 ? 12.376 -4.473 -57.742 1.00 94.38 473 THR A O 1
ATOM 3707 N N . ILE A 1 474 ? 13.225 -3.386 -55.965 1.00 92.50 474 ILE A N 1
ATOM 3708 C CA . ILE A 1 474 ? 13.221 -4.567 -55.095 1.00 92.50 474 ILE A CA 1
ATOM 3709 C C . ILE A 1 474 ? 11.796 -5.038 -54.786 1.00 92.50 474 ILE A C 1
ATOM 3711 O O . ILE A 1 474 ? 11.572 -6.232 -54.617 1.00 92.50 474 ILE A O 1
ATOM 3715 N N . ASP A 1 475 ? 10.845 -4.102 -54.711 1.00 90.75 475 ASP A N 1
ATOM 3716 C CA . ASP A 1 475 ? 9.437 -4.378 -54.445 1.00 90.75 475 ASP A CA 1
ATOM 3717 C C . ASP A 1 475 ? 8.699 -4.722 -55.752 1.00 90.75 475 ASP A C 1
ATOM 3719 O O . ASP A 1 475 ? 7.770 -5.526 -55.725 1.00 90.75 475 ASP A O 1
ATOM 3723 N N . LEU A 1 476 ? 9.134 -4.181 -56.900 1.00 91.56 476 LEU A N 1
ATOM 3724 C CA . LEU A 1 476 ? 8.567 -4.501 -58.220 1.00 91.56 476 LEU A CA 1
ATOM 3725 C C . LEU A 1 476 ? 8.822 -5.954 -58.649 1.00 91.56 476 LEU A C 1
ATOM 3727 O O . LEU A 1 476 ? 7.932 -6.592 -59.203 1.00 91.56 476 LEU A O 1
ATOM 3731 N N . PHE A 1 477 ? 10.018 -6.488 -58.386 1.00 90.12 477 PHE A N 1
ATOM 3732 C CA . PHE A 1 477 ? 10.372 -7.881 -58.699 1.00 90.12 477 PHE A CA 1
ATOM 3733 C C . PHE A 1 477 ? 10.124 -8.852 -57.529 1.00 90.12 477 PHE A C 1
ATOM 3735 O O . PHE A 1 477 ? 10.555 -10.004 -57.580 1.00 90.12 477 PHE A O 1
ATOM 3742 N N . TYR A 1 478 ? 9.446 -8.412 -56.463 1.00 90.62 478 TYR A N 1
ATOM 3743 C CA . TYR A 1 478 ? 9.167 -9.244 -55.295 1.00 90.62 478 TYR A CA 1
ATOM 3744 C C . TYR A 1 478 ? 7.942 -10.141 -55.501 1.00 90.62 478 TYR A C 1
ATOM 3746 O O . TYR A 1 478 ? 6.843 -9.668 -55.784 1.00 90.62 478 TYR A O 1
ATOM 3754 N N . SER A 1 479 ? 8.106 -11.441 -55.244 1.00 85.06 479 SER A N 1
ATOM 3755 C CA . SER A 1 479 ? 7.009 -12.413 -55.250 1.00 85.06 479 SER A CA 1
ATOM 3756 C C . SER A 1 479 ? 6.648 -12.865 -53.830 1.00 85.06 479 SER A C 1
ATOM 3758 O O . SER A 1 479 ? 7.455 -13.482 -53.126 1.00 85.06 479 SER A O 1
ATOM 3760 N N . ALA A 1 480 ? 5.404 -12.608 -53.409 1.00 80.12 480 ALA A N 1
ATOM 3761 C CA . ALA A 1 480 ? 4.912 -12.979 -52.078 1.00 80.12 480 ALA A CA 1
ATOM 3762 C C . ALA A 1 480 ? 4.898 -14.500 -51.832 1.00 80.12 480 ALA A C 1
ATOM 3764 O O . ALA A 1 480 ? 4.991 -14.927 -50.684 1.00 80.12 480 ALA A O 1
ATOM 3765 N N . SER A 1 481 ? 4.826 -15.318 -52.887 1.00 80.12 481 SER A N 1
ATOM 3766 C CA . SER A 1 481 ? 4.887 -16.781 -52.783 1.00 80.12 481 SER A CA 1
ATOM 3767 C C . SER A 1 481 ? 6.294 -17.313 -52.489 1.00 80.12 481 SER A C 1
ATOM 3769 O O . SER A 1 481 ? 6.423 -18.432 -51.998 1.00 80.12 481 SER A O 1
ATOM 3771 N N . HIS A 1 482 ? 7.342 -16.525 -52.754 1.00 78.31 482 HIS A N 1
ATOM 3772 C CA . HIS A 1 482 ? 8.740 -16.932 -52.581 1.00 78.31 482 HIS A CA 1
ATOM 3773 C C . HIS A 1 482 ? 9.428 -16.276 -51.370 1.00 78.31 482 HIS A C 1
ATOM 3775 O O . HIS A 1 482 ? 10.509 -16.718 -50.987 1.00 78.31 482 HIS A O 1
ATOM 3781 N N . LEU A 1 483 ? 8.814 -15.249 -50.758 1.00 80.62 483 LEU A N 1
ATOM 3782 C CA . LEU A 1 483 ? 9.255 -14.576 -49.520 1.00 80.62 483 LEU A CA 1
ATOM 3783 C C . LEU A 1 483 ? 10.734 -14.120 -49.507 1.00 80.62 483 LEU A C 1
ATOM 3785 O O . LEU A 1 483 ? 11.327 -13.969 -48.440 1.00 80.62 483 LEU A O 1
ATOM 3789 N N . ARG A 1 484 ? 11.340 -13.868 -50.676 1.00 84.50 484 ARG A N 1
ATOM 3790 C CA . ARG A 1 484 ? 12.750 -13.463 -50.807 1.00 84.50 484 ARG A CA 1
ATOM 3791 C C . ARG A 1 484 ? 12.888 -12.218 -51.668 1.00 84.50 484 ARG A C 1
ATOM 3793 O O . ARG A 1 484 ? 12.399 -12.197 -52.792 1.00 84.50 484 ARG A O 1
ATOM 3800 N N . ARG A 1 485 ? 13.585 -11.201 -51.163 1.00 87.94 485 ARG A N 1
ATOM 3801 C CA . ARG A 1 485 ? 13.994 -10.025 -51.946 1.00 87.94 485 ARG A CA 1
ATOM 3802 C C . ARG A 1 485 ? 15.262 -10.355 -52.739 1.00 87.94 485 ARG A C 1
ATOM 3804 O O . ARG A 1 485 ? 16.131 -11.055 -52.227 1.00 87.94 485 ARG A O 1
ATOM 3811 N N . LEU A 1 486 ? 15.330 -9.901 -53.985 1.00 89.62 486 LEU A N 1
ATOM 3812 C CA . LEU A 1 486 ? 16.433 -10.183 -54.908 1.00 89.62 486 LEU A CA 1
ATOM 3813 C C . LEU A 1 486 ? 17.411 -9.008 -54.914 1.00 89.62 486 LEU A C 1
ATOM 3815 O O . LEU A 1 486 ? 16.962 -7.867 -54.898 1.00 89.62 486 LEU A O 1
ATOM 3819 N N . SER A 1 487 ? 18.718 -9.279 -54.938 1.00 90.19 487 SER A N 1
ATOM 3820 C CA . SER A 1 487 ? 19.739 -8.228 -54.985 1.00 90.19 487 SER A CA 1
ATOM 3821 C C . SER A 1 487 ? 19.834 -7.584 -56.369 1.00 90.19 487 SER A C 1
ATOM 3823 O O . SER A 1 487 ? 19.547 -8.219 -57.391 1.00 90.19 487 SER A O 1
ATOM 3825 N N . LEU A 1 488 ? 20.298 -6.332 -56.404 1.00 91.06 488 LEU A N 1
ATOM 3826 C CA . LEU A 1 488 ? 20.511 -5.590 -57.645 1.00 91.06 488 LEU A CA 1
ATOM 3827 C C . LEU A 1 488 ? 21.482 -6.323 -58.580 1.00 91.06 488 LEU A C 1
ATOM 3829 O O . LEU A 1 488 ? 21.181 -6.492 -59.759 1.00 91.06 488 LEU A O 1
ATOM 3833 N N . SER A 1 489 ? 22.602 -6.827 -58.050 1.00 88.81 489 SER A N 1
ATOM 3834 C CA . SER A 1 489 ? 23.623 -7.544 -58.826 1.00 88.81 489 SER A CA 1
ATOM 3835 C C . SER A 1 489 ? 23.112 -8.839 -59.452 1.00 88.81 489 SER A C 1
ATOM 3837 O O . SER A 1 489 ? 23.438 -9.138 -60.603 1.00 88.81 489 SER A O 1
ATOM 3839 N N . PHE A 1 490 ? 22.267 -9.596 -58.744 1.00 90.06 490 PHE A N 1
ATOM 3840 C CA . PHE A 1 490 ? 21.632 -10.787 -59.306 1.00 90.06 490 PHE A CA 1
ATOM 3841 C C . PHE A 1 490 ? 20.654 -10.421 -60.426 1.00 90.06 490 PHE A C 1
ATOM 3843 O O . PHE A 1 490 ? 20.709 -11.015 -61.502 1.00 90.06 490 PHE A O 1
ATOM 3850 N N . LEU A 1 491 ? 19.790 -9.425 -60.204 1.00 91.06 491 LEU A N 1
ATOM 3851 C CA . LEU A 1 491 ? 18.825 -8.979 -61.211 1.00 91.06 491 LEU A CA 1
ATOM 3852 C C . LEU A 1 491 ? 19.516 -8.416 -62.458 1.00 91.06 491 LEU A C 1
ATOM 3854 O O . LEU A 1 491 ? 19.109 -8.740 -63.572 1.00 91.06 491 LEU A O 1
ATOM 3858 N N . ALA A 1 492 ? 20.582 -7.634 -62.289 1.00 91.75 492 ALA A N 1
ATOM 3859 C CA . ALA A 1 492 ? 21.378 -7.103 -63.390 1.00 91.75 492 ALA A CA 1
ATOM 3860 C C . ALA A 1 492 ? 22.017 -8.227 -64.221 1.00 91.75 492 ALA A C 1
ATOM 3862 O O . ALA A 1 492 ? 21.834 -8.287 -65.438 1.00 91.75 492 ALA A O 1
ATOM 3863 N N . SER A 1 493 ? 22.672 -9.188 -63.565 1.00 89.62 493 SER A N 1
ATOM 3864 C CA . SER A 1 493 ? 23.315 -10.312 -64.251 1.00 89.62 493 SER A CA 1
ATOM 3865 C C . SER A 1 493 ? 22.294 -11.233 -64.933 1.00 89.62 493 SER A C 1
ATOM 3867 O O . SER A 1 493 ? 22.492 -11.677 -66.066 1.00 89.62 493 SER A O 1
ATOM 3869 N N . TYR A 1 494 ? 21.154 -11.492 -64.288 1.00 89.75 494 TYR A N 1
ATOM 3870 C CA . TYR A 1 494 ? 20.140 -12.396 -64.823 1.00 89.75 494 TYR A CA 1
ATOM 3871 C C . TYR A 1 494 ? 19.320 -11.765 -65.960 1.00 89.75 494 TYR A C 1
ATOM 3873 O O . TYR A 1 494 ? 19.184 -12.393 -67.016 1.00 89.75 494 TYR A O 1
ATOM 3881 N N . LEU A 1 495 ? 18.802 -10.544 -65.773 1.00 91.19 495 LEU A N 1
ATOM 3882 C CA . LEU A 1 495 ? 17.889 -9.882 -66.716 1.00 91.19 495 LEU A CA 1
ATOM 3883 C C . LEU A 1 495 ? 18.596 -9.017 -67.757 1.00 91.19 495 LEU A C 1
ATOM 3885 O O . LEU A 1 495 ? 18.186 -9.018 -68.916 1.00 91.19 495 LEU A O 1
ATOM 3889 N N . LEU A 1 496 ? 19.626 -8.274 -67.353 1.00 90.69 496 LEU A N 1
ATOM 3890 C CA . LEU A 1 496 ? 20.333 -7.340 -68.234 1.00 90.69 496 LEU A CA 1
ATOM 3891 C C . LEU A 1 496 ? 21.581 -7.968 -68.866 1.00 90.69 496 LEU A C 1
ATOM 3893 O O . LEU A 1 496 ? 22.088 -7.436 -69.847 1.00 90.69 496 LEU A O 1
ATOM 3897 N N . LYS A 1 497 ? 22.045 -9.114 -68.343 1.00 90.19 497 LYS A N 1
ATOM 3898 C CA . LYS A 1 497 ? 23.323 -9.754 -68.711 1.00 90.19 497 LYS A CA 1
ATOM 3899 C C . LYS A 1 497 ? 24.527 -8.836 -68.475 1.00 90.19 497 LYS A C 1
ATOM 3901 O O . LYS A 1 497 ? 25.531 -8.937 -69.173 1.00 90.19 497 LYS A O 1
ATOM 3906 N N . GLU A 1 498 ? 24.416 -7.961 -67.479 1.00 88.38 498 GLU A N 1
ATOM 3907 C CA . GLU A 1 498 ? 25.460 -7.021 -67.077 1.00 88.38 498 GLU A CA 1
ATOM 3908 C C . GLU A 1 498 ? 26.039 -7.434 -65.720 1.00 88.38 498 GLU A C 1
ATOM 3910 O O . GLU A 1 498 ? 25.302 -7.773 -64.791 1.00 88.38 498 GLU A O 1
ATOM 3915 N N . ASP A 1 499 ? 27.364 -7.397 -65.600 1.00 84.88 499 ASP A N 1
ATOM 3916 C CA . ASP A 1 499 ? 28.064 -7.637 -64.342 1.00 84.88 499 ASP A CA 1
ATOM 3917 C C . ASP A 1 499 ? 28.369 -6.295 -63.666 1.00 84.88 499 ASP A C 1
ATOM 3919 O O . ASP A 1 499 ? 29.317 -5.612 -64.045 1.00 84.88 499 ASP A O 1
ATOM 3923 N N . ILE A 1 500 ? 27.573 -5.943 -62.656 1.00 85.12 500 ILE A N 1
ATOM 3924 C CA . ILE A 1 500 ? 27.758 -4.739 -61.827 1.00 85.12 500 ILE A CA 1
ATOM 3925 C C . ILE A 1 500 ? 28.430 -5.080 -60.491 1.00 85.12 500 ILE A C 1
ATOM 3927 O O . ILE A 1 500 ? 28.522 -6.261 -60.125 1.00 85.12 500 ILE A O 1
ATOM 3931 N N . GLN A 1 501 ? 28.865 -4.055 -59.748 1.00 80.19 501 GLN A N 1
ATOM 3932 C CA . GLN A 1 501 ? 29.439 -4.198 -58.397 1.00 80.19 501 GLN A CA 1
ATOM 3933 C C . GLN A 1 501 ? 30.668 -5.134 -58.365 1.00 80.19 501 GLN A C 1
ATOM 3935 O O . GLN A 1 501 ? 30.892 -5.900 -57.427 1.00 80.19 501 GLN A O 1
ATOM 3940 N N . VAL A 1 502 ? 31.483 -5.114 -59.429 1.00 77.94 502 VAL A N 1
ATOM 3941 C CA . VAL A 1 502 ? 32.708 -5.925 -59.532 1.00 77.94 502 VAL A CA 1
ATOM 3942 C C . VAL A 1 502 ? 33.872 -5.180 -58.868 1.00 77.94 502 VAL A C 1
ATOM 3944 O O . VAL A 1 502 ? 34.577 -4.397 -59.509 1.00 77.94 502 VAL A O 1
ATOM 3947 N N . GLY A 1 503 ? 34.090 -5.442 -57.578 1.00 76.62 503 GLY A N 1
ATOM 3948 C CA . GLY A 1 503 ? 35.142 -4.823 -56.767 1.00 76.62 503 GLY A CA 1
ATOM 3949 C C . GLY A 1 503 ? 34.570 -3.856 -55.731 1.00 76.62 503 GLY A C 1
ATOM 3950 O O . GLY A 1 503 ? 34.116 -4.293 -54.683 1.00 76.62 503 GLY A O 1
ATOM 3951 N N . THR A 1 504 ? 34.622 -2.551 -56.004 1.00 79.62 504 THR A N 1
ATOM 3952 C CA . THR A 1 504 ? 34.008 -1.512 -55.156 1.00 79.62 504 THR A CA 1
ATOM 3953 C C . THR A 1 504 ? 32.717 -1.015 -55.786 1.00 79.62 504 THR A C 1
ATOM 3955 O O . THR A 1 504 ? 32.685 -0.821 -57.001 1.00 79.62 504 THR A O 1
ATOM 3958 N N . HIS A 1 505 ? 31.695 -0.762 -54.973 1.00 83.38 505 HIS A N 1
ATOM 3959 C CA . HIS A 1 505 ? 30.427 -0.212 -55.448 1.00 83.38 505 HIS A CA 1
ATOM 3960 C C . HIS A 1 505 ? 30.591 1.208 -56.012 1.00 83.38 505 HIS A C 1
ATOM 3962 O O . HIS A 1 505 ? 31.376 2.011 -55.497 1.00 83.38 505 HIS A O 1
ATOM 3968 N N . ASP A 1 506 ? 29.846 1.506 -57.077 1.00 89.06 506 ASP A N 1
ATOM 3969 C CA . ASP A 1 506 ? 29.691 2.856 -57.607 1.00 89.06 506 ASP A CA 1
ATOM 3970 C C . ASP A 1 506 ? 28.210 3.227 -57.666 1.00 89.06 506 ASP A C 1
ATOM 3972 O O . ASP A 1 506 ? 27.450 2.757 -58.509 1.00 89.06 506 ASP A O 1
ATOM 3976 N N . SER A 1 507 ? 27.828 4.157 -56.800 1.00 91.31 507 SER A N 1
ATOM 3977 C CA . SER A 1 507 ? 26.457 4.637 -56.661 1.00 91.31 507 SER A CA 1
ATOM 3978 C C . SER A 1 507 ? 25.823 5.151 -57.971 1.00 91.31 507 SER A C 1
ATOM 3980 O O . SER A 1 507 ? 24.617 5.022 -58.193 1.00 91.31 507 SER A O 1
ATOM 3982 N N . ILE A 1 508 ? 26.616 5.693 -58.908 1.00 92.81 508 ILE A N 1
ATOM 3983 C CA . ILE A 1 508 ? 26.099 6.104 -60.229 1.00 92.81 508 ILE A CA 1
ATOM 3984 C C . ILE A 1 508 ? 25.740 4.882 -61.090 1.00 92.81 508 ILE A C 1
ATOM 3986 O O . ILE A 1 508 ? 24.713 4.897 -61.778 1.00 92.81 508 ILE A O 1
ATOM 3990 N N . GLU A 1 509 ? 26.587 3.849 -61.091 1.00 92.88 509 GLU A N 1
ATOM 3991 C CA . GLU A 1 509 ? 26.341 2.583 -61.790 1.00 92.88 509 GLU A CA 1
ATOM 3992 C C . GLU A 1 509 ? 25.074 1.909 -61.252 1.00 92.88 509 GLU A C 1
ATOM 3994 O O . GLU A 1 509 ? 24.217 1.487 -62.035 1.00 92.88 509 GLU A O 1
ATOM 3999 N N . ASP A 1 510 ? 24.899 1.902 -59.933 1.00 93.38 510 ASP A N 1
ATOM 4000 C CA . ASP A 1 510 ? 23.760 1.267 -59.275 1.00 93.38 510 ASP A CA 1
ATOM 4001 C C . ASP A 1 510 ? 22.442 2.003 -59.571 1.00 93.38 510 ASP A C 1
ATOM 4003 O O . ASP A 1 510 ? 21.466 1.378 -60.006 1.00 93.38 510 ASP A O 1
ATOM 4007 N N . ALA A 1 511 ? 22.422 3.341 -59.497 1.00 94.25 511 ALA A N 1
ATOM 4008 C CA . ALA A 1 511 ? 21.258 4.143 -59.891 1.00 94.25 511 ALA A CA 1
ATOM 4009 C C . ALA A 1 511 ? 20.871 3.937 -61.372 1.00 94.25 511 ALA A C 1
ATOM 4011 O O . ALA A 1 511 ? 19.688 3.831 -61.716 1.00 94.25 511 ALA A O 1
ATOM 4012 N N . ARG A 1 512 ? 21.860 3.843 -62.273 1.00 94.94 512 ARG A N 1
ATOM 4013 C CA . ARG A 1 512 ? 21.632 3.536 -63.698 1.00 94.94 512 ARG A CA 1
ATOM 4014 C C . ARG A 1 512 ? 21.077 2.135 -63.895 1.00 94.94 512 ARG A C 1
ATOM 4016 O O . ARG A 1 512 ? 20.207 1.931 -64.741 1.00 94.94 512 ARG A O 1
ATOM 4023 N N . THR A 1 513 ? 21.568 1.171 -63.131 1.00 94.75 513 THR A N 1
ATOM 4024 C CA . THR A 1 513 ? 21.135 -0.217 -63.258 1.00 94.75 513 THR A CA 1
ATOM 4025 C C . THR A 1 513 ? 19.711 -0.398 -62.743 1.00 94.75 513 THR A C 1
ATOM 4027 O O . THR A 1 513 ? 18.901 -1.042 -63.411 1.00 94.75 513 THR A O 1
ATOM 4030 N N . ALA A 1 514 ? 19.344 0.271 -61.646 1.00 95.50 514 ALA A N 1
ATOM 4031 C CA . ALA A 1 514 ? 17.958 0.347 -61.188 1.00 95.50 514 ALA A CA 1
ATOM 4032 C C . ALA A 1 514 ? 17.030 0.955 -62.260 1.00 95.50 514 ALA A C 1
ATOM 4034 O O . ALA A 1 514 ? 15.931 0.444 -62.490 1.00 95.50 514 ALA A O 1
ATOM 4035 N N . LEU A 1 515 ? 17.488 1.985 -62.985 1.00 95.62 515 LEU A N 1
ATOM 4036 C CA . LEU A 1 515 ? 16.757 2.542 -64.129 1.00 95.62 515 LEU A CA 1
ATOM 4037 C C . LEU A 1 515 ? 16.560 1.520 -65.260 1.00 95.62 515 LEU A C 1
ATOM 4039 O O . LEU A 1 515 ? 15.438 1.354 -65.745 1.00 95.62 515 LEU A O 1
ATOM 4043 N N . LYS A 1 516 ? 17.614 0.800 -65.660 1.00 95.38 516 LYS A N 1
ATOM 4044 C CA . LYS A 1 516 ? 17.514 -0.256 -66.682 1.00 95.38 516 LYS A CA 1
ATOM 4045 C C . LYS A 1 516 ? 16.549 -1.369 -66.261 1.00 95.38 516 LYS A C 1
ATOM 4047 O O . LYS A 1 516 ? 15.735 -1.810 -67.070 1.00 95.38 516 LYS A O 1
ATOM 4052 N N . LEU A 1 517 ? 16.592 -1.789 -64.996 1.00 95.50 517 LEU A N 1
ATOM 4053 C CA . LEU A 1 517 ? 15.676 -2.796 -64.453 1.00 95.50 517 LEU A CA 1
ATOM 4054 C C . LEU A 1 517 ? 14.225 -2.321 -64.452 1.00 95.50 517 LEU A C 1
ATOM 4056 O O . LEU A 1 517 ? 13.337 -3.086 -64.818 1.00 95.50 517 LEU A O 1
ATOM 4060 N N . TYR A 1 518 ? 13.977 -1.063 -64.094 1.00 95.88 518 TYR A N 1
ATOM 4061 C CA . TYR A 1 518 ? 12.637 -0.488 -64.164 1.00 95.88 518 TYR A CA 1
ATOM 4062 C C . TYR A 1 518 ? 12.099 -0.455 -65.596 1.00 95.88 518 TYR A C 1
ATOM 4064 O O . TYR A 1 518 ? 10.949 -0.814 -65.832 1.00 95.88 518 TYR A O 1
ATOM 4072 N N . LYS A 1 519 ? 12.937 -0.115 -66.580 1.00 94.81 519 LYS A N 1
ATOM 4073 C CA . LYS A 1 519 ? 12.551 -0.210 -67.994 1.00 94.81 519 LYS A CA 1
ATOM 4074 C C . LYS A 1 519 ? 12.235 -1.641 -68.416 1.00 94.81 519 LYS A C 1
ATOM 4076 O O . LYS A 1 519 ? 11.240 -1.860 -69.098 1.00 94.81 519 LYS A O 1
ATOM 4081 N N . LYS A 1 520 ? 13.034 -2.616 -67.972 1.00 94.25 520 LYS A N 1
ATOM 4082 C CA . LYS A 1 520 ? 12.777 -4.038 -68.239 1.00 94.25 520 LYS A CA 1
ATOM 4083 C C . LYS A 1 520 ? 11.466 -4.512 -67.605 1.00 94.25 520 LYS A C 1
ATOM 4085 O O . LYS A 1 520 ? 10.723 -5.268 -68.219 1.00 94.25 520 LYS A O 1
ATOM 4090 N N . TYR A 1 521 ? 11.160 -4.033 -66.401 1.00 94.62 521 TYR A N 1
ATOM 4091 C CA . TYR A 1 521 ? 9.882 -4.278 -65.739 1.00 94.62 521 TYR A CA 1
ATOM 4092 C C . TYR A 1 521 ? 8.707 -3.735 -66.564 1.00 94.62 521 TYR A C 1
ATOM 4094 O O . TYR A 1 521 ? 7.740 -4.461 -66.786 1.00 94.62 521 TYR A O 1
ATOM 4102 N N . LEU A 1 522 ? 8.809 -2.496 -67.063 1.00 94.56 522 LEU A N 1
ATOM 4103 C CA . LEU A 1 522 ? 7.789 -1.907 -67.937 1.00 94.56 522 LEU A CA 1
ATOM 4104 C C . LEU A 1 522 ? 7.632 -2.701 -69.241 1.00 94.56 522 LEU A C 1
ATOM 4106 O O . LEU A 1 522 ? 6.511 -2.990 -69.632 1.00 94.56 522 LEU A O 1
ATOM 4110 N N . GLU A 1 523 ? 8.730 -3.149 -69.857 1.00 94.69 523 GLU A N 1
ATOM 4111 C CA . GLU A 1 523 ? 8.693 -4.010 -71.051 1.00 94.69 523 GLU A CA 1
ATOM 4112 C C . GLU A 1 523 ? 7.918 -5.314 -70.792 1.00 94.69 523 GLU A C 1
ATOM 4114 O O . GLU A 1 523 ? 7.080 -5.718 -71.598 1.00 94.69 523 GLU A O 1
ATOM 4119 N N . PHE A 1 524 ? 8.149 -5.966 -69.647 1.00 94.19 524 PHE A N 1
ATOM 4120 C CA . PHE A 1 524 ? 7.410 -7.173 -69.268 1.00 94.19 524 PHE A CA 1
ATOM 4121 C C . PHE A 1 524 ? 5.940 -6.900 -68.949 1.00 94.19 524 PHE A C 1
ATOM 4123 O O . PHE A 1 524 ? 5.083 -7.742 -69.237 1.00 94.19 524 PHE A O 1
ATOM 4130 N N . GLN A 1 525 ? 5.651 -5.747 -68.346 1.00 93.88 525 GLN A N 1
ATOM 4131 C CA . GLN A 1 525 ? 4.295 -5.311 -68.041 1.00 93.88 525 GLN A CA 1
ATOM 4132 C C . GLN A 1 525 ? 3.505 -5.030 -69.325 1.00 93.88 525 GLN A C 1
ATOM 4134 O O . GLN A 1 525 ? 2.394 -5.538 -69.470 1.00 93.88 525 GLN A O 1
ATOM 4139 N N . ASP A 1 526 ? 4.099 -4.303 -70.270 1.00 93.31 526 ASP A N 1
ATOM 4140 C CA . ASP A 1 526 ? 3.494 -3.956 -71.558 1.00 93.31 526 ASP A CA 1
ATOM 4141 C C . ASP A 1 526 ? 3.289 -5.195 -72.442 1.00 93.31 526 ASP A C 1
ATOM 4143 O O . ASP A 1 526 ? 2.276 -5.312 -73.133 1.00 93.31 526 ASP A O 1
ATOM 4147 N N . ALA A 1 527 ? 4.205 -6.167 -72.377 1.00 93.38 527 ALA A N 1
ATOM 4148 C CA . ALA A 1 527 ? 4.071 -7.456 -73.054 1.00 93.38 527 ALA A CA 1
ATOM 4149 C C . ALA A 1 527 ? 3.096 -8.431 -72.357 1.00 93.38 527 ALA A C 1
ATOM 4151 O O . ALA A 1 527 ? 2.803 -9.493 -72.904 1.00 93.38 527 ALA A O 1
ATOM 4152 N N . GLY A 1 528 ? 2.601 -8.109 -71.155 1.00 92.69 528 GLY A N 1
ATOM 4153 C CA . GLY A 1 528 ? 1.674 -8.956 -70.394 1.00 92.69 528 GLY A CA 1
ATOM 4154 C C . GLY A 1 528 ? 2.285 -10.249 -69.833 1.00 92.69 528 GLY A C 1
ATOM 4155 O O . GLY A 1 528 ? 1.545 -11.140 -69.424 1.00 92.69 528 GLY A O 1
ATOM 4156 N N . ILE A 1 529 ? 3.617 -10.360 -69.796 1.00 93.69 529 ILE A N 1
ATOM 4157 C CA . ILE A 1 529 ? 4.363 -11.562 -69.362 1.00 93.69 529 ILE A CA 1
ATOM 4158 C C . ILE A 1 529 ? 5.050 -11.394 -67.999 1.00 93.69 529 ILE A C 1
ATOM 4160 O O . ILE A 1 529 ? 5.850 -12.237 -67.599 1.00 93.69 529 ILE A O 1
ATOM 4164 N N . LEU A 1 530 ? 4.760 -10.304 -67.284 1.00 90.94 530 LEU A N 1
ATOM 4165 C CA . LEU A 1 530 ? 5.435 -9.930 -66.040 1.00 90.94 530 LEU A CA 1
ATOM 4166 C C . LEU A 1 530 ? 5.427 -11.037 -64.979 1.00 90.94 530 LEU A C 1
ATOM 4168 O O . LEU A 1 530 ? 6.486 -11.396 -64.474 1.00 90.94 530 LEU A O 1
ATOM 4172 N N . GLU A 1 531 ? 4.260 -11.595 -64.661 1.00 90.38 531 GLU A N 1
ATOM 4173 C CA . GLU A 1 531 ? 4.142 -12.609 -63.605 1.00 90.38 531 GLU A CA 1
ATOM 4174 C C . GLU A 1 531 ? 4.905 -13.892 -63.968 1.00 90.38 531 GLU A C 1
ATOM 4176 O O . GLU A 1 531 ? 5.598 -14.466 -63.129 1.00 90.38 531 GLU A O 1
ATOM 4181 N N . THR A 1 532 ? 4.843 -14.306 -65.238 1.00 91.38 532 THR A N 1
ATOM 4182 C CA . THR A 1 532 ? 5.602 -15.453 -65.754 1.00 91.38 532 THR A CA 1
ATOM 4183 C C . THR A 1 532 ? 7.101 -15.207 -65.644 1.00 91.38 532 THR A C 1
ATOM 4185 O O . THR A 1 532 ? 7.821 -16.051 -65.123 1.00 91.38 532 THR A O 1
ATOM 4188 N N . MET A 1 533 ? 7.570 -14.023 -66.045 1.00 91.12 533 MET A N 1
ATOM 4189 C CA . MET A 1 533 ? 8.984 -13.663 -65.949 1.00 91.12 533 MET A CA 1
ATOM 4190 C C . MET A 1 533 ? 9.461 -13.590 -64.498 1.00 91.12 533 MET A C 1
ATOM 4192 O O . MET A 1 533 ? 10.555 -14.058 -64.198 1.00 91.12 533 MET A O 1
ATOM 4196 N N . ILE A 1 534 ? 8.648 -13.064 -63.575 1.00 91.06 534 ILE A N 1
ATOM 4197 C CA . ILE A 1 534 ? 8.966 -13.084 -62.141 1.00 91.06 534 ILE A CA 1
ATOM 4198 C C . ILE A 1 534 ? 9.110 -14.531 -61.661 1.00 91.06 534 ILE A C 1
ATOM 4200 O O . ILE A 1 534 ? 10.123 -14.868 -61.049 1.00 91.06 534 ILE A O 1
ATOM 4204 N N . GLN A 1 535 ? 8.158 -15.410 -61.976 1.00 89.81 535 GLN A N 1
ATOM 4205 C CA . GLN A 1 535 ? 8.250 -16.827 -61.613 1.00 89.81 535 GLN A CA 1
ATOM 4206 C C . GLN A 1 535 ? 9.499 -17.494 -62.203 1.00 89.81 535 GLN A C 1
ATOM 4208 O O . GLN A 1 535 ? 10.209 -18.188 -61.475 1.00 89.81 535 GLN A O 1
ATOM 4213 N N . ASP A 1 536 ? 9.829 -17.219 -63.464 1.00 90.31 536 ASP A N 1
ATOM 4214 C CA . ASP A 1 536 ? 11.027 -17.740 -64.126 1.00 90.31 536 ASP A CA 1
ATOM 4215 C C . ASP A 1 536 ? 12.320 -17.265 -63.452 1.00 90.31 536 ASP A C 1
ATOM 4217 O O . ASP A 1 536 ? 13.242 -18.063 -63.267 1.00 90.31 536 ASP A O 1
ATOM 4221 N N . ILE A 1 537 ? 12.396 -15.995 -63.031 1.00 90.94 537 ILE A N 1
ATOM 4222 C CA . ILE A 1 537 ? 13.535 -15.471 -62.259 1.00 90.94 537 ILE A CA 1
ATOM 4223 C C . ILE A 1 537 ? 13.704 -16.269 -60.961 1.00 90.94 537 ILE A C 1
ATOM 4225 O O . ILE A 1 537 ? 14.825 -16.641 -60.611 1.00 90.94 537 ILE A O 1
ATOM 4229 N N . TYR A 1 538 ? 12.615 -16.568 -60.245 1.00 89.31 538 TYR A N 1
ATOM 4230 C CA . TYR A 1 538 ? 12.698 -17.317 -58.988 1.00 89.31 538 TYR A CA 1
ATOM 4231 C C . TYR A 1 538 ? 13.022 -18.801 -59.186 1.00 89.31 538 TYR A C 1
ATOM 4233 O O . TYR A 1 538 ? 13.829 -19.360 -58.435 1.00 89.31 538 TYR A O 1
ATOM 4241 N N . LEU A 1 539 ? 12.442 -19.432 -60.207 1.00 89.25 539 LEU A N 1
ATOM 4242 C CA . LEU A 1 539 ? 12.693 -20.831 -60.548 1.00 89.25 539 LEU A CA 1
ATOM 4243 C C . LEU A 1 539 ? 14.147 -21.045 -60.980 1.00 89.25 539 LEU A C 1
ATOM 4245 O O . LEU A 1 539 ? 14.825 -21.918 -60.435 1.00 89.25 539 LEU A O 1
ATOM 4249 N N . ASN A 1 540 ? 14.647 -20.211 -61.894 1.00 87.06 540 ASN A N 1
ATOM 4250 C CA . ASN A 1 540 ? 16.012 -20.310 -62.415 1.00 87.06 540 ASN A CA 1
ATOM 4251 C C . ASN A 1 540 ? 17.058 -19.687 -61.478 1.00 87.06 540 ASN A C 1
ATOM 4253 O O . ASN A 1 540 ? 18.229 -20.061 -61.528 1.00 87.06 540 ASN A O 1
ATOM 4257 N N . GLY A 1 541 ? 16.654 -18.786 -60.579 1.00 85.88 541 GLY A N 1
ATOM 4258 C CA . GLY A 1 541 ? 17.514 -18.232 -59.532 1.00 85.88 541 GLY A CA 1
ATOM 4259 C C . GLY A 1 541 ? 17.824 -19.223 -58.410 1.00 85.88 541 GLY A C 1
ATOM 4260 O O . GLY A 1 541 ? 18.915 -19.181 -57.837 1.00 85.88 541 GLY A O 1
ATOM 4261 N N . ARG A 1 542 ? 16.918 -20.172 -58.131 1.00 85.19 542 ARG A N 1
ATOM 4262 C CA . ARG A 1 542 ? 17.093 -21.205 -57.097 1.00 85.19 542 ARG A CA 1
ATOM 4263 C C . ARG A 1 542 ? 18.365 -22.054 -57.264 1.00 85.19 542 ARG A C 1
ATOM 4265 O O . ARG A 1 542 ? 19.102 -22.150 -56.282 1.00 85.19 542 ARG A O 1
ATOM 4272 N N . PRO A 1 543 ? 18.674 -22.647 -58.437 1.00 84.88 543 PRO A N 1
ATOM 4273 C CA . PRO A 1 543 ? 19.920 -23.395 -58.626 1.00 84.88 543 PRO A CA 1
ATOM 4274 C C . PRO A 1 543 ? 21.173 -22.508 -58.568 1.00 84.88 543 PRO A C 1
ATOM 4276 O O . PRO A 1 543 ? 22.236 -22.993 -58.199 1.00 84.88 543 PRO A O 1
ATOM 4279 N N . MET A 1 544 ? 21.058 -21.212 -58.877 1.00 81.00 544 MET A N 1
ATOM 4280 C CA . MET A 1 544 ? 22.163 -20.242 -58.803 1.00 81.00 544 MET A CA 1
ATOM 4281 C C . MET A 1 544 ? 22.358 -19.663 -57.391 1.00 81.00 544 MET A C 1
ATOM 4283 O O . MET A 1 544 ? 23.188 -18.780 -57.184 1.00 81.00 544 MET A O 1
ATOM 4287 N N . GLY A 1 545 ? 21.558 -20.102 -56.412 1.00 83.38 545 GLY A N 1
ATOM 4288 C CA . GLY A 1 545 ? 21.572 -19.554 -55.057 1.00 83.38 545 GLY A CA 1
ATOM 4289 C C . GLY A 1 545 ? 21.154 -18.082 -54.976 1.00 83.38 545 GLY A C 1
ATOM 4290 O O . GLY A 1 545 ? 21.366 -17.466 -53.935 1.00 83.38 545 GLY A O 1
ATOM 4291 N N . PHE A 1 546 ? 20.545 -17.536 -56.038 1.00 85.31 546 PHE A N 1
ATOM 4292 C CA . PHE A 1 546 ? 20.238 -16.109 -56.210 1.00 85.31 546 PHE A CA 1
ATOM 4293 C C . PHE A 1 546 ? 21.468 -15.194 -56.134 1.00 85.31 546 PHE A C 1
ATOM 4295 O O . PHE A 1 546 ? 21.362 -14.035 -55.742 1.00 85.31 546 PHE A O 1
ATOM 4302 N N . LYS A 1 547 ? 22.638 -15.721 -56.511 1.00 82.69 547 LYS A N 1
ATOM 4303 C CA . LYS A 1 547 ? 23.896 -14.977 -56.581 1.00 82.69 547 LYS A CA 1
ATOM 4304 C C . LYS A 1 547 ? 24.311 -14.801 -58.036 1.00 82.69 547 LYS A C 1
ATOM 4306 O O . LYS A 1 547 ? 24.113 -15.696 -58.858 1.00 82.69 547 LYS A O 1
ATOM 4311 N N . ALA A 1 548 ? 24.888 -13.649 -58.361 1.00 79.38 548 ALA A N 1
ATOM 4312 C CA . ALA A 1 548 ? 25.428 -13.414 -59.695 1.00 79.38 548 ALA A CA 1
ATOM 4313 C C . ALA A 1 548 ? 26.677 -14.306 -59.936 1.00 79.38 548 ALA A C 1
ATOM 4315 O O . ALA A 1 548 ? 27.516 -14.417 -59.034 1.00 79.38 548 ALA A O 1
ATOM 4316 N N . PRO A 1 549 ? 26.870 -14.913 -61.126 1.00 74.88 549 PRO A N 1
ATOM 4317 C CA . PRO A 1 549 ? 27.998 -15.817 -61.415 1.00 74.88 549 PRO A CA 1
ATOM 4318 C C . PRO A 1 549 ? 29.342 -15.081 -61.450 1.00 74.88 549 PRO A C 1
ATOM 4320 O O . PRO A 1 549 ? 29.420 -14.071 -62.137 1.00 74.88 549 PRO A O 1
ATOM 4323 N N . ALA A 1 550 ? 30.387 -15.557 -60.761 1.00 67.50 550 ALA A N 1
ATOM 4324 C CA . ALA A 1 550 ? 31.670 -14.847 -60.594 1.00 67.50 550 ALA A CA 1
ATOM 4325 C C . ALA A 1 550 ? 32.181 -14.143 -61.873 1.00 67.50 550 ALA A C 1
ATOM 4327 O O . ALA A 1 550 ? 32.371 -14.782 -62.911 1.00 67.50 550 ALA A O 1
ATOM 4328 N N . ALA A 1 551 ? 32.418 -12.829 -61.780 1.00 62.75 551 ALA A N 1
ATOM 4329 C CA . ALA A 1 551 ? 32.906 -12.028 -62.898 1.00 62.75 551 ALA A CA 1
ATOM 4330 C C . ALA A 1 551 ? 34.383 -12.343 -63.187 1.00 62.75 551 ALA A C 1
ATOM 4332 O O . ALA A 1 551 ? 35.203 -12.473 -62.273 1.00 62.75 551 ALA A O 1
ATOM 4333 N N . LYS A 1 552 ? 34.738 -12.444 -64.472 1.00 58.34 552 LYS A N 1
ATOM 4334 C CA . LYS A 1 552 ? 36.134 -12.550 -64.921 1.00 58.34 552 LYS A CA 1
ATOM 4335 C C . LYS A 1 552 ? 36.623 -11.168 -65.335 1.00 58.34 552 LYS A C 1
ATOM 4337 O O . LYS A 1 552 ? 36.087 -10.598 -66.281 1.00 58.34 552 LYS A O 1
ATOM 4342 N N . LYS A 1 553 ? 37.664 -10.661 -64.675 1.00 52.69 553 LYS A N 1
ATOM 4343 C CA . LYS A 1 553 ? 38.366 -9.435 -65.080 1.00 52.69 553 LYS A CA 1
ATOM 4344 C C . LYS A 1 553 ? 39.805 -9.815 -65.424 1.00 52.69 553 LYS A C 1
ATOM 4346 O O . LYS A 1 553 ? 40.480 -10.433 -64.607 1.00 52.69 553 LYS A O 1
ATOM 4351 N N . ASP A 1 554 ? 40.227 -9.552 -66.660 1.00 48.62 554 ASP A N 1
ATOM 4352 C CA . ASP A 1 554 ? 41.580 -9.845 -67.165 1.00 48.62 554 ASP A CA 1
ATOM 4353 C C . ASP A 1 554 ? 42.066 -11.292 -66.915 1.00 48.62 554 ASP A C 1
ATOM 4355 O O . ASP A 1 554 ? 43.206 -11.539 -66.530 1.00 48.62 554 ASP A O 1
ATOM 4359 N N . GLY A 1 555 ? 41.184 -12.280 -67.107 1.00 53.50 555 GLY A N 1
ATOM 4360 C CA . GLY A 1 555 ? 41.517 -13.707 -66.972 1.00 53.50 555 GLY A CA 1
ATOM 4361 C C . GLY A 1 555 ? 41.570 -14.246 -65.535 1.00 53.50 555 GLY A C 1
ATOM 4362 O O . GLY A 1 555 ? 41.641 -15.464 -65.365 1.00 53.50 555 GLY A O 1
ATOM 4363 N N . HIS A 1 556 ? 41.447 -13.391 -64.516 1.00 49.03 556 HIS A N 1
ATOM 4364 C CA . HIS A 1 556 ? 41.351 -13.792 -63.112 1.00 49.03 556 HIS A CA 1
ATOM 4365 C C . HIS A 1 556 ? 39.906 -13.739 -62.590 1.00 49.03 556 HIS A C 1
ATOM 4367 O O . HIS A 1 556 ? 39.096 -12.898 -62.990 1.00 49.03 556 HIS A O 1
ATOM 4373 N N . LEU A 1 557 ? 39.578 -14.682 -61.698 1.00 56.25 557 LEU A N 1
ATOM 4374 C CA . LEU A 1 557 ? 38.311 -14.712 -60.966 1.00 56.25 557 LEU A CA 1
ATOM 4375 C C . LEU A 1 557 ? 38.326 -13.592 -59.919 1.00 56.25 557 LEU A C 1
ATOM 4377 O O . LEU A 1 557 ? 39.215 -13.575 -59.070 1.00 56.25 557 LEU A O 1
ATOM 4381 N N . VAL A 1 558 ? 37.358 -12.675 -59.982 1.00 60.75 558 VAL A N 1
ATOM 4382 C CA . VAL A 1 558 ? 37.167 -11.627 -58.969 1.00 60.75 558 VAL A CA 1
ATOM 4383 C C . VAL A 1 558 ? 35.992 -12.026 -58.080 1.00 60.75 558 VAL A C 1
ATOM 4385 O O . VAL A 1 558 ? 34.892 -12.290 -58.571 1.00 60.75 558 VAL A O 1
ATOM 4388 N N . GLU A 1 559 ? 36.238 -12.112 -56.774 1.00 55.53 559 GLU A N 1
ATOM 4389 C CA . GLU A 1 559 ? 35.211 -12.410 -55.776 1.00 55.53 559 GLU A CA 1
ATOM 4390 C C . GLU A 1 559 ? 34.292 -11.191 -55.598 1.00 55.53 559 GLU A C 1
ATOM 4392 O O . GLU A 1 559 ? 34.760 -10.052 -55.569 1.00 55.53 559 GLU A O 1
ATOM 4397 N N . ARG A 1 560 ? 32.973 -11.420 -55.555 1.00 62.38 560 ARG A N 1
ATOM 4398 C CA . ARG A 1 560 ? 31.980 -10.354 -55.363 1.00 62.38 560 ARG A CA 1
ATOM 4399 C C . ARG A 1 560 ? 31.726 -10.135 -53.880 1.00 62.38 560 ARG A C 1
ATOM 4401 O O . ARG A 1 560 ? 31.493 -11.103 -53.159 1.00 62.38 560 ARG A O 1
ATOM 4408 N N . THR A 1 561 ? 31.678 -8.877 -53.462 1.00 56.66 561 THR A N 1
ATOM 4409 C CA . THR A 1 561 ? 31.342 -8.510 -52.087 1.00 56.66 561 THR A CA 1
ATOM 4410 C C . THR A 1 561 ? 29.833 -8.291 -51.976 1.00 56.66 561 THR A C 1
ATOM 4412 O O . THR A 1 561 ? 29.275 -7.428 -52.643 1.00 56.66 561 THR A O 1
ATOM 4415 N N . GLU A 1 562 ? 29.138 -9.101 -51.176 1.00 54.44 562 GLU A N 1
ATOM 4416 C CA . GLU A 1 562 ? 27.692 -8.953 -50.948 1.00 54.44 562 GLU A CA 1
ATOM 4417 C C . GLU A 1 562 ? 27.422 -7.986 -49.801 1.00 54.44 562 GLU A C 1
ATOM 4419 O O . GLU A 1 562 ? 27.942 -8.187 -48.704 1.00 54.44 562 GLU A O 1
ATOM 4424 N N . THR A 1 563 ? 26.569 -6.981 -50.020 1.00 53.28 563 THR A N 1
ATOM 4425 C CA . THR A 1 563 ? 26.133 -6.060 -48.963 1.00 53.28 563 THR A CA 1
ATOM 4426 C C . THR A 1 563 ? 25.643 -6.860 -47.745 1.00 53.28 563 THR A C 1
ATOM 4428 O O . THR A 1 563 ? 24.770 -7.716 -47.910 1.00 53.28 563 THR A O 1
ATOM 4431 N N . PRO A 1 564 ? 26.166 -6.631 -46.524 1.00 44.00 564 PRO A N 1
ATOM 4432 C CA . PRO A 1 564 ? 25.826 -7.462 -45.375 1.00 44.00 564 PRO A CA 1
ATOM 4433 C C . PRO A 1 564 ? 24.325 -7.395 -45.075 1.00 44.00 564 PRO A C 1
ATOM 4435 O O . PRO A 1 564 ? 23.769 -6.304 -44.926 1.00 44.00 564 PRO A O 1
ATOM 4438 N N . GLU A 1 565 ? 23.664 -8.546 -44.918 1.00 39.44 565 GLU A N 1
ATOM 4439 C CA . GLU A 1 565 ? 22.305 -8.582 -44.373 1.00 39.44 565 GLU A CA 1
ATOM 4440 C C . GLU A 1 565 ? 22.343 -8.091 -42.919 1.00 39.44 565 GLU A C 1
ATOM 4442 O O . GLU A 1 565 ? 22.897 -8.736 -42.026 1.00 39.44 565 GLU A O 1
ATOM 4447 N N . LEU A 1 566 ? 21.762 -6.918 -42.665 1.00 39.03 566 LEU A N 1
ATOM 4448 C CA . LEU A 1 566 ? 21.627 -6.414 -41.304 1.00 39.03 566 LEU A CA 1
ATOM 4449 C C . LEU A 1 566 ? 20.588 -7.246 -40.556 1.00 39.03 566 LEU A C 1
ATOM 4451 O O . LEU A 1 566 ? 19.436 -7.341 -40.978 1.00 39.03 566 LEU A O 1
ATOM 4455 N N . ALA A 1 567 ? 21.014 -7.820 -39.428 1.00 28.73 567 ALA A N 1
ATOM 4456 C CA . ALA A 1 567 ? 20.187 -8.623 -38.539 1.00 28.73 567 ALA A CA 1
ATOM 4457 C C . ALA A 1 567 ? 18.832 -7.946 -38.276 1.00 28.73 567 ALA A C 1
ATOM 4459 O O . ALA A 1 567 ? 18.754 -6.846 -37.718 1.00 28.73 567 ALA A O 1
ATOM 4460 N N . VAL A 1 568 ? 17.760 -8.623 -38.684 1.00 30.42 568 VAL A N 1
ATOM 4461 C CA . VAL A 1 568 ? 16.387 -8.258 -38.347 1.00 30.42 568 VAL A CA 1
ATOM 4462 C C . VAL A 1 568 ? 16.246 -8.369 -36.831 1.00 30.42 568 VAL A C 1
ATOM 4464 O O . VAL A 1 568 ? 16.274 -9.460 -36.265 1.00 30.42 568 VAL A O 1
ATOM 4467 N N . VAL A 1 569 ? 16.114 -7.226 -36.163 1.00 36.16 569 VAL A N 1
ATOM 4468 C CA . VAL A 1 569 ? 15.690 -7.160 -34.764 1.00 36.16 569 VAL A CA 1
ATOM 4469 C C . VAL A 1 569 ? 14.191 -7.456 -34.740 1.00 36.16 569 VAL A C 1
ATOM 4471 O O . VAL A 1 569 ? 13.401 -6.534 -34.892 1.00 36.16 569 VAL A O 1
ATOM 4474 N N . ASP A 1 570 ? 13.819 -8.737 -34.682 1.00 28.70 570 ASP A N 1
ATOM 4475 C CA . ASP A 1 570 ? 12.620 -9.231 -33.984 1.00 28.70 570 ASP A CA 1
ATOM 4476 C C . ASP A 1 570 ? 12.505 -10.762 -34.098 1.00 28.70 570 ASP A C 1
ATOM 4478 O O . ASP A 1 570 ? 12.151 -11.322 -35.135 1.00 28.70 570 ASP A O 1
ATOM 4482 N N . GLY A 1 571 ? 12.780 -11.456 -32.992 1.00 30.09 571 GLY A N 1
ATOM 4483 C CA . GLY A 1 571 ? 12.508 -12.883 -32.819 1.00 30.09 571 GLY A CA 1
ATOM 4484 C C . GLY A 1 571 ? 11.070 -13.127 -32.361 1.00 30.09 571 GLY A C 1
ATOM 4485 O O . GLY A 1 571 ? 10.840 -13.499 -31.213 1.00 30.09 571 GLY A O 1
ATOM 4486 N N . SER A 1 572 ? 10.076 -12.899 -33.223 1.00 26.42 572 SER A N 1
ATOM 4487 C CA . SER A 1 572 ? 8.676 -13.265 -32.946 1.00 26.42 572 SER A CA 1
ATOM 4488 C C . SER A 1 572 ? 7.924 -13.639 -34.231 1.00 26.42 572 SER A C 1
ATOM 4490 O O . SER A 1 572 ? 8.079 -12.954 -35.242 1.00 26.42 572 SER A O 1
ATOM 4492 N N . PRO A 1 573 ? 7.090 -14.701 -34.234 1.00 27.06 573 PRO A N 1
ATOM 4493 C CA . PRO A 1 573 ? 6.338 -15.098 -35.420 1.00 27.06 573 PRO A CA 1
ATOM 4494 C C . PRO A 1 573 ? 5.253 -14.061 -35.750 1.00 27.06 573 PRO A C 1
ATOM 4496 O O . PRO A 1 573 ? 4.397 -13.734 -34.927 1.00 27.06 573 PRO A O 1
ATOM 4499 N N . ILE A 1 574 ? 5.292 -13.552 -36.981 1.00 28.86 574 ILE A N 1
ATOM 4500 C CA . ILE A 1 574 ? 4.375 -12.546 -37.524 1.00 28.86 574 ILE A CA 1
ATOM 4501 C C . ILE A 1 574 ? 2.966 -13.148 -37.670 1.00 28.86 574 ILE A C 1
ATOM 4503 O O . ILE A 1 574 ? 2.754 -14.064 -38.463 1.00 28.86 574 ILE A O 1
ATOM 4507 N N . ARG A 1 575 ? 1.975 -12.593 -36.957 1.00 24.19 575 ARG A N 1
ATOM 4508 C CA . ARG A 1 575 ? 0.555 -12.681 -37.349 1.00 24.19 575 ARG A CA 1
ATOM 4509 C C . ARG A 1 575 ? 0.244 -11.561 -38.355 1.00 24.19 575 ARG A C 1
ATOM 4511 O O . ARG A 1 575 ? 0.697 -10.436 -38.146 1.00 24.19 575 ARG A O 1
ATOM 4518 N N . PRO A 1 576 ? -0.542 -11.809 -39.417 1.00 26.36 576 PRO A N 1
ATOM 4519 C CA . PRO A 1 576 ? -0.887 -10.770 -40.376 1.00 26.36 576 PRO A CA 1
ATOM 4520 C C . PRO A 1 576 ? -1.994 -9.874 -39.804 1.00 26.36 576 PRO A C 1
ATOM 4522 O O . PRO A 1 576 ? -3.099 -10.340 -39.540 1.00 26.36 576 PRO A O 1
ATOM 4525 N N . GLY A 1 577 ? -1.696 -8.583 -39.628 1.00 33.31 577 GLY A N 1
ATOM 4526 C CA . GLY A 1 577 ? -2.706 -7.554 -39.357 1.00 33.31 577 GLY A CA 1
ATOM 4527 C C . GLY A 1 577 ? -2.466 -6.705 -38.109 1.00 33.31 577 GLY A C 1
ATOM 4528 O O . GLY A 1 577 ? -3.260 -6.744 -37.177 1.00 33.31 577 GLY A O 1
ATOM 4529 N N . SER A 1 578 ? -1.426 -5.870 -38.108 1.00 24.50 578 SER A N 1
ATOM 4530 C CA . SER A 1 578 ? -1.393 -4.678 -37.250 1.00 24.50 578 SER A CA 1
ATOM 4531 C C . SER A 1 578 ? -0.488 -3.613 -37.864 1.00 24.50 578 SER A C 1
ATOM 4533 O O . SER A 1 578 ? 0.737 -3.691 -37.795 1.00 24.50 578 SER A O 1
ATOM 4535 N N . VAL A 1 579 ? -1.103 -2.615 -38.493 1.00 28.39 579 VAL A N 1
ATOM 4536 C CA . VAL A 1 579 ? -0.437 -1.364 -38.875 1.00 28.39 579 VAL A CA 1
ATOM 4537 C C . VAL A 1 579 ? -0.294 -0.516 -37.603 1.00 28.39 579 VAL A C 1
ATOM 4539 O O . VAL A 1 579 ? -1.288 -0.376 -36.887 1.00 28.39 579 VAL A O 1
ATOM 4542 N N . PRO A 1 580 ? 0.868 0.086 -37.288 1.00 27.47 580 PRO A N 1
ATOM 4543 C CA . PRO A 1 580 ? 0.952 1.035 -36.187 1.00 27.47 580 PRO A CA 1
ATOM 4544 C C . PRO A 1 580 ? 0.296 2.354 -36.613 1.00 27.47 580 PRO A C 1
ATOM 4546 O O . PRO A 1 580 ? 0.850 3.121 -37.398 1.00 27.47 580 PRO A O 1
ATOM 4549 N N . THR A 1 581 ? -0.907 2.617 -36.109 1.00 29.30 581 THR A N 1
ATOM 4550 C CA . THR A 1 581 ? -1.545 3.938 -36.158 1.00 29.30 581 THR A CA 1
ATOM 4551 C C . THR A 1 581 ? -0.948 4.868 -35.101 1.00 29.30 581 THR A C 1
ATOM 4553 O O . THR A 1 581 ? -0.732 4.474 -33.957 1.00 29.30 581 THR A O 1
ATOM 4556 N N . THR A 1 582 ? -0.728 6.126 -35.480 1.00 26.25 582 THR A N 1
ATOM 4557 C CA . THR A 1 582 ? -0.357 7.242 -34.594 1.00 26.25 582 THR A CA 1
ATOM 4558 C C . THR A 1 582 ? -1.349 7.423 -33.436 1.00 26.25 582 THR A C 1
ATOM 4560 O O . THR A 1 582 ? -2.556 7.298 -33.660 1.00 26.25 582 THR A O 1
ATOM 4563 N N . PRO A 1 583 ? -0.903 7.794 -32.221 1.00 27.75 583 PRO A N 1
ATOM 4564 C CA . PRO A 1 583 ? -1.812 8.049 -31.112 1.00 27.75 583 PRO A CA 1
ATOM 4565 C C . PRO A 1 583 ? -2.588 9.353 -31.340 1.00 27.75 583 PRO A C 1
ATOM 4567 O O . PRO A 1 583 ? -2.017 10.440 -31.432 1.00 27.75 583 PRO A O 1
ATOM 4570 N N . VAL A 1 584 ? -3.914 9.242 -31.402 1.00 28.02 584 VAL A N 1
ATOM 4571 C CA . VAL A 1 584 ? -4.832 10.381 -31.311 1.00 28.02 584 VAL A CA 1
ATOM 4572 C C . VAL A 1 584 ? -4.774 10.950 -29.891 1.00 28.02 584 VAL A C 1
ATOM 4574 O O . VAL A 1 584 ? -4.850 10.228 -28.897 1.00 28.02 584 VAL A O 1
ATOM 4577 N N . ARG A 1 585 ? -4.647 12.274 -29.806 1.00 25.94 585 ARG A N 1
ATOM 4578 C CA . ARG A 1 585 ? -4.614 13.071 -28.577 1.00 25.94 585 ARG A CA 1
ATOM 4579 C C . ARG A 1 585 ? -5.945 12.924 -27.818 1.00 25.94 585 ARG A C 1
ATOM 4581 O O . ARG A 1 585 ? -6.940 13.526 -28.212 1.00 25.94 585 ARG A O 1
ATOM 4588 N N . LYS A 1 586 ? -5.982 12.153 -26.724 1.00 26.12 586 LYS A N 1
ATOM 4589 C CA . LYS A 1 586 ? -7.080 12.227 -25.742 1.00 26.12 586 LYS A CA 1
ATOM 4590 C C . LYS A 1 586 ? -6.865 13.449 -24.849 1.00 26.12 586 LYS A C 1
ATOM 4592 O O . LYS A 1 586 ? -5.825 13.576 -24.207 1.00 26.12 586 LYS A O 1
ATOM 4597 N N . ALA A 1 587 ? -7.843 14.349 -24.835 1.00 27.27 587 ALA A N 1
ATOM 4598 C CA . ALA A 1 587 ? -7.919 15.442 -23.878 1.00 27.27 587 ALA A CA 1
ATOM 4599 C C . ALA A 1 587 ? -8.124 14.871 -22.466 1.00 27.27 587 ALA A C 1
ATOM 4601 O O . ALA A 1 587 ? -9.014 14.050 -22.249 1.00 27.27 587 ALA A O 1
ATOM 4602 N N . ILE A 1 588 ? -7.287 15.296 -21.520 1.00 28.16 588 ILE A N 1
ATOM 4603 C CA . ILE A 1 588 ? -7.470 15.035 -20.092 1.00 28.16 588 ILE A CA 1
ATOM 4604 C C . ILE A 1 588 ? -8.354 16.152 -19.541 1.00 28.16 588 ILE A C 1
ATOM 4606 O O . ILE A 1 588 ? -7.964 17.317 -19.552 1.00 28.16 588 ILE A O 1
ATOM 4610 N N . GLY A 1 589 ? -9.531 15.778 -19.051 1.00 27.52 589 GLY A N 1
ATOM 4611 C CA . GLY A 1 589 ? -10.406 16.614 -18.243 1.00 27.52 589 GLY A CA 1
ATOM 4612 C C . GLY A 1 589 ? -11.208 15.740 -17.280 1.00 27.52 589 GLY A C 1
ATOM 4613 O O . GLY A 1 589 ? -12.038 14.963 -17.727 1.00 27.52 589 GLY A O 1
ATOM 4614 N N . LEU A 1 590 ? -10.881 15.879 -15.991 1.00 27.52 590 LEU A N 1
ATOM 4615 C CA . LEU A 1 590 ? -11.661 15.635 -14.765 1.00 27.52 590 LEU A CA 1
ATOM 4616 C C . LEU A 1 590 ? -12.536 14.358 -14.602 1.00 27.52 590 LEU A C 1
ATOM 4618 O O . LEU A 1 590 ? -13.543 14.164 -15.268 1.00 27.52 590 LEU A O 1
ATOM 4622 N N . VAL A 1 591 ? -12.145 13.563 -13.589 1.00 32.22 591 VAL A N 1
ATOM 4623 C CA . VAL A 1 591 ? -12.902 12.746 -12.588 1.00 32.22 591 VAL A CA 1
ATOM 4624 C C . VAL A 1 591 ? -14.441 12.965 -12.598 1.00 32.22 591 VAL A C 1
ATOM 4626 O O . VAL A 1 591 ? -14.818 14.138 -12.627 1.00 32.22 591 VAL A O 1
ATOM 4629 N N . PRO A 1 592 ? -15.345 11.941 -12.493 1.00 33.19 592 PRO A N 1
ATOM 4630 C CA . PRO A 1 592 ? -15.580 11.214 -11.221 1.00 33.19 592 PRO A CA 1
ATOM 4631 C C . PRO A 1 592 ? -16.196 9.784 -11.238 1.00 33.19 592 PRO A C 1
ATOM 4633 O O . PRO A 1 592 ? -16.721 9.304 -12.232 1.00 33.19 592 PRO A O 1
ATOM 4636 N N . GLY A 1 593 ? -16.117 9.132 -10.065 1.00 24.97 593 GLY A N 1
ATOM 4637 C CA . GLY A 1 593 ? -17.191 8.406 -9.354 1.00 24.97 593 GLY A CA 1
ATOM 4638 C C . GLY A 1 593 ? -18.115 7.400 -10.066 1.00 24.97 593 GLY A C 1
ATOM 4639 O O . GLY A 1 593 ? -18.907 7.742 -10.931 1.00 24.97 593 GLY A O 1
ATOM 4640 N N . SER A 1 594 ? -18.088 6.173 -9.540 1.00 25.69 594 SER A N 1
ATOM 4641 C CA . SER A 1 594 ? -19.091 5.090 -9.566 1.00 25.69 594 SER A CA 1
ATOM 4642 C C . SER A 1 594 ? -20.578 5.469 -9.757 1.00 25.69 594 SER A C 1
ATOM 4644 O O . SER A 1 594 ? -21.084 6.293 -8.999 1.00 25.69 594 SER A O 1
ATOM 4646 N N . ASN A 1 595 ? -21.318 4.769 -10.635 1.00 24.38 595 ASN A N 1
ATOM 4647 C CA . ASN A 1 595 ? -22.265 3.672 -10.310 1.00 24.38 595 ASN A CA 1
ATOM 4648 C C . ASN A 1 595 ? -23.371 3.453 -11.373 1.00 24.38 595 ASN A C 1
ATOM 4650 O O . ASN A 1 595 ? -23.872 4.386 -11.986 1.00 24.38 595 ASN A O 1
ATOM 4654 N N . SER A 1 596 ? -23.724 2.172 -11.529 1.00 24.42 596 SER A N 1
ATOM 4655 C CA . SER A 1 596 ? -25.002 1.550 -11.934 1.00 24.42 596 SER A CA 1
ATOM 4656 C C . SER A 1 596 ? -26.073 2.321 -12.741 1.00 24.42 596 SER A C 1
ATOM 4658 O O . SER A 1 596 ? -26.669 3.280 -12.268 1.00 24.42 596 SER A O 1
ATOM 4660 N N . SER A 1 597 ? -26.448 1.691 -13.864 1.00 24.39 597 SER A N 1
ATOM 4661 C CA . SER A 1 597 ? -27.814 1.427 -14.363 1.00 24.39 597 SER A CA 1
ATOM 4662 C C . SER A 1 597 ? -28.813 2.567 -14.671 1.00 24.39 597 SER A C 1
ATOM 4664 O O . SER A 1 597 ? -29.317 3.248 -13.785 1.00 24.39 597 SER A O 1
ATOM 4666 N N . THR A 1 598 ? -29.287 2.493 -15.927 1.00 23.98 598 THR A N 1
ATOM 4667 C CA . THR A 1 598 ? -30.686 2.582 -16.422 1.00 23.98 598 THR A CA 1
ATOM 4668 C C . THR A 1 598 ? -31.379 3.929 -16.714 1.00 23.98 598 THR A C 1
ATOM 4670 O O . THR A 1 598 ? -31.601 4.722 -15.813 1.00 23.98 598 THR A O 1
ATOM 4673 N N . PHE A 1 599 ? -31.862 4.011 -17.978 1.00 22.39 599 PHE A N 1
ATOM 4674 C CA . PHE A 1 599 ? -32.968 4.808 -18.573 1.00 22.39 599 PHE A CA 1
ATOM 4675 C C . PHE A 1 599 ? -32.832 6.351 -18.533 1.00 22.39 599 PHE A C 1
ATOM 4677 O O . PHE A 1 599 ? -32.323 6.905 -17.578 1.00 22.39 599 PHE A O 1
ATOM 4684 N N . SER A 1 600 ? -33.249 7.174 -19.502 1.00 23.41 600 SER A N 1
ATOM 4685 C CA . SER A 1 600 ? -33.963 7.053 -20.784 1.00 23.41 600 SER A CA 1
ATOM 4686 C C . SER A 1 600 ? -33.989 8.444 -21.459 1.00 23.41 600 SER A C 1
ATOM 4688 O O . SER A 1 600 ? -34.063 9.437 -20.749 1.00 23.41 600 SER A O 1
ATOM 4690 N N . ALA A 1 601 ? -34.004 8.464 -22.801 1.00 24.44 601 ALA A N 1
ATOM 4691 C CA . ALA A 1 601 ? -34.689 9.390 -23.730 1.00 24.44 601 ALA A CA 1
ATOM 4692 C C . ALA A 1 601 ? -34.630 10.937 -23.568 1.00 24.44 601 ALA A C 1
ATOM 4694 O O . ALA A 1 601 ? -34.962 11.484 -22.526 1.00 24.44 601 ALA A O 1
ATOM 4695 N N . GLY A 1 602 ? -34.432 11.640 -24.702 1.00 22.06 602 GLY A N 1
ATOM 4696 C CA . GLY A 1 602 ? -35.118 12.925 -24.953 1.00 22.06 602 GLY A CA 1
ATOM 4697 C C . GLY A 1 602 ? -34.303 14.105 -25.512 1.00 22.06 602 GLY A C 1
ATOM 4698 O O . GLY A 1 602 ? -33.859 14.956 -24.761 1.00 22.06 602 GLY A O 1
ATOM 4699 N N . TRP A 1 603 ? -34.169 14.157 -26.841 1.00 21.75 603 TRP A N 1
ATOM 4700 C CA . TRP A 1 603 ? -34.342 15.322 -27.742 1.00 21.75 603 TRP A CA 1
ATOM 4701 C C . TRP A 1 603 ? -33.974 16.783 -27.336 1.00 21.75 603 TRP A C 1
ATOM 4703 O O . TRP A 1 603 ? -34.692 17.438 -26.594 1.00 21.75 603 TRP A O 1
ATOM 4713 N N . THR A 1 604 ? -32.958 17.310 -28.050 1.00 25.47 604 THR A N 1
ATOM 4714 C CA . THR A 1 604 ? -32.895 18.540 -28.908 1.00 25.47 604 THR A CA 1
ATOM 4715 C C . THR A 1 604 ? -33.133 19.983 -28.385 1.00 25.47 604 THR A C 1
ATOM 4717 O O . THR A 1 604 ? -33.796 20.194 -27.380 1.00 25.47 604 THR A O 1
ATOM 4720 N N . PRO A 1 605 ? -32.565 21.009 -29.080 1.00 33.16 605 PRO A N 1
ATOM 4721 C CA . PRO A 1 605 ? -31.959 22.188 -28.448 1.00 33.16 605 PRO A CA 1
ATOM 4722 C C . PRO A 1 605 ? -32.590 23.549 -28.822 1.00 33.16 605 PRO A C 1
ATOM 4724 O O . PRO A 1 605 ? -33.243 23.699 -29.851 1.00 33.16 605 PRO A O 1
ATOM 4727 N N . GLY A 1 606 ? -32.254 24.591 -28.054 1.00 23.06 606 GLY A N 1
ATOM 4728 C CA . GLY A 1 606 ? -32.427 26.001 -28.433 1.00 23.06 606 GLY A CA 1
ATOM 4729 C C . GLY A 1 606 ? -31.727 26.915 -27.419 1.00 23.06 606 GLY A C 1
ATOM 4730 O O . GLY A 1 606 ? -32.017 26.847 -26.236 1.00 23.06 606 GLY A O 1
ATOM 4731 N N . ARG A 1 607 ? -30.613 27.556 -27.792 1.00 23.89 607 ARG A N 1
ATOM 4732 C CA . ARG A 1 607 ? -30.500 28.954 -28.263 1.00 23.89 607 ARG A CA 1
ATOM 4733 C C . ARG A 1 607 ? -30.786 30.012 -27.183 1.00 23.89 607 ARG A C 1
ATOM 4735 O O . ARG A 1 607 ? -31.930 30.228 -26.818 1.00 23.89 607 ARG A O 1
ATOM 4742 N N . GLY A 1 608 ? -29.751 30.798 -26.871 1.00 23.77 608 GLY A N 1
ATOM 4743 C CA . GLY A 1 608 ? -29.894 32.251 -26.760 1.00 23.77 608 GLY A CA 1
ATOM 4744 C C . GLY A 1 608 ? -29.645 32.893 -25.394 1.00 23.77 608 GLY A C 1
ATOM 4745 O O . GLY A 1 608 ? -30.449 32.767 -24.487 1.00 23.77 608 GLY A O 1
ATOM 4746 N N . SER A 1 609 ? -28.629 33.762 -25.395 1.00 23.27 609 SER A N 1
ATOM 4747 C CA . SER A 1 609 ? -28.699 35.133 -24.869 1.00 23.27 609 SER A CA 1
ATOM 4748 C C . SER A 1 609 ? -28.406 35.406 -23.387 1.00 23.27 609 SER A C 1
ATOM 4750 O O . SER A 1 609 ? -29.150 35.036 -22.493 1.00 23.27 609 SER A O 1
ATOM 4752 N N . SER A 1 610 ? -27.393 36.270 -23.231 1.00 24.28 610 SER A N 1
ATOM 4753 C CA . SER A 1 610 ? -27.320 37.438 -22.338 1.00 24.28 610 SER A CA 1
ATOM 4754 C C . SER A 1 610 ? -27.299 37.253 -20.823 1.00 24.28 610 SER A C 1
ATOM 4756 O O . SER A 1 610 ? -28.263 36.792 -20.227 1.00 24.28 610 SER A O 1
ATOM 4758 N N . GLY A 1 611 ? -26.304 37.896 -20.206 1.00 24.83 611 GLY A N 1
ATOM 4759 C CA . GLY A 1 611 ? -26.593 38.739 -19.048 1.00 24.83 611 GLY A CA 1
ATOM 4760 C C . GLY A 1 611 ? -25.639 38.595 -17.873 1.00 24.83 611 GLY A C 1
ATOM 4761 O O . GLY A 1 611 ? -25.840 37.749 -17.021 1.00 24.83 611 GLY A O 1
ATOM 4762 N N . LEU A 1 612 ? -24.688 39.530 -17.821 1.00 25.38 612 LEU A N 1
ATOM 4763 C CA . LEU A 1 612 ? -24.389 40.354 -16.645 1.00 25.38 612 LEU A CA 1
ATOM 4764 C C . LEU A 1 612 ? -23.958 39.663 -15.337 1.00 25.38 612 LEU A C 1
ATOM 4766 O O . LEU A 1 612 ? -24.767 39.143 -14.583 1.00 25.38 612 LEU A O 1
ATOM 4770 N N . GLY A 1 613 ? -22.711 39.961 -14.963 1.00 25.22 613 GLY A N 1
ATOM 4771 C CA . GLY A 1 613 ? -22.495 40.763 -13.758 1.00 25.22 613 GLY A CA 1
ATOM 4772 C C . GLY A 1 613 ? -21.961 40.034 -12.527 1.00 25.22 613 GLY A C 1
ATOM 4773 O O . GLY A 1 613 ? -22.600 39.144 -11.986 1.00 25.22 613 GLY A O 1
ATOM 4774 N N . GLY A 1 614 ? -20.840 40.550 -12.016 1.00 26.69 614 GLY A N 1
ATOM 4775 C CA . GLY A 1 614 ? -20.607 40.604 -10.572 1.00 26.69 614 GLY A CA 1
ATOM 4776 C C . GLY A 1 614 ? -19.576 39.635 -9.997 1.00 26.69 614 GLY A C 1
ATOM 4777 O O . GLY A 1 614 ? -19.922 38.616 -9.418 1.00 26.69 614 GLY A O 1
ATOM 4778 N N . SER A 1 615 ? -18.308 40.046 -10.033 1.00 26.34 615 SER A N 1
ATOM 4779 C CA . SER A 1 615 ? -17.416 39.945 -8.857 1.00 26.34 615 SER A CA 1
ATOM 4780 C C . SER A 1 615 ? -17.996 40.777 -7.683 1.00 26.34 615 SER A C 1
ATOM 4782 O O . SER A 1 615 ? -18.849 41.620 -7.977 1.00 26.34 615 SER A O 1
ATOM 4784 N N . PRO A 1 616 ? -17.511 40.705 -6.413 1.00 41.78 616 PRO A N 1
ATOM 4785 C CA . PRO A 1 616 ? -16.222 40.150 -5.958 1.00 41.78 616 PRO A CA 1
ATOM 4786 C C . PRO A 1 616 ? -16.207 39.432 -4.568 1.00 41.78 616 PRO A C 1
ATOM 4788 O O . PRO A 1 616 ? -17.172 39.457 -3.814 1.00 41.78 616 PRO A O 1
ATOM 4791 N N . LEU A 1 617 ? -15.008 38.933 -4.213 1.00 27.70 617 LEU A N 1
ATOM 4792 C CA . LEU A 1 617 ? -14.401 38.838 -2.864 1.00 27.70 617 LEU A CA 1
ATOM 4793 C C . LEU A 1 617 ? -14.988 37.855 -1.824 1.00 27.70 617 LEU A C 1
ATOM 4795 O O . LEU A 1 617 ? -15.913 38.184 -1.084 1.00 27.70 617 LEU A O 1
ATOM 4799 N N . ARG A 1 618 ? -14.262 36.750 -1.601 1.00 31.80 618 ARG A N 1
ATOM 4800 C CA . ARG A 1 618 ? -13.520 36.524 -0.347 1.00 31.80 618 ARG A CA 1
ATOM 4801 C C . ARG A 1 618 ? -12.351 35.570 -0.560 1.00 31.80 618 ARG A C 1
ATOM 4803 O O . ARG A 1 618 ? -12.496 34.677 -1.422 1.00 31.80 618 ARG A O 1
#

pLDDT: mean 77.26, std 21.68, range [21.75, 97.06]

Foldseek 3Di:
DFDADPVVRGTPDDDDDPFDFDDWEDECFIWTFGQQQKTFTAHPVPRDGPDIGNQARGGWQEWYDYLQKIKTKTWDDDVPDPTFTDQWIWMAGNVVRGTDDTQGHNQGFRYKDDQLVQRQWMWTAHQQAWIWTAGNVHSVPIDIDGDPDPFTWDDKDAANVSFWIWTAGPVRDIDIDGDPVDDDRDPDDDPDDDDDPPDPDDDDDPDPPDDPVVDDDPDDPDDDPPPDDPVPDDDPDDDPPDDDPVVVVQFDADPVGTDDDPPDPDDPPDDDDPPPPPPPPPVVPDPDDPVVVVVVVVPDPDDDDDDDPPDPDDPDDDQLDDPDAPDQADAADPPPRPQAAAFEKFKFWAKFWLDDFDWDQDPVRDTDGPGDTAIATAWMWIAGLDDPRHLGTNDTEGEQDPGDGPGRPCLERVDDDQCNDSVRHSHRYDHLVVVLVVVVVSQVSNAAYFAAPCPVVCVNNVHDHPPVRYHHLQVLLDDPVLPDGADLQLCCCPPVVDHASQGGHDRSVRSSSSSVSVVSSVVCVVVVNNVVVSVVSVVVCVVVVSDRDFDDDPNDTGDGDDDDDDDPPDPDDDDPDDDDDDDDDDDDDDDDDDDDDDDDDDDDDDDDDDDDDDDDDD

Mean predicted aligned error: 20.97 Å

Secondary structure (DSSP, 8-state):
-EEEETTTTEEEEE---SS-EEEEEESSSEEEEETTSEEEEE-TTT--EEEEEE--SSEEEEEEEETTEEEEEEEEPPTTS--EE-SEEEEEETTTTEEEEEEE-TT---EEEE-TTSTTEEEEE-TTSEEEEEETTEEEEEEEEE---SSPEEEEEE-TTSSEEEEEETTS-EEEEE-TTT--SSSS-PPP-PPPPPP--------TTS-GGGSPPP---S--TT---TT------PPP-PPPHHHHHHSEEETTEEE------SPTTPPP-SSS-------------HHHHHHHTTS-------------S--S------S-------PPPTTTT---TT-EEEEEEEEEEEE--EEEE-TTS-EEEEE--EEEEEEEEEEE-SSTTTT-EEEEEEEE--SPPSB--HHHH---TTTT-TTT--S-EEEHHHHHHHHHHHHHTT-EEEESSHHHHHHHHT----GGGEEEHHHHT--TTTT-PPPHHHHIIIII-----SSS--HHHHHHHHHHHHHHHHHHHHTT-HHHHHHHHHHHHTTTTT-----EETTEEPPPPPPP----S--SPPPS----PPPP-PPP------------------------------

Sequence (618 aa):
MFVIDVEKGSIAKQISTSDHYTMMKRSRYICAATQKGTINIIDPAGFRIVKVWNAHSSLIHDMDAQNDFIVSCGCQLRQGQPYILDVMVHVFDLKNMVASSPVPFPAGAAYLRMHPRMSTTVIVVSQHGQMHIVDLMNPNSSKIKQVSTMAYISMIEIAPSGEALALADSECNIHLWGSPSRIRFGDVSNPVDFAEPEETHIEVDWGPDTPLSSIGMPYYREQLLSCWPSHLIFEIGAQPQKIEQQFMSTLKVTEWGGYGRNNRTSKRNQVESTREVKKMHASLQTPKFLSEKAREASNDGTGDQRHSNSSSSSEITTAIHSPNPVKTYRPLAFPQEAPTKGTIIALDTEFVSVRRPEIEVNAQGDRTTVRPIVYALARVSVVRCSGEDEGLPFIDDYIHIKDTVVDYLTEYSGIRKGDLDPGVSGHNLVALKVVYKKLWILLNLGCKFLGHGLKQDFRVLNIHIPKSEVIDTIDLFYSASHLRRLSLSFLASYLLKEDIQVGTHDSIEDARTALKLYKKYLEFQDAGILETMIQDIYLNGRPMGFKAPAAKKDGHLVERTETPELAVVDGSPIRPGSVPTTPVRKAIGLVPGSNSSTFSAGWTPGRGSSGLGGSPLR

Radius of gyration: 51.44 Å; Cα contacts (8 Å, |Δi|>4): 902; chains: 1; bounding box: 88×68×134 Å

Solvent-accessible surface area (backbone atoms only — not comparable to full-atom values): 38669 Å² total; per-residue (Å²): 89,77,42,67,41,78,91,76,75,39,81,73,47,81,46,91,66,96,71,65,68,82,47,76,35,64,48,88,39,38,38,33,31,29,74,63,8,31,35,39,32,22,38,78,88,78,71,44,76,75,45,79,42,80,74,34,82,31,33,60,68,29,68,35,35,49,77,46,36,36,41,38,21,20,25,41,73,50,94,97,51,74,79,39,56,26,46,42,38,38,34,32,34,63,80,79,71,43,76,49,82,59,41,82,32,89,81,23,34,43,42,58,44,66,39,69,79,42,68,53,34,35,39,38,27,21,44,68,33,45,31,36,42,29,30,72,90,44,63,87,61,54,48,77,48,76,48,98,56,97,50,45,54,70,48,76,51,68,27,72,49,54,32,26,36,42,37,29,35,74,81,76,48,74,49,80,45,55,50,91,92,64,57,39,53,48,89,74,76,70,83,77,88,68,84,75,79,82,75,82,76,79,88,76,71,91,50,94,85,55,60,79,79,76,61,76,80,76,94,73,93,66,87,60,89,84,67,71,64,87,85,77,73,75,87,84,81,76,74,81,82,74,78,55,68,70,61,61,70,66,34,52,76,52,100,92,49,67,53,64,83,83,82,68,92,71,60,90,92,61,85,75,72,87,76,65,71,76,76,71,71,70,70,77,68,76,84,73,54,74,73,57,61,59,62,54,67,78,71,66,93,71,96,71,92,72,86,77,82,85,81,86,87,83,86,78,86,78,82,79,78,68,90,77,51,81,76,83,46,51,70,75,53,81,77,86,58,60,83,44,70,68,38,54,32,17,41,28,68,27,50,27,32,52,38,76,59,43,69,46,68,46,100,85,68,51,76,44,73,79,36,73,66,41,65,40,66,38,36,41,23,32,27,34,66,62,72,95,59,45,63,44,28,46,40,64,40,27,23,50,62,91,67,69,73,72,40,49,51,37,56,66,34,47,44,56,96,45,54,45,36,93,90,66,32,64,56,56,63,39,53,60,71,56,57,50,49,56,54,50,48,42,50,74,41,39,32,25,45,28,16,67,59,51,71,57,50,32,59,57,70,70,52,91,73,61,72,92,38,50,46,42,48,36,65,72,70,44,47,86,92,71,77,56,78,67,52,69,47,27,50,34,33,71,76,70,68,39,88,59,55,79,53,50,30,49,48,62,60,52,17,43,48,33,49,52,50,49,51,52,50,49,53,28,52,76,70,71,44,39,71,60,52,48,50,48,51,55,61,64,26,56,86,52,73,61,51,55,78,78,50,73,58,95,91,39,84,46,79,71,68,74,77,77,85,76,82,78,90,68,99,66,90,84,73,94,84,80,80,90,74,81,85,77,86,76,84,90,77,83,89,84,82,92,82,82,85,83,89,79,88,84,83,91,88,83,87,83,84,88,82,83,86,80,82,84,90,133

Nearest PDB structures (foldseek):
  4d0k-assembly1_A  TM=9.245E-01  e=1.015E-27  Thermochaetoides thermophila
  4czw-assembly1_A  TM=9.572E-01  e=4.738E-24  Neurospora crassa
  4czv-assembly2_B  TM=9.488E-01  e=2.239E-22  Neurospora crassa
  6r9m-assembly1_A  TM=9.397E-01  e=5.870E-22  Saccharomyces cerevisiae S288C
  6r9p-assembly1_A  TM=9.286E-01  e=3.039E-21  Saccharomyces cerevisiae S288C